Protein AF-A0A956IX38-F1 (afdb_monomer)

Secondary structure (DSSP, 8-state):
---EEEEEEEEESS--SS---EEEEEE-TTS-EEEEEE-BTTEEEEEE-GGGGTT-EEEEEEPPTT-----HHHHHHTT-B--------EEEEEEEEE-HHHHHHTTEEEEEEEEEEEEEEEETTEEEEEE--SPEEEEEEEPPHHHHHHHS-HHHHHHHHHHHHHHHHSPPPPPPPP----PPP------------TTTTTTTTTS-PPPP------------S-S---HHHHHHHHHGGG-S-S-TTTGGG------HHHHHHHT-S-HHHHHHHHHTTHHHHHHHHTT-TTTGGG--EEEEEEEE--TTSEEEEEEEEESSSPPP-EEEEEEEEETTEEEEEE---HHHH-BTT--TTPEEEEE---TTS---PPPPPPPSSEEEEEEETTTEEGGGS-TTT-PBTTTBPP-EEE-EEEEE-THHHHHH---EEEEEEEEE-TT--BSS--EES-SS-EEEEEEEE-TTS-EEEEEEEEES-TTSSSS--EEPPPSS-SSSEE-S-TTHHHHHBS--EEES--TTSPPPPSSEEEEEEEEEEEETTEEEE----EEEE--TTSPSSPPTTS----EEPPGGG-----

Structure (mmCIF, N/CA/C/O backbone):
data_AF-A0A956IX38-F1
#
_entry.id   AF-A0A956IX38-F1
#
loop_
_atom_site.group_PDB
_atom_site.id
_atom_site.type_symbol
_atom_site.label_atom_id
_atom_site.label_alt_id
_atom_site.label_comp_id
_atom_site.label_asym_id
_atom_site.label_entity_id
_atom_site.label_seq_id
_atom_site.pdbx_PDB_ins_code
_atom_site.Cartn_x
_atom_site.Cartn_y
_atom_site.Cartn_z
_atom_site.occupancy
_atom_site.B_iso_or_equiv
_atom_site.auth_seq_id
_atom_site.auth_comp_id
_atom_site.auth_asym_id
_atom_site.auth_atom_id
_atom_site.pdbx_PDB_model_num
ATOM 1 N N . MET A 1 1 ? -54.169 -22.757 8.798 1.00 54.41 1 MET A N 1
ATOM 2 C CA . MET A 1 1 ? -53.819 -24.151 9.156 1.00 54.41 1 MET A CA 1
ATOM 3 C C . MET A 1 1 ? -53.560 -24.203 10.655 1.00 54.41 1 MET A C 1
ATOM 5 O O . MET A 1 1 ? -53.146 -23.170 11.174 1.00 54.41 1 MET A O 1
ATOM 9 N N . PRO A 1 2 ? -53.841 -25.312 11.360 1.00 73.81 2 PRO A N 1
ATOM 10 C CA . PRO A 1 2 ? -53.609 -25.387 12.800 1.00 73.81 2 PRO A CA 1
ATOM 11 C C . PRO A 1 2 ? -52.104 -25.331 13.097 1.00 73.81 2 PRO A C 1
ATOM 13 O O . PRO A 1 2 ? -51.341 -26.175 12.632 1.00 73.81 2 PRO A O 1
ATOM 16 N N . THR A 1 3 ? -51.672 -24.314 13.840 1.00 82.00 3 THR A N 1
ATOM 17 C CA . THR A 1 3 ? -50.312 -24.225 14.381 1.00 82.00 3 THR A CA 1
ATOM 18 C C . THR A 1 3 ? -50.189 -25.120 15.609 1.00 82.00 3 THR A C 1
ATOM 20 O O . THR A 1 3 ? -51.172 -25.411 16.291 1.00 82.00 3 THR A O 1
ATOM 23 N N . SER A 1 4 ? -48.983 -25.609 15.881 1.00 84.25 4 SER A N 1
ATOM 24 C CA . SER A 1 4 ? -48.681 -26.376 17.089 1.00 84.25 4 SER A CA 1
ATOM 25 C C . SER A 1 4 ? -47.464 -25.782 17.792 1.00 84.25 4 SER A C 1
ATOM 27 O O . SER A 1 4 ? -46.520 -25.373 17.107 1.00 84.25 4 SER A O 1
ATOM 29 N N . PRO A 1 5 ? -47.456 -25.756 19.137 1.00 89.88 5 PRO A N 1
ATOM 30 C CA . PRO A 1 5 ? -46.329 -25.225 19.879 1.00 89.88 5 PRO A CA 1
ATOM 31 C C . PRO A 1 5 ? -45.120 -26.149 19.717 1.00 89.88 5 PRO A C 1
ATOM 33 O O . PRO A 1 5 ? -45.217 -27.370 19.858 1.00 89.88 5 PRO A O 1
ATOM 36 N N . LEU A 1 6 ? -43.966 -25.556 19.440 1.00 91.88 6 LEU A N 1
ATOM 37 C CA . LEU A 1 6 ? -42.663 -26.204 19.444 1.00 91.88 6 LEU A CA 1
ATOM 38 C C . LEU A 1 6 ? -41.802 -25.505 20.496 1.00 91.88 6 LEU A C 1
ATOM 40 O O . LEU A 1 6 ? -41.455 -24.335 20.339 1.00 91.88 6 LEU A O 1
ATOM 44 N N . VAL A 1 7 ? -41.493 -26.214 21.582 1.00 92.75 7 VAL A N 1
ATOM 45 C CA . VAL A 1 7 ? -40.869 -25.634 22.778 1.00 92.75 7 VAL A CA 1
ATOM 46 C C . VAL A 1 7 ? -39.491 -26.246 23.019 1.00 92.75 7 VAL A C 1
ATOM 48 O O . VAL A 1 7 ? -39.309 -27.458 22.913 1.00 92.75 7 VAL A O 1
ATOM 51 N N . PHE A 1 8 ? -38.529 -25.412 23.405 1.00 93.81 8 PHE A N 1
ATOM 52 C CA . PHE A 1 8 ? -37.183 -25.807 23.801 1.00 93.81 8 PHE A CA 1
ATOM 53 C C . PHE A 1 8 ? -36.823 -25.231 25.170 1.00 93.81 8 PHE A C 1
ATOM 55 O O . PHE A 1 8 ? -37.140 -24.078 25.473 1.00 93.81 8 PHE A O 1
ATOM 62 N N . ASN A 1 9 ? -36.103 -26.028 25.957 1.00 93.81 9 ASN A N 1
ATOM 63 C CA . ASN A 1 9 ? -35.392 -25.574 27.147 1.00 93.81 9 ASN A CA 1
ATOM 64 C C . ASN A 1 9 ? -33.932 -25.342 26.751 1.00 93.81 9 ASN A C 1
ATOM 66 O O . ASN A 1 9 ? -33.186 -26.297 26.538 1.00 93.81 9 ASN A O 1
ATOM 70 N N . VAL A 1 10 ? -33.553 -24.078 26.614 1.00 92.81 10 VAL A N 1
ATOM 71 C CA . VAL A 1 10 ? -32.230 -23.625 26.192 1.00 92.81 10 VAL A CA 1
ATOM 72 C C . VAL A 1 10 ? -31.415 -23.249 27.424 1.00 92.81 10 VAL A C 1
ATOM 74 O O . VAL A 1 10 ? -31.804 -22.371 28.191 1.00 92.81 10 VAL A O 1
ATOM 77 N N . ALA A 1 11 ? -30.265 -23.893 27.601 1.00 90.81 11 ALA A N 1
ATOM 78 C CA . ALA A 1 11 ? -29.336 -23.604 28.686 1.00 90.81 11 ALA A CA 1
ATOM 79 C C . ALA A 1 11 ? -27.907 -23.449 28.155 1.00 90.81 11 ALA A C 1
ATOM 81 O O . ALA A 1 11 ? -27.464 -24.228 27.311 1.00 90.81 11 ALA A O 1
ATOM 82 N N . ALA A 1 12 ? -27.162 -22.475 28.675 1.00 88.75 12 ALA A N 1
ATOM 83 C CA . ALA A 1 12 ? -25.725 -22.381 28.445 1.00 88.75 12 ALA A CA 1
ATOM 84 C C . ALA A 1 12 ? -24.980 -23.380 29.342 1.00 88.75 12 ALA A C 1
ATOM 86 O O . ALA A 1 12 ? -25.346 -23.587 30.499 1.00 88.75 12 ALA A O 1
ATOM 87 N N . ALA A 1 13 ? -23.953 -24.040 28.811 1.00 87.00 13 ALA A N 1
ATOM 88 C CA . ALA A 1 13 ? -23.037 -24.837 29.615 1.00 87.00 13 ALA A CA 1
ATOM 89 C C . ALA A 1 13 ? -22.147 -23.912 30.463 1.00 87.00 13 ALA A C 1
ATOM 91 O O . ALA A 1 13 ? -21.602 -22.946 29.940 1.00 87.00 13 ALA A O 1
ATOM 92 N N . GLY A 1 14 ? -21.990 -24.215 31.753 1.00 80.44 14 GLY A N 1
ATOM 93 C CA . GLY A 1 14 ? -21.325 -23.320 32.708 1.00 80.44 14 GLY A CA 1
ATOM 94 C C . GLY A 1 14 ? -22.288 -22.300 33.330 1.00 80.44 14 GLY A C 1
ATOM 95 O O . GLY A 1 14 ? -23.497 -22.359 33.107 1.00 80.44 14 GLY A O 1
ATOM 96 N N . GLN A 1 15 ? -21.758 -21.387 34.146 1.00 77.06 15 GLN A N 1
ATOM 97 C CA . GLN A 1 15 ? -22.510 -20.262 34.711 1.00 77.06 15 GLN A CA 1
ATOM 98 C C . GLN A 1 15 ? -22.006 -18.962 34.078 1.00 77.06 15 GLN A C 1
ATOM 100 O O . GLN A 1 15 ? -20.943 -18.480 34.470 1.00 77.06 15 GLN A O 1
ATOM 105 N N . PRO A 1 16 ? -22.710 -18.406 33.077 1.00 76.88 16 PRO A N 1
ATOM 106 C CA . PRO A 1 16 ? -22.347 -17.103 32.546 1.00 76.88 16 PRO A CA 1
ATOM 107 C C . PRO A 1 16 ? -22.555 -16.035 33.630 1.00 76.88 16 PRO A C 1
ATOM 109 O O . PRO A 1 16 ? -23.593 -16.002 34.287 1.00 76.88 16 PRO A O 1
ATOM 112 N N . GLU A 1 17 ? -21.564 -15.161 33.821 1.00 71.88 17 GLU A N 1
ATOM 113 C CA . GLU A 1 17 ? -21.616 -14.086 34.829 1.00 71.88 17 GLU A CA 1
ATOM 114 C C . GLU A 1 17 ? -22.710 -13.047 34.530 1.00 71.88 17 GLU A C 1
ATOM 116 O O . GLU A 1 17 ? -23.181 -12.350 35.428 1.00 71.88 17 GLU A O 1
ATOM 121 N N . ARG A 1 18 ? -23.124 -12.945 33.261 1.00 70.50 18 ARG A N 1
ATOM 122 C CA . ARG A 1 18 ? -24.210 -12.082 32.786 1.00 70.50 18 ARG A CA 1
ATOM 123 C C . ARG A 1 18 ? -25.207 -12.889 31.945 1.00 70.50 18 ARG A C 1
ATOM 125 O O . ARG A 1 18 ? -24.792 -13.842 31.284 1.00 70.50 18 ARG A O 1
ATOM 132 N N . PRO A 1 19 ? -26.502 -12.522 31.929 1.00 77.06 19 PRO A N 1
ATOM 133 C CA . PRO A 1 19 ? -27.489 -13.172 31.071 1.00 77.06 19 PRO A CA 1
ATOM 134 C C . PRO A 1 19 ? -27.098 -13.070 29.590 1.00 77.06 19 PRO A C 1
ATOM 136 O O . PRO A 1 19 ? -26.707 -12.001 29.126 1.00 77.06 19 PRO A O 1
ATOM 139 N N . LEU A 1 20 ? -27.217 -14.176 28.851 1.00 83.94 20 LEU A N 1
ATOM 140 C CA . LEU A 1 20 ? -26.995 -14.206 27.405 1.00 83.94 20 LEU A CA 1
ATOM 141 C C . LEU A 1 20 ? -28.303 -13.886 26.683 1.00 83.94 20 LEU A C 1
ATOM 143 O O . LEU A 1 20 ? -29.279 -14.631 26.80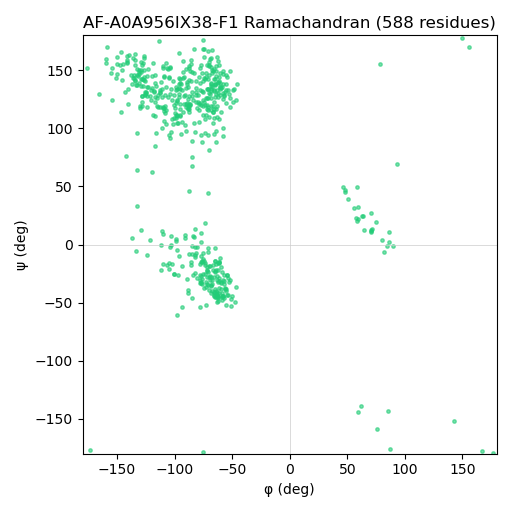9 1.00 83.94 20 LEU A O 1
ATOM 147 N N . GLU A 1 21 ? -28.316 -12.811 25.904 1.00 88.19 21 GLU A N 1
ATOM 148 C CA . GLU A 1 21 ? -29.433 -12.504 25.015 1.00 88.19 21 GLU A CA 1
ATOM 149 C C . GLU A 1 21 ? -29.334 -13.370 23.760 1.00 88.19 21 GLU A C 1
ATOM 151 O O . GLU A 1 21 ? -28.373 -13.284 22.995 1.00 88.19 21 GLU A O 1
ATOM 156 N N . MET A 1 22 ? -30.318 -14.248 23.570 1.00 92.25 22 MET A N 1
ATOM 157 C CA . MET A 1 22 ? -30.305 -15.249 22.507 1.00 92.25 22 MET A CA 1
ATOM 158 C C . MET A 1 22 ? -31.617 -15.244 21.735 1.00 92.25 22 MET A C 1
ATOM 160 O O . MET A 1 22 ? -32.695 -15.037 22.300 1.00 92.25 22 MET A O 1
ATOM 164 N N . VAL A 1 23 ? -31.530 -15.561 20.449 1.00 94.88 23 VAL A N 1
ATOM 165 C CA . VAL A 1 23 ? -32.676 -15.709 19.552 1.00 94.88 23 VAL A CA 1
ATOM 166 C C . VAL A 1 23 ? -32.589 -17.060 18.855 1.00 94.88 23 VAL A C 1
ATOM 168 O O . VAL A 1 23 ? -31.523 -17.504 18.425 1.00 94.88 23 VAL A O 1
ATOM 171 N N . GLY A 1 24 ? -33.725 -17.745 18.779 1.00 96.25 24 GLY A N 1
ATOM 172 C CA . GLY A 1 24 ? -33.886 -18.962 18.005 1.00 96.25 24 GLY A CA 1
ATOM 173 C C . GLY A 1 24 ? -34.456 -18.661 16.624 1.00 96.25 24 GLY A C 1
ATOM 174 O O . GLY A 1 24 ? -35.459 -17.957 16.510 1.00 96.25 24 GLY A O 1
ATOM 175 N N . HIS A 1 25 ? -33.874 -19.257 15.587 1.00 96.81 25 HIS A N 1
ATOM 176 C CA . HIS A 1 25 ? -34.329 -19.161 14.203 1.00 96.81 25 HIS A CA 1
ATOM 177 C C . HIS A 1 25 ? -34.559 -20.557 13.619 1.00 96.81 25 HIS A C 1
ATOM 179 O O . HIS A 1 25 ? -33.691 -2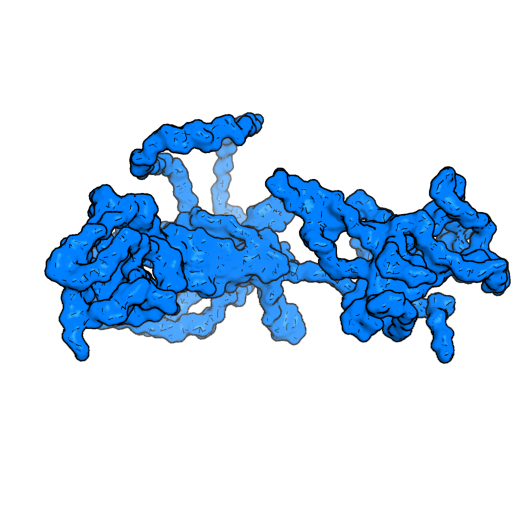1.428 13.696 1.00 96.81 25 HIS A O 1
ATOM 185 N N . LEU A 1 26 ? -35.726 -20.770 13.011 1.00 95.88 26 LEU A N 1
ATOM 186 C CA . LEU A 1 26 ? -36.050 -21.990 12.273 1.00 95.88 26 LEU A CA 1
ATOM 187 C C . LEU A 1 26 ? -35.896 -21.741 10.777 1.00 95.88 26 LEU A C 1
ATOM 189 O O . LEU A 1 26 ? -36.504 -20.811 10.246 1.00 95.88 26 LEU A O 1
ATOM 193 N N . PHE A 1 27 ? -35.149 -22.603 10.094 1.00 95.50 27 PHE A N 1
ATOM 194 C CA . PHE A 1 27 ? -34.993 -22.574 8.641 1.00 95.50 27 PHE A CA 1
ATOM 195 C C . PHE A 1 27 ? -35.493 -23.870 8.014 1.00 95.50 27 PHE A C 1
ATOM 197 O O . PHE A 1 27 ? -35.329 -24.941 8.594 1.00 95.50 27 PHE A O 1
ATOM 204 N N . ASP A 1 28 ? -36.088 -23.781 6.826 1.00 92.94 28 ASP A N 1
ATOM 205 C CA . ASP A 1 28 ? -36.434 -24.955 6.026 1.00 92.94 28 ASP A CA 1
ATOM 206 C C . ASP A 1 28 ? -35.193 -25.576 5.352 1.00 92.94 28 ASP A C 1
ATOM 208 O O . ASP A 1 28 ? -34.085 -25.039 5.406 1.00 92.94 28 ASP A O 1
ATOM 212 N N . ALA A 1 29 ? -35.376 -26.706 4.662 1.00 90.25 29 ALA A N 1
ATOM 213 C CA . ALA A 1 29 ? -34.294 -27.400 3.955 1.00 90.25 29 ALA A CA 1
ATOM 214 C C . ALA A 1 29 ? -33.627 -26.578 2.832 1.00 90.25 29 ALA A C 1
ATOM 216 O O . ALA A 1 29 ? -32.572 -26.963 2.334 1.00 90.25 29 ALA A O 1
ATOM 217 N N . ARG A 1 30 ? -34.247 -25.474 2.396 1.00 90.69 30 ARG A N 1
ATOM 218 C CA . ARG A 1 30 ? -33.719 -24.548 1.384 1.00 90.69 30 ARG A CA 1
ATOM 219 C C . ARG A 1 30 ? -33.061 -23.320 2.023 1.00 90.69 30 ARG A C 1
ATOM 221 O O . ARG A 1 30 ? -32.671 -22.410 1.297 1.00 90.69 30 ARG A O 1
ATOM 228 N N . GLY A 1 31 ? -32.951 -23.276 3.352 1.00 90.94 31 GLY A N 1
ATOM 229 C CA . GLY A 1 31 ? -32.376 -22.155 4.090 1.00 90.94 31 GLY A CA 1
ATOM 230 C C . GLY A 1 31 ? -33.293 -20.933 4.180 1.00 90.94 31 GLY A C 1
ATOM 231 O O . GLY A 1 31 ? -32.801 -19.837 4.441 1.00 90.94 31 GLY A O 1
ATOM 232 N N . ARG A 1 32 ? -34.608 -21.083 3.959 1.00 93.19 32 ARG A N 1
ATOM 233 C CA . ARG A 1 32 ? -35.580 -19.989 4.116 1.00 93.19 32 ARG A CA 1
ATOM 234 C C . ARG A 1 32 ? -36.111 -19.953 5.538 1.00 93.19 32 ARG A C 1
ATOM 236 O O . ARG A 1 32 ? -36.406 -20.996 6.119 1.00 93.19 32 ARG A O 1
ATOM 243 N N . LEU A 1 33 ? -36.269 -18.749 6.076 1.00 94.94 33 LEU A N 1
ATOM 244 C CA . LEU A 1 33 ? -36.775 -18.554 7.427 1.00 94.94 33 LEU A CA 1
ATOM 245 C C . LEU A 1 33 ? -38.227 -19.048 7.551 1.00 94.94 33 LEU A C 1
ATOM 247 O O . LEU A 1 33 ? -39.105 -18.692 6.762 1.00 94.94 33 LEU A O 1
ATOM 251 N N . ILE A 1 34 ? -38.480 -19.865 8.568 1.00 94.31 34 ILE A N 1
ATOM 252 C CA . ILE A 1 34 ? -39.812 -20.318 8.970 1.00 94.31 34 ILE A CA 1
ATOM 253 C C . ILE A 1 34 ? -40.361 -19.403 10.060 1.00 94.31 34 ILE A C 1
ATOM 255 O O . ILE A 1 34 ? -41.471 -18.897 9.911 1.00 94.31 34 ILE A O 1
ATOM 259 N N . ALA A 1 35 ? -39.591 -19.215 11.136 1.00 94.06 35 ALA A N 1
ATOM 260 C CA . ALA A 1 35 ? -39.968 -18.427 12.305 1.00 94.06 35 ALA A CA 1
ATOM 261 C C . ALA A 1 35 ? -38.727 -17.995 13.104 1.00 94.06 35 ALA A C 1
ATOM 263 O O . ALA A 1 35 ? -37.662 -18.602 12.986 1.00 94.06 35 ALA A O 1
ATOM 264 N N . SER A 1 36 ? -38.879 -16.955 13.926 1.00 95.38 36 SER A N 1
ATOM 265 C CA . SER A 1 36 ? -37.875 -16.485 14.889 1.00 95.38 36 SER A CA 1
ATOM 266 C C . SER A 1 36 ? -38.548 -16.187 16.226 1.00 95.38 36 SER A C 1
ATOM 268 O O . SER A 1 36 ? -39.676 -15.699 16.228 1.00 95.38 36 SER A O 1
ATOM 270 N N . ALA A 1 37 ? -37.882 -16.479 17.339 1.00 95.56 37 ALA A N 1
ATOM 271 C CA . ALA A 1 37 ? -38.388 -16.187 18.678 1.00 95.56 37 ALA A CA 1
ATOM 272 C C . ALA A 1 37 ? -37.228 -15.951 19.662 1.00 95.56 37 ALA A C 1
ATOM 274 O O . ALA A 1 37 ? -36.199 -16.624 19.551 1.00 95.56 37 ALA A O 1
ATOM 275 N N . PRO A 1 38 ? -37.357 -15.018 20.622 1.00 95.38 38 PRO A N 1
ATOM 276 C CA . PRO A 1 38 ? -36.343 -14.807 21.649 1.00 95.38 38 PRO A CA 1
ATOM 277 C C . PRO A 1 38 ? -36.307 -15.976 22.642 1.00 95.38 38 PRO A C 1
ATOM 279 O O . PRO A 1 38 ? -37.310 -16.655 22.871 1.00 95.38 38 PRO A O 1
ATOM 282 N N . VAL A 1 39 ? -35.150 -16.192 23.267 1.00 94.00 39 VAL A N 1
ATOM 283 C CA . VAL A 1 39 ? -35.022 -17.084 24.423 1.00 94.00 39 VAL A CA 1
ATOM 284 C C . VAL A 1 39 ? -35.298 -16.276 25.690 1.00 94.00 39 VAL A C 1
ATOM 286 O O . VAL A 1 39 ? -34.551 -15.362 26.024 1.00 94.00 39 VAL A O 1
ATOM 289 N N . THR A 1 40 ? -36.349 -16.618 26.431 1.00 91.69 40 THR A N 1
ATOM 290 C CA . THR A 1 40 ? -36.732 -15.922 27.670 1.00 91.69 40 THR A CA 1
ATOM 291 C C . THR A 1 40 ? -36.728 -16.902 28.833 1.00 91.69 40 THR A C 1
ATOM 293 O O . THR A 1 40 ? -37.393 -17.932 28.772 1.00 91.69 40 THR A O 1
ATOM 296 N N . ASN A 1 41 ? -35.978 -16.606 29.900 1.00 86.75 41 ASN A N 1
ATOM 297 C CA . ASN A 1 41 ? -35.828 -17.492 31.068 1.00 86.75 41 ASN A CA 1
ATOM 298 C C . ASN A 1 41 ? -35.439 -18.937 30.688 1.00 86.75 41 ASN A C 1
ATOM 300 O O . ASN A 1 41 ? -35.966 -19.902 31.237 1.00 86.75 41 ASN A O 1
ATOM 304 N N . GLY A 1 42 ? -34.558 -19.086 29.692 1.00 90.00 42 GLY A N 1
ATOM 305 C CA . GLY A 1 42 ? -34.137 -20.391 29.173 1.00 90.00 42 GLY A CA 1
ATOM 306 C C . GLY A 1 42 ? -35.213 -21.139 28.380 1.00 90.00 42 GLY A C 1
ATOM 307 O O . GLY A 1 42 ? -35.048 -22.320 28.092 1.00 90.00 42 GLY A O 1
ATOM 308 N N . ARG A 1 43 ? -36.319 -20.487 28.010 1.00 93.19 43 ARG A N 1
ATOM 309 C CA . ARG A 1 43 ? -37.393 -21.071 27.204 1.00 93.19 43 ARG A CA 1
ATOM 310 C C . ARG A 1 43 ? -37.447 -20.410 25.833 1.00 93.19 43 ARG A C 1
ATOM 312 O O . ARG A 1 43 ? -37.490 -19.189 25.727 1.00 93.19 43 ARG A O 1
ATOM 319 N N . LEU A 1 44 ? -37.493 -21.232 24.793 1.00 94.31 44 LEU A N 1
ATOM 320 C CA . LEU A 1 44 ? -37.690 -20.819 23.405 1.00 94.31 44 LEU A CA 1
ATOM 321 C C . LEU A 1 44 ? -38.946 -21.510 22.878 1.00 94.31 44 LEU A C 1
ATOM 323 O O . LEU A 1 44 ? -39.070 -22.726 23.006 1.00 94.31 44 LEU A O 1
ATOM 327 N N . ALA A 1 45 ? -39.885 -20.758 22.313 1.00 93.75 45 ALA A N 1
ATOM 328 C CA . ALA A 1 45 ? -41.149 -21.305 21.835 1.00 93.75 45 ALA A CA 1
ATOM 329 C C . ALA A 1 45 ? -41.525 -20.722 20.473 1.00 93.75 45 ALA A C 1
ATOM 331 O O . ALA A 1 45 ? -41.397 -19.521 20.251 1.00 93.75 45 ALA A O 1
ATOM 332 N N . PHE A 1 46 ? -42.017 -21.582 19.588 1.00 93.38 46 PHE A N 1
ATOM 333 C CA . PHE A 1 46 ? -42.539 -21.204 18.281 1.00 93.38 46 PHE A CA 1
ATOM 334 C C . PHE A 1 46 ? -43.944 -21.766 18.097 1.00 93.38 46 PHE A C 1
ATOM 336 O O . PHE A 1 46 ? -44.185 -22.923 18.439 1.00 93.38 46 PHE A O 1
ATOM 343 N N . ASP A 1 47 ? -44.821 -20.993 17.463 1.00 91.19 47 ASP A N 1
ATOM 344 C CA . ASP A 1 47 ? -46.089 -21.488 16.932 1.00 91.19 47 ASP A CA 1
ATOM 345 C C . ASP A 1 47 ? -45.943 -21.689 15.428 1.00 91.19 47 ASP A C 1
ATOM 347 O O . ASP A 1 47 ? -45.902 -20.740 14.644 1.00 91.19 47 ASP A O 1
ATOM 351 N N . VAL A 1 48 ? -45.800 -22.947 15.019 1.00 89.44 48 VAL A N 1
ATOM 352 C CA . VAL A 1 48 ? -45.449 -23.309 13.642 1.00 89.44 48 VAL A CA 1
ATOM 353 C C . VAL A 1 48 ? -46.384 -24.376 13.105 1.00 89.44 48 VAL A C 1
ATOM 355 O O . VAL A 1 48 ? -46.917 -25.200 13.844 1.00 89.44 48 VAL A O 1
ATOM 358 N N . ASP A 1 49 ? -46.587 -24.352 11.792 1.00 89.12 49 ASP A N 1
ATOM 359 C CA . ASP A 1 49 ? -47.267 -25.425 11.073 1.00 89.12 49 ASP A CA 1
ATOM 360 C C . ASP A 1 49 ? -46.348 -26.664 11.028 1.00 89.12 49 ASP A C 1
ATOM 362 O O . ASP A 1 49 ? -45.258 -26.578 10.443 1.00 89.12 49 ASP A O 1
ATOM 366 N N . PRO A 1 50 ? -46.755 -27.813 11.608 1.00 85.06 50 PRO A N 1
ATOM 367 C CA . PRO A 1 50 ? -45.968 -29.045 11.592 1.00 85.06 50 PRO A CA 1
ATOM 368 C C . PRO A 1 50 ? -45.508 -29.475 10.194 1.00 85.06 50 PRO A C 1
ATOM 370 O O . PRO A 1 50 ? -44.419 -30.036 10.059 1.00 85.06 50 PRO A O 1
ATOM 373 N N . ALA A 1 51 ? -46.279 -29.173 9.141 1.00 85.25 51 ALA A N 1
ATOM 374 C CA . ALA A 1 51 ? -45.922 -29.519 7.766 1.00 85.25 51 ALA A CA 1
ATOM 375 C C . ALA A 1 51 ? -44.635 -28.817 7.291 1.00 85.25 51 ALA A C 1
ATOM 377 O O . ALA A 1 51 ? -43.908 -29.349 6.449 1.00 85.25 51 ALA A O 1
ATOM 378 N N . ARG A 1 52 ? -44.309 -27.645 7.857 1.00 86.31 52 ARG A N 1
ATOM 379 C CA . ARG A 1 52 ? -43.105 -26.867 7.518 1.00 86.31 52 ARG A CA 1
ATOM 380 C C . ARG A 1 52 ? -41.843 -27.346 8.237 1.00 86.31 52 ARG A C 1
ATOM 382 O O . ARG A 1 52 ? -40.757 -26.891 7.896 1.00 86.31 52 ARG A O 1
ATOM 389 N N . LEU A 1 53 ? -41.964 -28.252 9.210 1.00 86.62 53 LEU A N 1
ATOM 390 C CA . LEU A 1 53 ? -40.832 -28.734 10.010 1.00 86.62 53 LEU A CA 1
ATOM 391 C C . LEU A 1 53 ? -40.055 -29.886 9.359 1.00 86.62 53 LEU A C 1
ATOM 393 O O . LEU A 1 53 ? -38.985 -30.255 9.847 1.00 86.62 53 LEU A O 1
ATOM 397 N N . SER A 1 54 ? -40.552 -30.451 8.254 1.00 83.12 54 SER A N 1
ATOM 398 C CA . SER A 1 54 ? -39.855 -31.521 7.536 1.00 83.12 54 SER A CA 1
ATOM 399 C C . SER A 1 54 ? -38.480 -31.042 7.063 1.00 83.12 54 SER A C 1
ATOM 401 O O . SER A 1 54 ? -38.380 -30.147 6.224 1.00 83.12 54 SER A O 1
ATOM 403 N N . ARG A 1 55 ? -37.413 -31.638 7.619 1.00 85.69 55 ARG A N 1
ATOM 404 C CA . ARG A 1 55 ? -36.006 -31.251 7.386 1.00 85.69 55 ARG A CA 1
ATOM 405 C C . ARG A 1 55 ? -35.675 -29.800 7.772 1.00 85.69 55 ARG A C 1
ATOM 407 O O . ARG A 1 55 ? -34.698 -29.246 7.270 1.00 85.69 55 ARG A O 1
ATOM 414 N N . ALA A 1 56 ? -36.468 -29.187 8.648 1.00 92.12 56 ALA A N 1
ATOM 415 C CA . ALA A 1 56 ? -36.131 -27.886 9.200 1.00 92.12 56 ALA A CA 1
ATOM 416 C C . ALA A 1 56 ? -34.957 -27.996 10.186 1.00 92.12 56 ALA A C 1
ATOM 418 O O . ALA A 1 56 ? -34.720 -29.045 10.786 1.00 92.12 56 ALA A O 1
ATOM 419 N N . SER A 1 57 ? -34.220 -26.901 10.345 1.00 94.19 57 SER A N 1
ATOM 420 C CA . SER A 1 57 ? -33.092 -26.783 11.270 1.00 94.19 57 SER A CA 1
ATOM 421 C C . SER A 1 57 ? -33.318 -25.624 12.231 1.00 94.19 57 SER A C 1
ATOM 423 O O . SER A 1 57 ? -33.726 -24.540 11.813 1.00 94.19 57 SER A O 1
ATOM 425 N N . LEU A 1 58 ? -33.037 -25.863 13.512 1.00 95.62 58 LEU A N 1
ATOM 426 C CA . LEU A 1 58 ? -32.992 -24.830 14.541 1.00 95.62 58 LEU A CA 1
ATOM 427 C C . LEU A 1 58 ? -31.577 -24.262 14.627 1.00 95.62 58 LEU A C 1
ATOM 429 O O . LEU A 1 58 ? -30.615 -25.021 14.692 1.00 95.62 58 LEU A O 1
ATOM 433 N N . TYR A 1 59 ? -31.477 -22.942 14.697 1.00 96.94 59 TYR A N 1
ATOM 434 C CA . TYR A 1 59 ? -30.273 -22.221 15.087 1.00 96.94 59 TYR A CA 1
ATOM 435 C C . TYR A 1 59 ? -30.578 -21.386 16.324 1.00 96.94 59 TYR A C 1
ATOM 437 O O . TYR A 1 59 ? -31.613 -20.726 16.377 1.00 96.94 59 TYR A O 1
ATOM 445 N N . VAL A 1 60 ? -29.688 -21.414 17.310 1.00 95.88 60 VAL A N 1
ATOM 446 C CA . VAL A 1 60 ? -29.718 -20.532 18.480 1.00 95.88 60 VAL A CA 1
ATOM 447 C C . VAL A 1 60 ? -28.485 -19.644 18.412 1.00 95.88 60 VAL A C 1
ATOM 449 O O . VAL A 1 60 ? -27.366 -20.149 18.416 1.00 95.88 60 VAL A O 1
ATOM 452 N N . ALA A 1 61 ? -28.684 -18.338 18.310 1.00 93.19 61 ALA A N 1
ATOM 453 C CA . ALA A 1 61 ? -27.625 -17.355 18.105 1.00 93.19 61 ALA A CA 1
ATOM 454 C C . ALA A 1 61 ? -27.698 -16.255 19.177 1.00 93.19 61 ALA A C 1
ATOM 456 O O . ALA A 1 61 ? -28.769 -16.077 19.771 1.00 93.19 61 ALA A O 1
ATOM 457 N N . PRO A 1 62 ? -26.610 -15.498 19.414 1.00 90.25 62 PRO A N 1
ATOM 458 C CA . PRO A 1 62 ? -26.730 -14.209 20.084 1.00 90.25 62 PRO A CA 1
ATOM 459 C C . PRO A 1 62 ? -27.593 -13.262 19.239 1.00 90.25 62 PRO A C 1
ATOM 461 O O . PRO A 1 62 ? -27.737 -13.452 18.027 1.00 90.25 62 PRO A O 1
ATOM 464 N N . VAL A 1 63 ? -28.171 -12.244 19.874 1.00 87.94 63 VAL A N 1
ATOM 465 C CA . VAL A 1 63 ? -28.829 -11.149 19.145 1.00 87.94 63 VAL A CA 1
ATOM 466 C C . VAL A 1 63 ? -27.810 -10.506 18.198 1.00 87.94 63 VAL A C 1
ATOM 468 O O . VAL A 1 63 ? -26.692 -10.200 18.607 1.00 87.94 63 VAL A O 1
ATOM 471 N N . ASP A 1 64 ? -28.179 -10.325 16.928 1.00 82.56 64 ASP A N 1
ATOM 472 C CA . ASP A 1 64 ? -27.309 -9.666 15.951 1.00 82.56 64 ASP A CA 1
ATOM 473 C C . ASP A 1 64 ? -27.230 -8.158 16.257 1.00 82.56 64 ASP A C 1
ATOM 475 O O . ASP A 1 64 ? -28.260 -7.481 16.153 1.00 82.56 64 ASP A O 1
ATOM 479 N N . PRO A 1 65 ? -26.050 -7.604 16.597 1.00 69.38 65 PRO A N 1
ATOM 480 C CA . PRO A 1 65 ? -25.911 -6.180 16.902 1.00 69.38 65 PRO A CA 1
ATOM 481 C C . PRO A 1 65 ? -26.155 -5.279 15.682 1.00 69.38 65 PRO A C 1
ATOM 483 O O . PRO A 1 65 ? -26.474 -4.104 15.841 1.00 69.38 65 PRO A O 1
ATOM 486 N N . GLU A 1 66 ? -26.017 -5.805 14.461 1.00 71.19 66 GLU A N 1
ATOM 487 C CA . GLU A 1 66 ? -26.280 -5.061 13.225 1.00 71.19 66 GLU A CA 1
ATOM 488 C C . GLU A 1 66 ? -27.752 -5.133 12.792 1.00 71.19 66 GLU A C 1
ATOM 490 O O . GLU A 1 66 ? -28.151 -4.455 11.847 1.00 71.19 66 GLU A O 1
ATOM 495 N N . GLY A 1 67 ? -28.567 -5.969 13.446 1.00 80.56 67 GLY A N 1
ATOM 496 C CA . GLY A 1 67 ? -29.979 -6.142 13.101 1.00 80.56 67 GLY A CA 1
ATOM 497 C C . GLY A 1 67 ? -30.215 -6.727 11.703 1.00 80.56 67 GLY A C 1
ATOM 498 O O . GLY A 1 67 ? -31.271 -6.495 11.110 1.00 80.56 67 GLY A O 1
ATOM 499 N N . ALA A 1 68 ? -29.246 -7.464 11.148 1.00 83.94 68 ALA A N 1
ATOM 500 C CA . ALA A 1 68 ? -29.370 -8.046 9.816 1.00 83.94 68 ALA A CA 1
ATOM 501 C C . ALA A 1 68 ? -30.501 -9.089 9.750 1.00 83.94 68 ALA A C 1
ATOM 503 O O . ALA A 1 68 ? -30.803 -9.796 10.714 1.00 83.94 68 ALA A O 1
ATOM 504 N N . ALA A 1 69 ? -31.121 -9.224 8.573 1.00 90.88 69 ALA A N 1
ATOM 505 C CA . ALA A 1 69 ? -32.175 -10.211 8.369 1.00 90.88 69 ALA A CA 1
ATOM 506 C C . ALA A 1 69 ? -31.641 -11.644 8.599 1.00 90.88 69 ALA A C 1
ATOM 508 O O . ALA A 1 69 ? -30.585 -12.004 8.065 1.00 90.88 69 ALA A O 1
ATOM 509 N N . PRO A 1 70 ? -32.367 -12.499 9.343 1.00 92.25 70 PRO A N 1
ATOM 510 C CA . PRO A 1 70 ? -31.877 -13.821 9.707 1.00 92.25 70 PRO A CA 1
ATOM 511 C C . PRO A 1 70 ? -31.826 -14.736 8.479 1.00 92.25 70 PRO A C 1
ATOM 513 O O . PRO A 1 70 ? -32.843 -15.186 7.949 1.00 92.25 70 PRO A O 1
ATOM 516 N N . THR A 1 71 ? -30.606 -15.039 8.045 1.00 94.56 71 THR A N 1
ATOM 517 C CA . THR A 1 71 ? -30.292 -15.990 6.972 1.00 94.56 71 THR A CA 1
ATOM 518 C C . THR A 1 71 ? -29.289 -17.022 7.472 1.00 94.56 71 THR A C 1
ATOM 520 O O . THR A 1 71 ? -28.580 -16.789 8.450 1.00 94.56 71 THR A O 1
ATOM 523 N N . VAL A 1 72 ? -29.155 -18.154 6.774 1.00 90.94 72 VAL A N 1
ATOM 524 C CA . VAL A 1 72 ? -28.145 -19.172 7.124 1.00 90.94 72 VAL A CA 1
ATOM 525 C C . VAL A 1 72 ? -26.717 -18.602 7.074 1.00 90.94 72 VAL A C 1
ATOM 527 O O . VAL A 1 72 ? -25.868 -19.003 7.866 1.00 90.94 72 VAL A O 1
ATOM 530 N N . ALA A 1 73 ? -26.442 -17.638 6.188 1.00 87.69 73 ALA A N 1
ATOM 531 C CA . ALA A 1 73 ? -25.152 -16.946 6.138 1.00 87.69 73 ALA A CA 1
ATOM 532 C C . ALA A 1 73 ? -24.903 -16.105 7.403 1.00 87.69 73 ALA A C 1
ATOM 534 O O . ALA A 1 73 ? -23.824 -16.186 7.987 1.00 87.69 73 ALA A O 1
ATOM 535 N N . VAL A 1 74 ? -25.921 -15.377 7.875 1.00 87.38 74 VAL A N 1
ATOM 536 C CA . VAL A 1 74 ? -25.860 -14.634 9.145 1.00 87.38 74 VAL A CA 1
ATOM 537 C C . VAL A 1 74 ? -25.688 -15.591 10.329 1.00 87.38 74 VAL A C 1
ATOM 539 O O . VAL A 1 74 ? -24.844 -15.344 11.181 1.00 87.38 74 VAL A O 1
ATOM 542 N N . MET A 1 75 ? -26.378 -16.738 10.352 1.00 93.62 75 MET A N 1
ATOM 543 C CA . MET A 1 75 ? -26.193 -17.750 11.406 1.00 93.62 75 MET A CA 1
ATOM 544 C C . MET A 1 75 ? -24.753 -18.275 11.466 1.00 93.62 75 MET A C 1
ATOM 546 O O . MET A 1 75 ? -24.213 -18.473 12.552 1.00 93.62 75 MET A O 1
ATOM 550 N N . LYS A 1 76 ? -24.101 -18.462 10.311 1.00 87.69 76 LYS A N 1
ATOM 551 C CA . LYS A 1 76 ? -22.677 -18.824 10.258 1.00 87.69 76 LYS A CA 1
ATOM 552 C C . LYS A 1 76 ? -21.785 -17.702 10.791 1.00 87.69 76 LYS A C 1
ATOM 554 O O . LYS A 1 76 ? -20.887 -17.986 11.577 1.00 87.69 76 LYS A O 1
ATOM 559 N N . ARG A 1 77 ? -22.048 -16.448 10.401 1.00 84.88 77 ARG A N 1
ATOM 560 C CA . ARG A 1 77 ? -21.320 -15.260 10.883 1.00 84.88 77 ARG A CA 1
ATOM 561 C C . ARG A 1 77 ? -21.404 -15.113 12.404 1.00 84.88 77 ARG A C 1
ATOM 563 O O . ARG A 1 77 ? -20.387 -14.875 13.040 1.00 84.88 77 ARG A O 1
ATOM 570 N N . LEU A 1 78 ? -22.593 -15.303 12.975 1.00 85.75 78 LEU A N 1
ATOM 571 C CA . LEU A 1 78 ? -22.848 -15.212 14.419 1.00 85.75 78 LEU A CA 1
ATOM 572 C C . LEU A 1 78 ? -22.367 -16.443 15.205 1.00 85.75 78 LEU A C 1
ATOM 574 O O . LEU A 1 78 ? -22.607 -16.530 16.407 1.00 85.75 78 LEU A O 1
ATOM 578 N N . ALA A 1 79 ? -21.740 -17.421 14.538 1.00 88.31 79 ALA A N 1
ATOM 579 C CA . ALA A 1 79 ? -21.390 -18.712 15.124 1.00 88.31 79 ALA A CA 1
ATOM 580 C C . ALA A 1 79 ? -22.581 -19.345 15.878 1.00 88.31 79 ALA A C 1
ATOM 582 O O . ALA A 1 79 ? -22.445 -19.808 17.010 1.00 88.31 79 ALA A O 1
ATOM 583 N N . ALA A 1 80 ? -23.769 -19.320 15.266 1.00 92.44 80 ALA A N 1
ATOM 584 C CA . ALA A 1 80 ? -24.994 -19.826 15.868 1.00 92.44 80 ALA A CA 1
ATOM 585 C C . ALA A 1 80 ? -24.892 -21.330 16.162 1.00 92.44 80 ALA A C 1
ATOM 587 O O . ALA A 1 80 ? -24.397 -22.117 15.352 1.00 92.44 80 ALA A O 1
ATOM 588 N N . TYR A 1 81 ? -25.421 -21.746 17.309 1.00 95.62 81 TYR A N 1
ATOM 589 C CA . TYR A 1 81 ? -25.488 -23.144 17.693 1.00 95.62 81 TYR A CA 1
ATOM 590 C C . TYR A 1 81 ? -26.618 -23.856 16.945 1.00 95.62 81 TYR A C 1
ATOM 592 O O . TYR A 1 81 ? -27.789 -23.509 17.099 1.00 95.62 81 TYR A O 1
ATOM 600 N N . GLN A 1 82 ? -26.273 -24.880 16.163 1.00 95.38 82 GLN A N 1
ATOM 601 C CA . GLN A 1 82 ? -27.235 -25.753 15.490 1.00 95.38 82 GLN A CA 1
ATOM 602 C C . GLN A 1 82 ? -27.342 -27.092 16.241 1.00 95.38 82 GLN A C 1
ATOM 604 O O . GLN A 1 82 ? -26.513 -27.982 16.027 1.00 95.38 82 GLN A O 1
ATOM 609 N N . PRO A 1 83 ? -28.330 -27.278 17.135 1.00 91.81 83 PRO A N 1
ATOM 610 C CA . PRO A 1 83 ? -28.508 -28.548 17.825 1.00 91.81 83 PRO A CA 1
ATOM 611 C C . PRO A 1 83 ? -28.959 -29.651 16.862 1.00 91.81 83 PRO A C 1
ATOM 613 O O . PRO A 1 83 ? -29.847 -29.462 16.031 1.00 91.81 83 PRO A O 1
ATOM 616 N N . THR A 1 84 ? -28.401 -30.851 17.029 1.00 88.38 84 THR A N 1
ATOM 617 C CA . THR A 1 84 ? -28.854 -32.051 16.308 1.00 88.38 84 THR A CA 1
ATOM 618 C C . THR A 1 84 ? -30.027 -32.682 17.060 1.00 88.38 84 THR A C 1
ATOM 620 O O . THR A 1 84 ? -29.871 -33.667 17.776 1.00 88.38 84 THR A O 1
ATOM 623 N N . VAL A 1 85 ? -31.209 -32.068 16.953 1.00 87.31 85 VAL A N 1
ATOM 624 C CA . VAL A 1 85 ? -32.442 -32.523 17.620 1.00 87.31 85 VAL A CA 1
ATOM 625 C C . VAL A 1 85 ? -33.567 -32.748 16.615 1.00 87.31 85 VAL A C 1
ATOM 627 O O . VAL A 1 85 ? -33.708 -32.017 15.637 1.00 87.31 85 VAL A O 1
ATOM 630 N N . ALA A 1 86 ? -34.404 -33.755 16.866 1.00 86.38 86 ALA A N 1
ATOM 631 C CA . ALA A 1 86 ? -35.618 -33.962 16.087 1.00 86.38 86 ALA A CA 1
ATOM 632 C C . ALA A 1 86 ? -36.675 -32.922 16.492 1.00 86.38 86 ALA A C 1
ATOM 634 O O . ALA A 1 86 ? -37.111 -32.900 17.643 1.00 86.38 86 ALA A O 1
ATOM 635 N N . LEU A 1 87 ? -37.106 -32.085 15.546 1.00 88.94 87 LEU A N 1
ATOM 636 C CA . LEU A 1 87 ? -38.130 -31.063 15.768 1.00 88.94 87 LEU A CA 1
ATOM 637 C C . LEU A 1 87 ? -39.509 -31.729 15.876 1.00 88.94 87 LEU A C 1
ATOM 639 O O . LEU A 1 87 ? -40.140 -32.049 14.870 1.00 88.94 87 LEU A O 1
ATOM 643 N N . ARG A 1 88 ? -39.953 -31.987 17.109 1.00 84.38 88 ARG A N 1
ATOM 644 C CA . ARG A 1 88 ? -41.236 -32.635 17.409 1.00 84.38 88 ARG A CA 1
ATOM 645 C C . ARG A 1 88 ? -42.198 -31.606 18.010 1.00 84.38 88 ARG A C 1
ATOM 647 O O . ARG A 1 88 ? -41.991 -31.225 19.160 1.00 84.38 88 ARG A O 1
ATOM 654 N N . PRO A 1 89 ? -43.215 -31.136 17.266 1.00 83.00 89 PRO A N 1
ATOM 655 C CA . PRO A 1 89 ? -44.217 -30.233 17.821 1.00 83.00 89 PRO A CA 1
ATOM 656 C C . PRO A 1 89 ? -45.026 -30.938 18.917 1.00 83.00 89 PRO A C 1
ATOM 658 O O . PRO A 1 89 ? -45.381 -32.111 18.791 1.00 83.00 89 PRO A O 1
ATOM 661 N N . GLY A 1 90 ? -45.285 -30.225 20.009 1.00 79.19 90 GLY A N 1
ATOM 662 C CA . GLY A 1 90 ? -45.927 -30.752 21.205 1.00 79.19 90 GLY A CA 1
ATOM 663 C C . GLY A 1 90 ? -45.580 -29.946 22.464 1.00 79.19 90 GLY A C 1
ATOM 664 O O . GLY A 1 90 ? -44.689 -29.099 22.446 1.00 79.19 90 GLY A O 1
ATOM 665 N N . PRO A 1 91 ? -46.268 -30.210 23.589 1.00 71.69 91 PRO A N 1
ATOM 666 C CA . PRO A 1 91 ? -46.078 -29.456 24.831 1.00 71.69 91 PRO A CA 1
ATOM 667 C C . PRO A 1 91 ? -44.763 -29.784 25.557 1.00 71.69 91 PRO A C 1
ATOM 669 O O . PRO A 1 91 ? -44.339 -29.028 26.431 1.00 71.69 91 PRO A O 1
ATOM 672 N N . ALA A 1 92 ? -44.123 -30.910 25.226 1.00 81.12 92 ALA A N 1
ATOM 673 C CA . ALA A 1 92 ? -42.867 -31.325 25.835 1.00 81.12 92 ALA A CA 1
ATOM 674 C C . ALA A 1 92 ? -41.698 -30.494 25.287 1.00 81.12 92 ALA A C 1
ATOM 676 O O . ALA A 1 92 ? -41.464 -30.457 24.081 1.00 81.12 92 ALA A O 1
ATOM 677 N N . ALA A 1 93 ? -40.949 -29.854 26.185 1.00 87.44 93 ALA A N 1
ATOM 678 C CA . ALA A 1 93 ? -39.798 -29.049 25.806 1.00 87.44 93 ALA A CA 1
ATOM 679 C C . ALA A 1 93 ? -38.589 -29.925 25.440 1.00 87.44 93 ALA A C 1
ATOM 681 O O . ALA A 1 93 ? -38.204 -30.823 26.191 1.00 87.44 93 ALA A O 1
ATOM 682 N N . ILE A 1 94 ? -37.956 -29.631 24.306 1.00 92.06 94 ILE A N 1
ATOM 683 C CA . ILE A 1 94 ? -36.721 -30.282 23.858 1.00 92.06 94 ILE A CA 1
ATOM 684 C C . ILE A 1 94 ? -35.524 -29.578 24.512 1.00 92.06 94 ILE A C 1
ATOM 686 O O . ILE A 1 94 ? -35.399 -28.357 24.435 1.00 92.06 94 ILE A O 1
ATOM 690 N N . ALA A 1 95 ? -34.630 -30.327 25.156 1.00 92.06 95 ALA A N 1
ATOM 691 C CA . ALA A 1 95 ? -33.442 -29.751 25.784 1.00 92.06 95 ALA A CA 1
ATOM 692 C C . ALA A 1 95 ? -32.382 -29.361 24.738 1.00 92.06 95 ALA A C 1
ATOM 694 O O . ALA A 1 95 ? -32.011 -30.166 23.885 1.00 92.06 95 ALA A O 1
ATOM 695 N N . VAL A 1 96 ? -31.866 -28.137 24.841 1.00 93.38 96 VAL A N 1
ATOM 696 C CA . VAL A 1 96 ? -30.778 -27.594 24.020 1.00 93.38 96 VAL A CA 1
ATOM 697 C C . VAL A 1 96 ? -29.719 -27.032 24.960 1.00 93.38 96 VAL A C 1
ATOM 699 O O . VAL A 1 96 ? -29.994 -26.117 25.734 1.00 93.38 96 VAL A O 1
ATOM 702 N N . LYS A 1 97 ? -28.501 -27.577 24.900 1.00 93.31 97 LYS A N 1
ATOM 703 C CA . LYS A 1 97 ? -27.374 -27.123 25.720 1.00 93.31 97 LYS A CA 1
ATOM 704 C C . LYS A 1 97 ? -26.311 -26.478 24.838 1.00 93.31 97 LYS A C 1
ATOM 706 O O . LYS A 1 97 ? -25.750 -27.149 23.979 1.00 93.31 97 LYS A O 1
ATOM 711 N N . ILE A 1 98 ? -26.039 -25.196 25.059 1.00 93.00 98 ILE A N 1
ATOM 712 C CA . ILE A 1 98 ? -25.062 -24.421 24.287 1.00 93.00 98 ILE A CA 1
ATOM 713 C C . ILE A 1 98 ? -23.663 -24.656 24.876 1.00 93.00 98 ILE A C 1
ATOM 715 O O . ILE A 1 98 ? -23.489 -24.432 26.076 1.00 93.00 98 ILE A O 1
ATOM 719 N N . PRO A 1 99 ? -22.674 -25.106 24.083 1.00 92.00 99 PRO A N 1
ATOM 720 C CA . PRO A 1 99 ? -21.305 -25.329 24.551 1.00 92.00 99 PRO A CA 1
ATOM 721 C C . PRO A 1 99 ? -20.643 -24.075 25.140 1.00 92.00 99 PRO A C 1
ATOM 723 O O . PRO A 1 99 ? -20.906 -22.958 24.694 1.00 92.00 99 PRO A O 1
ATOM 726 N N . GLU A 1 100 ? -19.785 -24.261 26.147 1.00 89.62 100 GLU A N 1
ATOM 727 C CA . GLU A 1 100 ? -19.186 -23.155 26.909 1.00 89.62 100 GLU A CA 1
ATOM 728 C C . GLU A 1 100 ? -18.206 -22.315 26.086 1.00 89.62 100 GLU A C 1
ATOM 730 O O . GLU A 1 100 ? -18.212 -21.087 26.125 1.00 89.62 100 GLU A O 1
ATOM 735 N N . ASP A 1 101 ? -17.388 -22.992 25.294 1.00 86.19 101 ASP A N 1
ATOM 736 C CA . ASP A 1 101 ? -16.460 -22.409 24.335 1.00 86.19 101 ASP A CA 1
ATOM 737 C C . ASP A 1 101 ? -17.167 -21.601 23.241 1.00 86.19 101 ASP A C 1
ATOM 739 O O . ASP A 1 101 ? -16.596 -20.636 22.731 1.00 86.19 101 ASP A O 1
ATOM 743 N N . LEU A 1 102 ? -18.407 -21.967 22.902 1.00 88.38 102 LEU A N 1
ATOM 744 C CA . LEU A 1 102 ? -19.195 -21.280 21.888 1.00 88.38 102 LEU A CA 1
ATOM 745 C C . LEU A 1 102 ? -19.786 -19.972 22.419 1.00 88.38 102 LEU A C 1
ATOM 747 O O . LEU A 1 102 ? -19.542 -18.919 21.834 1.00 88.38 102 LEU A O 1
ATOM 751 N N . TRP A 1 103 ? -20.514 -20.005 23.541 1.00 87.88 103 TRP A N 1
ATOM 752 C CA . TRP A 1 103 ? -21.159 -18.786 24.043 1.00 87.88 103 TRP A CA 1
ATOM 753 C C . TRP A 1 103 ? -20.155 -17.758 24.574 1.00 87.88 103 TRP A C 1
ATOM 755 O O . TRP A 1 103 ? -20.419 -16.563 24.489 1.00 87.88 103 TRP A O 1
ATOM 765 N N . LYS A 1 104 ? -18.971 -18.180 25.048 1.00 86.50 104 LYS A N 1
ATOM 766 C CA . LYS A 1 104 ? -17.890 -17.244 25.406 1.00 86.50 104 LYS A CA 1
ATOM 767 C C . LYS A 1 104 ? -17.409 -16.420 24.211 1.00 86.50 104 LYS A C 1
ATOM 769 O O . LYS A 1 104 ? -17.015 -15.274 24.396 1.00 86.50 104 LYS A O 1
ATOM 774 N N . ARG A 1 105 ? -17.460 -16.967 22.990 1.00 82.62 105 ARG A N 1
ATOM 775 C CA . ARG A 1 105 ? -17.119 -16.225 21.762 1.00 82.62 105 ARG A CA 1
ATOM 776 C C . ARG A 1 105 ? -18.190 -15.206 21.400 1.00 82.62 105 ARG A C 1
ATOM 778 O O . ARG A 1 105 ? -17.845 -14.146 20.903 1.00 82.62 105 ARG A O 1
ATOM 785 N N . TRP A 1 106 ? -19.457 -15.492 21.699 1.00 85.19 106 TRP A N 1
ATOM 786 C CA . TRP A 1 106 ? -20.565 -14.555 21.479 1.00 85.19 106 TRP A CA 1
ATOM 787 C C . TRP A 1 106 ? -20.472 -13.284 22.332 1.00 85.19 106 TRP A C 1
ATOM 789 O O . TRP A 1 106 ? -21.163 -12.313 22.051 1.00 85.19 106 TRP A O 1
ATOM 799 N N . LEU A 1 107 ? -19.619 -13.270 23.361 1.00 82.88 107 LEU A N 1
ATOM 800 C CA . LEU A 1 107 ? -19.354 -12.072 24.157 1.00 82.88 107 LEU A CA 1
ATOM 801 C C . LEU A 1 107 ? -18.497 -11.036 23.419 1.00 82.88 107 LEU A C 1
ATOM 803 O O . LEU A 1 107 ? -18.438 -9.891 23.864 1.00 82.88 107 LEU A O 1
ATOM 807 N N . PHE A 1 108 ? -17.830 -11.424 22.328 1.00 79.75 108 PHE A N 1
ATOM 808 C CA . PHE A 1 108 ? -16.890 -10.575 21.611 1.00 79.75 108 PHE A CA 1
ATOM 809 C C . PHE A 1 108 ? -17.304 -10.369 20.156 1.00 79.75 108 PHE A C 1
ATOM 811 O O . PHE A 1 108 ? -17.613 -11.311 19.428 1.00 79.75 108 PHE A O 1
ATOM 818 N N . CYS A 1 109 ? -17.257 -9.116 19.734 1.00 79.50 109 CYS A N 1
ATOM 819 C CA . CYS A 1 109 ? -17.520 -8.645 18.391 1.00 79.50 109 CYS A CA 1
ATOM 820 C C . CYS A 1 109 ? -16.203 -8.225 17.736 1.00 79.50 109 CYS A C 1
ATOM 822 O O . CYS A 1 109 ? -15.216 -7.926 18.412 1.00 79.50 109 CYS A O 1
ATOM 824 N N . VAL A 1 110 ? -16.180 -8.232 16.405 1.00 82.31 110 VAL A N 1
ATOM 825 C CA . VAL A 1 110 ? -15.010 -7.836 15.618 1.00 82.31 110 VAL A CA 1
ATOM 826 C C . VAL A 1 110 ? -15.371 -6.616 14.789 1.00 82.31 110 VAL A C 1
ATOM 828 O O . VAL A 1 110 ? -16.299 -6.676 13.985 1.00 82.31 110 VAL A O 1
ATOM 831 N N . THR A 1 111 ? -14.618 -5.531 14.958 1.00 83.75 111 THR A N 1
ATOM 832 C CA . THR A 1 111 ? -14.659 -4.381 14.049 1.00 83.75 111 THR A CA 1
ATOM 833 C C . THR A 1 111 ? -13.503 -4.498 13.069 1.00 83.75 111 THR A C 1
ATOM 835 O O . THR A 1 111 ? -12.369 -4.780 13.466 1.00 83.75 111 THR A O 1
ATOM 838 N N . ARG A 1 112 ? -13.785 -4.290 11.784 1.00 91.44 112 ARG A N 1
ATOM 839 C CA . ARG A 1 112 ? -12.776 -4.264 10.728 1.00 91.44 112 ARG A CA 1
ATOM 840 C C . ARG A 1 112 ? -12.425 -2.813 10.432 1.00 91.44 112 ARG A C 1
ATOM 842 O O . ARG A 1 112 ? -13.252 -2.082 9.898 1.00 91.44 112 ARG A O 1
ATOM 849 N N . VAL A 1 113 ? -11.209 -2.408 10.767 1.00 92.50 113 VAL A N 1
ATOM 850 C CA . VAL A 1 113 ? -10.660 -1.090 10.447 1.00 92.50 113 VAL A CA 1
ATOM 851 C C . VAL A 1 113 ? -9.963 -1.167 9.098 1.00 92.50 113 VAL A C 1
ATOM 853 O O . VAL A 1 113 ? -9.035 -1.955 8.932 1.00 92.50 113 VAL A O 1
ATOM 856 N N . VAL A 1 114 ? -10.403 -0.358 8.139 1.00 93.81 114 VAL A N 1
ATOM 857 C CA . VAL A 1 114 ? -9.789 -0.249 6.808 1.00 93.81 114 VAL A CA 1
ATOM 858 C C . VAL A 1 114 ? -9.468 1.197 6.492 1.00 93.81 114 VAL A C 1
ATOM 860 O O . VAL A 1 114 ? -10.166 2.112 6.930 1.00 93.81 114 VAL A O 1
ATOM 863 N N . GLY A 1 115 ? -8.435 1.414 5.691 1.00 94.38 115 GLY A N 1
ATOM 864 C CA . GLY A 1 115 ? -8.111 2.754 5.244 1.00 94.38 115 GLY A CA 1
ATOM 865 C C . GLY A 1 115 ? -6.999 2.812 4.217 1.00 94.38 115 GLY A C 1
ATOM 866 O O . GLY A 1 115 ? -6.466 1.791 3.778 1.00 94.38 115 GLY A O 1
ATOM 867 N N . ARG A 1 116 ? -6.655 4.044 3.852 1.00 96.44 116 ARG A N 1
ATOM 868 C CA . ARG A 1 116 ? -5.551 4.378 2.960 1.00 96.44 116 ARG A CA 1
ATOM 869 C C . ARG A 1 116 ? -4.745 5.555 3.492 1.00 96.44 116 ARG A C 1
ATOM 871 O O . ARG A 1 116 ? -5.301 6.500 4.054 1.00 96.44 116 ARG A O 1
ATOM 878 N N . VAL A 1 117 ? -3.436 5.495 3.293 1.00 95.56 117 VAL A N 1
ATOM 879 C CA . VAL A 1 117 ? -2.495 6.581 3.559 1.00 95.56 117 VAL A CA 1
ATOM 880 C C . VAL A 1 117 ? -2.135 7.225 2.229 1.00 95.56 117 VAL A C 1
ATOM 882 O O . VAL A 1 117 ? -1.703 6.546 1.297 1.00 95.56 117 VAL A O 1
ATOM 885 N N . VAL A 1 118 ? -2.337 8.536 2.137 1.00 93.81 118 VAL A N 1
ATOM 886 C CA . VAL A 1 118 ? -2.107 9.308 0.913 1.00 93.81 118 VAL A CA 1
ATOM 887 C C . VAL A 1 118 ? -1.309 10.572 1.199 1.00 93.81 118 VAL A C 1
ATOM 889 O O . VAL A 1 118 ? -1.416 11.161 2.277 1.00 93.81 118 VAL A O 1
ATOM 892 N N . ARG A 1 119 ? -0.546 11.029 0.212 1.00 85.75 119 ARG A N 1
ATOM 893 C CA . ARG A 1 119 ? 0.116 12.327 0.189 1.00 85.75 119 ARG A CA 1
ATOM 894 C C . ARG A 1 119 ? -0.581 13.224 -0.842 1.00 85.75 119 ARG A C 1
ATOM 896 O O . ARG A 1 119 ? -0.591 12.879 -2.022 1.00 85.75 119 ARG A O 1
ATOM 903 N N . PRO A 1 120 ? -1.180 14.356 -0.427 1.00 87.69 120 PRO A N 1
ATOM 904 C CA . PRO A 1 120 ? -1.726 15.329 -1.362 1.00 87.69 120 PRO A CA 1
ATOM 905 C C . PRO A 1 120 ? -0.581 16.075 -2.059 1.00 87.69 120 PRO A C 1
ATOM 907 O O . PRO A 1 120 ? 0.290 16.637 -1.391 1.00 87.69 120 PRO A O 1
ATOM 910 N N . VAL A 1 121 ? -0.585 16.077 -3.389 1.00 75.81 121 VAL A N 1
ATOM 911 C CA . VAL A 1 121 ? 0.413 16.743 -4.237 1.00 75.81 121 VAL A CA 1
ATOM 912 C C . VAL A 1 121 ? -0.307 17.598 -5.268 1.00 75.81 121 VAL A C 1
ATOM 914 O O . VAL A 1 121 ? -1.294 17.162 -5.852 1.00 75.81 121 VAL A O 1
ATOM 917 N N . GLU A 1 122 ? 0.177 18.816 -5.487 1.00 79.00 122 GLU A N 1
ATOM 918 C CA . GLU A 1 122 ? -0.358 19.709 -6.511 1.00 79.00 122 GLU A CA 1
ATOM 919 C C . GLU A 1 122 ? 0.314 19.427 -7.862 1.00 79.00 122 GLU A C 1
ATOM 921 O O . GLU A 1 122 ? 1.537 19.523 -7.984 1.00 79.00 122 GLU A O 1
ATOM 926 N N . ILE A 1 123 ? -0.477 19.069 -8.875 1.00 61.12 123 ILE A N 1
ATOM 927 C CA . ILE A 1 123 ? -0.021 18.823 -10.248 1.00 61.12 123 ILE A CA 1
ATOM 928 C C . ILE A 1 123 ? -0.932 19.626 -11.175 1.00 61.12 123 ILE A C 1
ATOM 930 O O . ILE A 1 123 ? -2.139 19.421 -11.202 1.00 61.12 123 ILE A O 1
ATOM 934 N N . GLY A 1 124 ? -0.371 20.586 -11.913 1.00 58.16 124 GLY A N 1
ATOM 935 C CA . GLY A 1 124 ? -1.155 21.407 -12.845 1.00 58.16 124 GLY A CA 1
ATOM 936 C C . GLY A 1 124 ? -2.244 22.273 -12.191 1.00 58.16 124 GLY A C 1
ATOM 937 O O . GLY A 1 124 ? -3.207 22.625 -12.865 1.00 58.16 124 GLY A O 1
ATOM 938 N N . GLY A 1 125 ? -2.102 22.617 -10.904 1.00 67.56 125 GLY A N 1
ATOM 939 C CA . GLY A 1 125 ? -3.092 23.390 -10.140 1.00 67.56 125 GLY A CA 1
ATOM 940 C C . GLY A 1 125 ? -4.210 22.554 -9.504 1.00 67.56 125 GLY A C 1
ATOM 941 O O . GLY A 1 125 ? -5.090 23.117 -8.856 1.00 67.56 125 GLY A O 1
ATOM 942 N N . GLU A 1 126 ? -4.182 21.225 -9.654 1.00 65.69 126 GLU A N 1
ATOM 943 C CA . GLU A 1 126 ? -5.110 20.298 -8.999 1.00 65.69 126 GLU A CA 1
ATOM 944 C C . GLU A 1 126 ? -4.403 19.477 -7.911 1.00 65.69 126 GLU A C 1
ATOM 946 O O . GLU A 1 126 ? -3.236 19.105 -8.047 1.00 65.69 126 GLU A O 1
ATOM 951 N N . ILE A 1 127 ? -5.109 19.183 -6.811 1.00 79.00 127 ILE A N 1
ATOM 952 C CA . ILE A 1 127 ? -4.590 18.340 -5.724 1.00 79.00 127 ILE A CA 1
ATOM 953 C C . ILE A 1 127 ? -4.900 16.874 -6.033 1.00 79.00 127 ILE A C 1
ATOM 955 O O . ILE A 1 127 ? -6.058 16.459 -6.028 1.00 79.00 127 ILE A O 1
ATOM 959 N N . HIS A 1 128 ? -3.852 16.075 -6.206 1.00 79.25 128 HIS A N 1
ATOM 960 C CA . HIS A 1 128 ? -3.922 14.627 -6.364 1.00 79.25 128 HIS A CA 1
ATOM 961 C C . HIS A 1 128 ? -3.524 13.919 -5.063 1.00 79.25 128 HIS A C 1
ATOM 963 O O . HIS A 1 128 ? -2.518 14.253 -4.441 1.00 79.25 128 HIS A O 1
ATOM 969 N N . GLU A 1 129 ? -4.299 12.915 -4.646 1.00 89.75 129 GLU A N 1
ATOM 970 C CA . GLU A 1 129 ? -3.979 12.058 -3.497 1.00 89.75 129 GLU A CA 1
ATOM 971 C C . GLU A 1 129 ? -3.166 10.842 -3.952 1.00 89.75 129 GLU A C 1
ATOM 973 O O . GLU A 1 129 ? -3.731 9.855 -4.424 1.00 89.75 129 GLU A O 1
ATOM 978 N N . LEU A 1 130 ? -1.842 10.909 -3.809 1.00 84.44 130 LEU A N 1
ATOM 979 C CA . LEU A 1 130 ? -0.939 9.826 -4.201 1.00 84.44 130 LEU A CA 1
ATOM 980 C C . LEU A 1 130 ? -0.736 8.845 -3.034 1.00 84.44 130 LEU A C 1
ATOM 982 O O . LEU A 1 130 ? -0.612 9.289 -1.894 1.00 84.44 130 LEU A O 1
ATOM 986 N N . PRO A 1 131 ? -0.723 7.522 -3.260 1.00 90.75 131 PRO A N 1
ATOM 987 C CA . PRO A 1 131 ? -0.647 6.534 -2.180 1.00 90.75 131 PRO A CA 1
ATOM 988 C C . PRO A 1 131 ? 0.715 6.553 -1.472 1.00 90.75 131 PRO A C 1
ATOM 990 O O . PRO A 1 131 ? 1.719 6.862 -2.100 1.00 90.75 131 PRO A O 1
ATOM 993 N N . VAL A 1 132 ? 0.787 6.171 -0.195 1.00 87.12 132 VAL A N 1
ATOM 994 C CA . VAL A 1 132 ? 2.052 6.035 0.561 1.00 87.12 132 VAL A CA 1
ATOM 995 C C . VAL A 1 132 ? 2.264 4.574 0.985 1.00 87.12 132 VAL A C 1
ATOM 997 O O . VAL A 1 132 ? 1.541 4.076 1.850 1.00 87.12 132 VAL A O 1
ATOM 1000 N N . CYS A 1 133 ? 3.254 3.895 0.403 1.00 84.00 133 CYS A N 1
ATOM 1001 C CA . CYS A 1 133 ? 3.594 2.482 0.639 1.00 84.00 133 CYS A CA 1
ATOM 1002 C C . CYS A 1 133 ? 4.524 2.318 1.839 1.00 84.00 133 CYS A C 1
ATOM 1004 O O . CYS A 1 133 ? 5.286 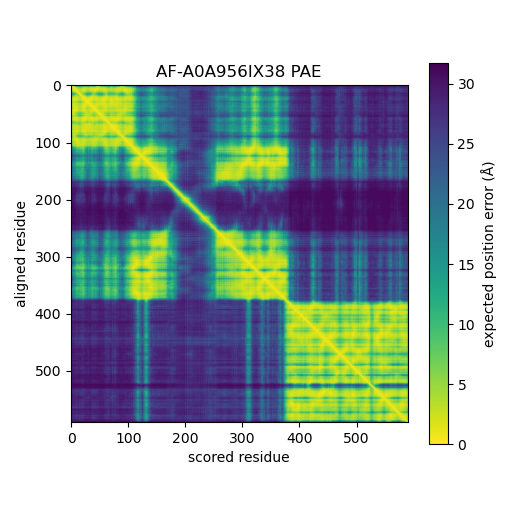3.229 2.146 1.00 84.00 133 CYS A O 1
ATOM 1006 N N . HIS A 1 134 ? 4.521 1.150 2.482 1.00 84.44 134 HIS A N 1
ATOM 1007 C CA . HIS A 1 134 ? 5.453 0.811 3.569 1.00 84.44 134 HIS A CA 1
ATOM 1008 C C . HIS A 1 134 ? 5.415 1.761 4.780 1.00 84.44 134 HIS A C 1
ATOM 1010 O O . HIS A 1 134 ? 6.356 1.833 5.578 1.00 84.44 134 HIS A O 1
ATOM 1016 N N . ALA A 1 135 ? 4.319 2.502 4.941 1.00 86.75 135 ALA A N 1
ATOM 1017 C CA . ALA A 1 135 ? 4.076 3.319 6.115 1.00 86.75 135 ALA A CA 1
ATOM 1018 C C . ALA A 1 135 ? 3.520 2.444 7.239 1.00 86.75 135 ALA A C 1
ATOM 1020 O O . ALA A 1 135 ? 2.673 1.582 7.002 1.00 86.75 135 ALA A O 1
ATOM 1021 N N . ARG A 1 136 ? 3.944 2.691 8.480 1.00 94.00 136 ARG A N 1
ATOM 1022 C CA . ARG A 1 136 ? 3.353 2.045 9.655 1.00 94.00 136 ARG A CA 1
ATOM 1023 C C . ARG A 1 136 ? 2.164 2.850 10.132 1.00 94.00 136 ARG A C 1
ATOM 1025 O O . ARG A 1 136 ? 2.307 4.005 10.517 1.00 94.00 136 ARG A O 1
ATOM 1032 N N . VAL A 1 137 ? 0.998 2.226 10.135 1.00 96.06 137 VAL A N 1
ATOM 1033 C CA . VAL A 1 137 ? -0.230 2.780 10.690 1.00 96.06 137 VAL A CA 1
ATOM 1034 C C . VAL A 1 137 ? -0.444 2.178 12.068 1.00 96.06 137 VAL A C 1
ATOM 1036 O O . VAL A 1 137 ? -0.620 0.969 12.221 1.00 96.06 137 VAL A O 1
ATOM 1039 N N . HIS A 1 138 ? -0.431 3.042 13.071 1.00 96.25 138 HIS A N 1
ATOM 1040 C CA . HIS A 1 138 ? -0.727 2.709 14.452 1.00 96.25 138 HIS A CA 1
ATOM 1041 C C . HIS A 1 138 ? -2.214 2.937 14.683 1.00 96.25 138 HIS A C 1
ATOM 1043 O O . HIS A 1 138 ? -2.711 4.043 14.479 1.00 96.25 138 HIS A O 1
ATOM 1049 N N . ILE A 1 139 ? -2.916 1.883 15.079 1.00 93.50 139 ILE A N 1
ATOM 1050 C CA . ILE A 1 139 ? -4.356 1.871 15.309 1.00 93.50 139 ILE A CA 1
ATOM 1051 C C . ILE A 1 139 ? -4.573 1.745 16.812 1.00 93.50 139 ILE A C 1
ATOM 1053 O O . ILE A 1 139 ? -4.164 0.760 17.436 1.00 93.50 139 ILE A O 1
ATOM 1057 N N . CYS A 1 140 ? -5.207 2.757 17.386 1.00 92.75 140 CYS A N 1
ATOM 1058 C CA . CYS A 1 140 ? -5.454 2.889 18.809 1.00 92.75 140 CYS A CA 1
ATOM 1059 C C . CYS A 1 140 ? -6.954 2.892 19.105 1.00 92.75 140 CYS A C 1
ATOM 1061 O O . CYS A 1 140 ? -7.742 3.439 18.335 1.00 92.75 140 CYS A O 1
ATOM 1063 N N . GLU A 1 141 ? -7.308 2.327 20.252 1.00 89.88 141 GLU A N 1
ATOM 1064 C CA . GLU A 1 141 ? -8.633 2.421 20.858 1.00 89.88 141 GLU A CA 1
ATOM 1065 C C . GLU A 1 141 ? -8.620 3.554 21.881 1.00 89.88 141 GLU A C 1
ATOM 1067 O O . GLU A 1 141 ? -7.736 3.589 22.740 1.00 89.88 141 GLU A O 1
ATOM 1072 N N . VAL A 1 142 ? -9.552 4.494 21.777 1.00 88.88 142 VAL A N 1
ATOM 1073 C CA . VAL A 1 142 ? -9.660 5.643 22.682 1.00 88.88 142 VAL A CA 1
ATOM 1074 C C . VAL A 1 142 ? -10.667 5.339 23.787 1.00 88.88 142 VAL A C 1
ATOM 1076 O O . VAL A 1 142 ? -11.680 4.703 23.548 1.00 88.88 142 VAL A O 1
ATOM 1079 N N . ASP A 1 143 ? -10.394 5.787 25.015 1.00 86.06 143 ASP A N 1
ATOM 1080 C CA . ASP A 1 143 ? -11.357 5.616 26.106 1.00 86.06 143 ASP A CA 1
ATOM 1081 C C . ASP A 1 143 ? -12.677 6.350 25.789 1.00 86.06 143 ASP A C 1
ATOM 1083 O O . ASP A 1 143 ? -12.633 7.518 25.376 1.00 86.06 143 ASP A O 1
ATOM 1087 N N . PRO A 1 144 ? -13.839 5.769 26.123 1.00 81.69 144 PRO A N 1
ATOM 1088 C CA . PRO A 1 144 ? -15.114 6.409 25.856 1.00 81.69 144 PRO A CA 1
ATOM 1089 C C . PRO A 1 144 ? -15.317 7.666 26.702 1.00 81.69 144 PRO A C 1
ATOM 1091 O O . PRO A 1 144 ? -14.858 7.792 27.847 1.00 81.69 144 PRO A O 1
ATOM 1094 N N . TRP A 1 145 ? -16.074 8.621 26.162 1.00 79.25 145 TRP A N 1
ATOM 1095 C CA . TRP A 1 145 ? -16.303 9.914 26.811 1.00 79.25 145 TRP A CA 1
ATOM 1096 C C . TRP A 1 145 ? -16.864 9.860 28.234 1.00 79.25 145 TRP A C 1
ATOM 1098 O O . TRP A 1 145 ? -16.392 10.654 29.050 1.00 79.25 145 TRP A O 1
ATOM 1108 N N . PRO A 1 146 ? -17.815 8.975 28.593 1.00 81.25 146 PRO A N 1
ATOM 1109 C CA . PRO A 1 146 ? -18.264 8.852 29.976 1.00 81.25 146 PRO A CA 1
ATOM 1110 C C . PRO A 1 146 ? -17.091 8.615 30.938 1.00 81.25 146 PRO A C 1
ATOM 1112 O O . PRO A 1 146 ? -16.976 9.311 31.951 1.00 81.25 146 PRO A O 1
ATOM 1115 N N . ASP A 1 147 ? -16.151 7.743 30.569 1.00 82.69 147 ASP A N 1
ATOM 1116 C CA . ASP A 1 147 ? -14.962 7.437 31.365 1.00 82.69 147 ASP A CA 1
ATOM 1117 C C . ASP A 1 147 ? -13.952 8.586 31.353 1.00 82.69 147 ASP A C 1
ATOM 1119 O O . ASP A 1 147 ? -13.319 8.879 32.374 1.00 82.69 147 ASP A O 1
ATOM 1123 N N . ILE A 1 148 ? -13.791 9.289 30.227 1.00 83.12 148 ILE A N 1
ATOM 1124 C CA . ILE A 1 148 ? -12.998 10.527 30.174 1.00 83.12 148 ILE A CA 1
ATOM 1125 C C . ILE A 1 148 ? -13.576 11.558 31.139 1.00 83.12 148 ILE A C 1
ATOM 1127 O O . ILE A 1 148 ? -12.834 12.111 31.956 1.00 83.12 148 ILE A O 1
ATOM 1131 N N . PHE A 1 149 ? -14.893 11.778 31.110 1.00 85.38 149 PHE A N 1
ATOM 1132 C CA . PHE A 1 149 ? -15.537 12.746 31.975 1.00 85.38 149 PHE A CA 1
ATOM 1133 C C . PHE A 1 149 ? -15.277 12.417 33.430 1.00 85.38 149 PHE A C 1
ATOM 1135 O O . PHE A 1 149 ? -14.875 13.336 34.120 1.00 85.38 149 PHE A O 1
ATOM 1142 N N . THR A 1 150 ? -15.377 11.171 33.909 1.00 84.81 150 THR A N 1
ATOM 1143 C CA . THR A 1 150 ? -15.084 10.848 35.328 1.00 84.81 150 THR A CA 1
ATOM 1144 C C . THR A 1 150 ? -13.711 11.324 35.824 1.00 84.81 150 THR A C 1
ATOM 1146 O O . THR A 1 150 ? -13.568 11.659 36.999 1.00 84.81 150 THR A O 1
ATOM 1149 N N . ARG A 1 151 ? -12.714 11.420 34.938 1.00 85.31 151 ARG A N 1
ATOM 1150 C CA . ARG A 1 151 ? -11.336 11.814 35.270 1.00 85.31 151 ARG A CA 1
ATOM 1151 C C . ARG A 1 151 ? -11.107 13.322 35.278 1.00 85.31 151 ARG A C 1
ATOM 1153 O O . ARG A 1 151 ? -10.109 13.778 35.836 1.00 85.31 151 ARG A O 1
ATOM 1160 N N . ILE A 1 152 ? -11.995 14.106 34.666 1.00 87.62 152 ILE A N 1
ATOM 1161 C CA . ILE A 1 152 ? -11.868 15.566 34.626 1.00 87.62 152 ILE A CA 1
ATOM 1162 C C . ILE A 1 152 ? -12.238 16.140 36.008 1.00 87.62 152 ILE A C 1
ATOM 1164 O O . ILE A 1 152 ? -13.363 15.929 36.467 1.00 87.62 152 ILE A O 1
ATOM 1168 N N . PRO A 1 153 ? -11.350 16.897 36.683 1.00 91.19 153 PRO A N 1
ATOM 1169 C CA . PRO A 1 153 ? -11.653 17.511 37.977 1.00 91.19 153 PRO A CA 1
ATOM 1170 C C . PRO A 1 153 ? -12.864 18.450 37.930 1.00 91.19 153 PRO A C 1
ATOM 1172 O O . PRO A 1 153 ? -13.080 19.128 36.927 1.00 91.19 153 PRO A O 1
ATOM 1175 N N . ASP A 1 154 ? -13.607 18.561 39.033 1.00 92.25 154 ASP A N 1
ATOM 1176 C CA . ASP A 1 154 ? -14.817 19.397 39.125 1.00 92.25 154 ASP A CA 1
ATOM 1177 C C . ASP A 1 154 ? -14.630 20.844 38.626 1.00 92.25 154 ASP A C 1
ATOM 1179 O O . ASP A 1 154 ? -15.449 21.290 37.820 1.00 92.25 154 ASP A O 1
ATOM 1183 N N . PRO A 1 155 ? -13.544 21.575 38.969 1.00 91.75 155 PRO A N 1
ATOM 1184 C CA . PRO A 1 155 ? -13.334 22.926 38.440 1.00 91.75 155 PRO A CA 1
ATOM 1185 C C . PRO A 1 155 ? -13.232 22.965 36.910 1.00 91.75 155 PRO A C 1
ATOM 1187 O O . PRO A 1 155 ? -13.661 23.923 36.272 1.00 91.75 155 PRO A O 1
ATOM 1190 N N . LYS A 1 156 ? -12.683 21.906 36.304 1.00 89.69 156 LYS A N 1
ATOM 1191 C CA . LYS A 1 156 ? -12.575 21.775 34.850 1.00 89.69 156 LYS A CA 1
ATOM 1192 C C . LYS A 1 156 ? -13.907 21.372 34.206 1.00 89.69 156 LYS A C 1
ATOM 1194 O O . LYS A 1 156 ? -14.180 21.809 33.096 1.00 89.69 156 LYS A O 1
ATOM 1199 N N . ILE A 1 157 ? -14.764 20.618 34.899 1.00 89.94 157 ILE A N 1
ATOM 1200 C CA . ILE A 1 157 ? -16.145 20.366 34.448 1.00 89.94 157 ILE A CA 1
ATOM 1201 C C . ILE A 1 157 ? -16.963 21.661 34.428 1.00 89.94 157 ILE A C 1
ATOM 1203 O O . ILE A 1 157 ? -17.687 21.914 33.467 1.00 89.94 157 ILE A O 1
ATOM 1207 N N . LEU A 1 158 ? -16.816 22.513 35.446 1.00 89.75 158 LEU A N 1
ATOM 1208 C CA . LEU A 1 158 ? -17.473 23.823 35.477 1.00 89.75 158 LEU A CA 1
ATOM 1209 C C . LEU A 1 158 ? -16.961 24.737 34.354 1.00 89.75 158 LEU A C 1
ATOM 1211 O O . LEU A 1 158 ? -17.760 25.378 33.677 1.00 89.75 158 LEU A O 1
ATOM 1215 N N . ARG A 1 159 ? -15.650 24.715 34.081 1.00 88.69 159 ARG A N 1
ATOM 1216 C CA . ARG A 1 159 ? -15.071 25.393 32.913 1.00 88.69 159 ARG A CA 1
ATOM 1217 C C . ARG A 1 159 ? -15.671 24.891 31.596 1.00 88.69 159 ARG A C 1
ATOM 1219 O O . ARG A 1 159 ? -16.015 25.706 30.748 1.00 88.69 159 ARG A O 1
ATOM 1226 N N . LEU A 1 160 ? -15.810 23.574 31.426 1.00 85.12 160 LEU A N 1
ATOM 1227 C CA . LEU A 1 160 ? -16.407 22.982 30.224 1.00 85.12 160 LEU A CA 1
ATOM 1228 C C . LEU A 1 160 ? -17.854 23.430 30.031 1.00 85.12 160 LEU A C 1
ATOM 1230 O O . LEU A 1 160 ? -18.233 23.760 28.914 1.00 85.12 160 LEU A O 1
ATOM 1234 N N . ARG A 1 161 ? -18.647 23.487 31.111 1.00 86.50 161 ARG A N 1
ATOM 1235 C CA . ARG A 1 161 ? -20.001 24.062 31.083 1.00 86.50 161 ARG A CA 1
ATOM 1236 C C . ARG A 1 161 ? -19.969 25.490 30.549 1.00 86.50 161 ARG A C 1
ATOM 1238 O O . ARG A 1 161 ? -20.727 25.805 29.637 1.00 86.50 161 ARG A O 1
ATOM 1245 N N . ASP A 1 162 ? -19.118 26.339 31.119 1.00 85.56 162 ASP A N 1
ATOM 1246 C CA . ASP A 1 162 ? -19.062 27.754 30.748 1.00 85.56 162 ASP A CA 1
ATOM 1247 C C . ASP A 1 162 ? -18.646 27.914 29.278 1.00 85.56 162 ASP A C 1
ATOM 1249 O O . ASP A 1 162 ? -19.250 28.683 28.538 1.00 85.56 162 ASP A O 1
ATOM 1253 N N . GLU A 1 163 ? -17.654 27.151 28.815 1.00 80.69 163 GLU A N 1
ATOM 1254 C CA . GLU A 1 163 ? -17.211 27.172 27.417 1.00 80.69 163 GLU A CA 1
ATOM 1255 C C . GLU A 1 163 ? -18.264 26.580 26.454 1.00 80.69 163 GLU A C 1
ATOM 1257 O O . GLU A 1 163 ? -18.455 27.120 25.366 1.00 80.69 163 GLU A O 1
ATOM 1262 N N . LEU A 1 164 ? -19.012 25.544 26.853 1.00 79.56 164 LEU A N 1
ATOM 1263 C CA . LEU A 1 164 ? -20.136 24.990 26.084 1.00 79.56 164 LEU A CA 1
ATOM 1264 C C . LEU A 1 164 ? -21.273 25.997 25.904 1.00 79.56 164 LEU A C 1
ATOM 1266 O O . LEU A 1 164 ? -21.797 26.137 24.800 1.00 79.56 164 LEU A O 1
ATOM 1270 N N . LEU A 1 165 ? -21.640 26.715 26.968 1.00 76.00 165 LEU A N 1
ATOM 1271 C CA . LEU A 1 165 ? -22.650 27.773 26.898 1.00 76.00 165 LEU A CA 1
ATOM 1272 C C . LEU A 1 165 ? -22.203 28.899 25.951 1.00 76.00 165 LEU A C 1
ATOM 1274 O O . LEU A 1 165 ? -23.009 29.376 25.158 1.00 76.00 165 LEU A O 1
ATOM 1278 N N . HIS A 1 166 ? -20.911 29.243 25.937 1.00 72.25 166 HIS A N 1
ATOM 1279 C CA . HIS A 1 166 ? -20.367 30.213 24.982 1.00 72.25 166 HIS A CA 1
ATOM 1280 C C . HIS A 1 166 ? -20.362 29.713 23.526 1.00 72.25 166 HIS A C 1
ATOM 1282 O O . HIS A 1 166 ? -20.587 30.520 22.626 1.00 72.25 166 HIS A O 1
ATOM 1288 N N . LEU A 1 167 ? -20.135 28.418 23.260 1.00 64.81 167 LEU A N 1
ATOM 1289 C CA . LEU A 1 167 ? -20.201 27.854 21.897 1.00 64.81 167 LEU A CA 1
ATOM 1290 C C . LEU A 1 167 ? -21.626 27.795 21.336 1.00 64.81 167 LEU A C 1
ATOM 1292 O O . LEU A 1 167 ? -21.824 27.889 20.127 1.00 64.81 167 LEU A O 1
ATOM 1296 N N . VAL A 1 168 ? -22.635 27.686 22.203 1.00 60.44 168 VAL A N 1
ATOM 1297 C CA . VAL A 1 168 ? -24.042 27.851 21.800 1.00 60.44 168 VAL A CA 1
ATOM 1298 C C . VAL A 1 168 ? -24.318 29.289 21.327 1.00 60.44 168 VAL A C 1
ATOM 1300 O O . VAL A 1 168 ? -25.241 29.513 20.537 1.00 60.44 168 VAL A O 1
ATOM 1303 N N . GLU A 1 169 ? -23.506 30.254 21.768 1.00 53.75 169 GLU A N 1
ATOM 1304 C CA . GLU A 1 169 ? -23.671 31.686 21.508 1.00 53.75 169 GLU A CA 1
ATOM 1305 C C . GLU A 1 169 ? -22.696 32.261 20.453 1.00 53.75 169 GLU A C 1
ATOM 1307 O O . GLU A 1 169 ? -22.998 33.310 19.879 1.00 53.75 169 GLU A O 1
ATOM 1312 N N . ARG A 1 170 ? -21.545 31.623 20.164 1.00 51.62 170 ARG A N 1
ATOM 1313 C CA . ARG A 1 170 ? -20.498 32.117 19.232 1.00 51.62 170 ARG A CA 1
ATOM 1314 C C . ARG A 1 170 ? -19.713 30.997 18.523 1.00 51.62 170 ARG A C 1
ATOM 1316 O O . ARG A 1 170 ? -19.556 29.907 19.057 1.00 51.62 170 ARG A O 1
ATOM 1323 N N . VAL A 1 171 ? -19.142 31.308 17.350 1.00 51.44 171 VAL A N 1
ATOM 1324 C CA . VAL A 1 171 ? -18.291 30.395 16.549 1.00 51.44 171 VAL A CA 1
ATOM 1325 C C . VAL A 1 171 ? -16.905 30.182 17.207 1.00 51.44 171 VAL A C 1
ATOM 1327 O O . VAL A 1 171 ? -16.282 31.171 17.612 1.00 51.44 171 VAL A O 1
ATOM 1330 N N . PRO A 1 172 ? -16.396 28.934 17.314 1.00 52.69 172 PRO A N 1
ATOM 1331 C CA . PRO A 1 172 ? -15.094 28.621 17.923 1.00 52.69 172 PRO A CA 1
ATOM 1332 C C . PRO A 1 172 ? -13.864 29.090 17.114 1.00 52.69 172 PRO A C 1
ATOM 1334 O O . PRO A 1 172 ? -13.934 29.317 15.908 1.00 52.69 172 PRO A O 1
ATOM 1337 N N . ARG A 1 173 ? -12.704 29.216 17.791 1.00 50.59 173 ARG A N 1
ATOM 1338 C CA . ARG A 1 173 ? -11.385 29.516 17.181 1.00 50.59 173 ARG A CA 1
ATOM 1339 C C . ARG A 1 173 ? -10.617 28.228 16.840 1.00 50.59 173 ARG A C 1
ATOM 1341 O O . ARG A 1 173 ? -10.665 27.332 17.672 1.00 50.59 173 ARG A O 1
ATOM 1348 N N . PRO A 1 174 ? -9.848 28.164 15.729 1.00 47.22 174 PRO A N 1
ATOM 1349 C CA . PRO A 1 174 ? -9.080 26.983 15.285 1.00 47.22 174 PRO A CA 1
ATOM 1350 C C . PRO A 1 174 ? -8.271 26.291 16.396 1.00 47.22 174 PRO A C 1
ATOM 1352 O O . PRO A 1 174 ? -7.624 27.006 17.172 1.00 47.22 174 PRO A O 1
ATOM 1355 N N . PRO A 1 175 ? -8.241 24.943 16.464 1.00 49.00 175 PRO A N 1
ATOM 1356 C CA . PRO A 1 175 ? -7.363 24.225 17.386 1.00 49.00 175 PRO A CA 1
ATOM 1357 C C . PRO A 1 175 ? -5.876 24.434 17.035 1.00 49.00 175 PRO A C 1
ATOM 1359 O O . PRO A 1 175 ? -5.512 24.660 15.881 1.00 49.00 175 PRO A O 1
ATOM 1362 N N . ILE A 1 176 ? -5.015 24.369 18.055 1.00 48.88 176 ILE A N 1
ATOM 1363 C CA . ILE A 1 176 ? -3.544 24.480 17.967 1.00 48.88 176 ILE A CA 1
ATOM 1364 C C . ILE A 1 176 ? -2.955 23.057 17.829 1.00 48.88 176 ILE A C 1
ATOM 1366 O O . ILE A 1 176 ? -3.552 22.141 18.386 1.00 48.88 176 ILE A O 1
ATOM 1370 N N . PRO A 1 177 ? -1.822 22.827 17.133 1.00 47.91 177 PRO A N 1
ATOM 1371 C CA . PRO A 1 177 ? -1.187 21.502 17.042 1.00 47.91 177 PRO A CA 1
ATOM 1372 C C . PRO A 1 177 ? -0.939 20.819 18.405 1.00 47.91 177 PRO A C 1
ATOM 1374 O O . PRO A 1 177 ? -0.710 21.497 19.408 1.00 47.91 177 PRO A O 1
ATOM 1377 N N . ASP A 1 178 ? -0.988 19.478 18.430 1.00 46.00 178 ASP A N 1
ATOM 1378 C CA . ASP A 1 178 ? -0.892 18.640 19.642 1.00 46.00 178 ASP A CA 1
ATOM 1379 C C . ASP A 1 178 ? 0.418 18.867 20.427 1.00 46.00 178 ASP A C 1
ATOM 1381 O O . ASP A 1 178 ? 1.494 18.691 19.853 1.00 46.00 178 ASP A O 1
ATOM 1385 N N . PRO A 1 179 ? 0.377 19.198 21.735 1.00 43.84 179 PRO A N 1
ATOM 1386 C CA . PRO A 1 179 ? 1.558 19.154 22.601 1.00 43.84 179 PRO A CA 1
ATOM 1387 C C . PRO A 1 179 ? 2.036 17.723 22.925 1.00 43.84 179 PRO A C 1
ATOM 1389 O O . PRO A 1 179 ? 3.069 17.565 23.574 1.00 43.84 179 PRO A O 1
ATOM 1392 N N . GLY A 1 180 ? 1.327 16.686 22.466 1.00 42.50 180 GLY A N 1
ATOM 1393 C CA . GLY A 1 180 ? 1.669 15.282 22.678 1.00 42.50 180 GLY A CA 1
ATOM 1394 C C . GLY A 1 180 ? 1.284 14.785 24.081 1.00 42.50 180 GLY A C 1
ATOM 1395 O O . GLY A 1 180 ? 1.164 15.569 25.028 1.00 42.50 180 GLY A O 1
ATOM 1396 N N . PRO A 1 181 ? 1.056 13.472 24.262 1.00 39.41 181 PRO A N 1
ATOM 1397 C CA . PRO A 1 181 ? 0.687 12.921 25.560 1.00 39.41 181 PRO A CA 1
ATOM 1398 C C . PRO A 1 181 ? 1.886 12.822 26.514 1.00 39.41 181 PRO A C 1
ATOM 1400 O O . PRO A 1 181 ? 3.003 12.481 26.122 1.00 39.41 181 PRO A O 1
ATOM 1403 N N . LEU A 1 182 ? 1.618 12.998 27.811 1.00 37.75 182 LEU A N 1
ATOM 1404 C CA . LEU A 1 182 ? 2.475 12.472 28.872 1.00 37.75 182 LEU A CA 1
ATOM 1405 C C . LEU A 1 182 ? 2.414 10.936 28.817 1.00 37.75 182 LEU A C 1
ATOM 1407 O O . LEU A 1 182 ? 1.391 10.336 29.151 1.00 37.75 182 LEU A O 1
ATOM 1411 N N . ILE A 1 183 ? 3.505 10.307 28.379 1.00 37.06 183 ILE A N 1
ATOM 1412 C CA . ILE A 1 183 ? 3.704 8.852 28.413 1.00 37.06 183 ILE A CA 1
ATOM 1413 C C . ILE A 1 183 ? 3.440 8.358 29.844 1.00 37.06 183 ILE A C 1
ATOM 1415 O O . ILE A 1 183 ? 4.001 8.900 30.798 1.00 37.06 183 ILE A O 1
ATOM 1419 N N . ARG A 1 184 ? 2.603 7.323 30.025 1.00 37.22 184 ARG A N 1
ATOM 1420 C CA . ARG A 1 184 ? 2.490 6.658 31.335 1.00 37.22 184 ARG A CA 1
ATOM 1421 C C . ARG A 1 184 ? 3.882 6.151 31.742 1.00 37.22 184 ARG A C 1
ATOM 1423 O O . ARG A 1 184 ? 4.460 5.364 30.991 1.00 37.22 184 ARG A O 1
ATOM 1430 N N . PRO A 1 185 ? 4.393 6.454 32.947 1.00 32.62 185 PRO A N 1
ATOM 1431 C CA . PRO A 1 185 ? 5.367 5.568 33.565 1.00 32.62 185 PRO A CA 1
ATOM 1432 C C . PRO A 1 185 ? 4.726 4.181 33.647 1.00 32.62 185 PRO A C 1
ATOM 1434 O O . PRO A 1 185 ? 3.572 4.059 34.070 1.00 32.62 185 PRO A O 1
ATOM 1437 N N . ARG A 1 186 ? 5.445 3.139 33.218 1.00 29.25 186 ARG A N 1
ATOM 1438 C CA . ARG A 1 186 ? 5.021 1.745 33.395 1.00 29.25 186 ARG A CA 1
ATOM 1439 C C . ARG A 1 186 ? 4.828 1.477 34.890 1.00 29.25 186 ARG A C 1
ATOM 1441 O O . ARG A 1 186 ? 5.770 1.116 35.585 1.00 29.25 186 ARG A O 1
ATOM 1448 N N . VAL A 1 187 ? 3.607 1.631 35.390 1.00 31.20 187 VAL A N 1
ATOM 1449 C CA . VAL A 1 187 ? 3.200 0.987 36.636 1.00 31.20 187 VAL A CA 1
ATOM 1450 C C . VAL A 1 187 ? 2.888 -0.458 36.253 1.00 31.20 187 VAL A C 1
ATOM 1452 O O . VAL A 1 187 ? 2.042 -0.659 35.379 1.00 31.20 187 VAL A O 1
ATOM 1455 N N . PRO A 1 188 ? 3.564 -1.469 36.827 1.00 26.06 188 PRO A N 1
ATOM 1456 C CA . PRO A 1 188 ? 3.246 -2.860 36.552 1.00 26.06 188 PRO A CA 1
ATOM 1457 C C . PRO A 1 188 ? 1.831 -3.137 37.063 1.00 26.06 188 PRO A C 1
ATOM 1459 O O . PRO A 1 188 ? 1.602 -3.362 38.251 1.00 26.06 188 PRO A O 1
ATOM 1462 N N . VAL A 1 189 ? 0.855 -3.086 36.160 1.00 28.08 189 VAL A N 1
ATOM 1463 C CA . VAL A 1 189 ? -0.498 -3.549 36.438 1.00 28.08 189 VAL A CA 1
ATOM 1464 C C . VAL A 1 189 ? -0.405 -5.062 36.588 1.00 28.08 189 VAL A C 1
ATOM 1466 O O . VAL A 1 189 ? -0.060 -5.778 35.648 1.00 28.08 189 VAL A O 1
ATOM 1469 N N . ARG A 1 190 ? -0.698 -5.559 37.794 1.00 24.92 190 ARG A N 1
ATOM 1470 C CA . ARG A 1 190 ? -1.037 -6.967 38.008 1.00 24.92 190 ARG A CA 1
ATOM 1471 C C . ARG A 1 190 ? -2.247 -7.270 37.130 1.00 24.92 190 ARG A C 1
ATOM 1473 O O . ARG A 1 190 ? -3.374 -6.938 37.482 1.00 24.92 190 ARG A O 1
ATOM 1480 N N . VAL A 1 191 ? -1.999 -7.892 35.985 1.00 27.59 191 VAL A N 1
ATOM 1481 C CA . VAL A 1 191 ? -3.041 -8.518 35.178 1.00 27.59 191 VAL A CA 1
ATOM 1482 C C . VAL A 1 191 ? -3.654 -9.616 36.041 1.00 27.59 191 VAL A C 1
ATOM 1484 O O . VAL A 1 191 ? -3.016 -10.638 36.300 1.00 27.59 191 VAL A O 1
ATOM 1487 N N . VAL A 1 192 ? -4.880 -9.405 36.516 1.00 25.81 192 VAL A N 1
ATOM 1488 C CA . VAL A 1 192 ? -5.705 -10.501 37.024 1.00 25.81 192 VAL A CA 1
ATOM 1489 C C . VAL A 1 192 ? -6.113 -11.308 35.797 1.00 25.81 192 VAL A C 1
ATOM 1491 O O . VAL A 1 192 ? -7.046 -10.960 35.081 1.00 25.81 192 VAL A O 1
ATOM 1494 N N . ARG A 1 193 ? -5.332 -12.348 35.499 1.00 25.98 193 ARG A N 1
ATOM 1495 C CA . ARG A 1 193 ? -5.690 -13.353 34.499 1.00 25.98 193 ARG A CA 1
ATOM 1496 C C . ARG A 1 193 ? -6.859 -14.175 35.059 1.00 25.98 193 ARG A C 1
ATOM 1498 O O . ARG A 1 193 ? -6.726 -14.664 36.184 1.00 25.98 193 ARG A O 1
ATOM 1505 N N . PRO A 1 194 ? -7.960 -14.395 34.322 1.00 28.08 194 PRO A N 1
ATOM 1506 C CA . PRO A 1 194 ? -8.842 -15.507 34.643 1.00 28.08 194 PRO A CA 1
ATOM 1507 C C . PRO A 1 194 ? -8.029 -16.803 34.522 1.00 28.08 194 PRO A C 1
ATOM 1509 O O . PRO A 1 194 ? -7.217 -16.957 33.606 1.00 28.08 194 PRO A O 1
ATOM 1512 N N . ALA A 1 195 ? -8.183 -17.701 35.494 1.00 29.20 195 ALA A N 1
ATOM 1513 C CA . ALA A 1 195 ? -7.436 -18.948 35.570 1.00 29.20 195 ALA A CA 1
ATOM 1514 C C . ALA A 1 195 ? -7.803 -19.863 34.389 1.00 29.20 195 ALA A C 1
ATOM 1516 O O . ALA A 1 195 ? -8.790 -20.591 34.431 1.00 29.20 195 ALA A O 1
ATOM 1517 N N . ILE A 1 196 ? -7.004 -19.806 33.326 1.00 36.59 196 ILE A N 1
ATOM 1518 C CA . ILE A 1 196 ? -6.957 -20.831 32.286 1.00 36.59 196 ILE A CA 1
ATOM 1519 C C . ILE A 1 196 ? -5.942 -21.877 32.753 1.00 36.59 196 ILE A C 1
ATOM 1521 O O . ILE A 1 196 ? -4.826 -21.535 33.148 1.00 36.59 196 ILE A O 1
ATOM 1525 N N . ASP A 1 197 ? -6.366 -23.139 32.752 1.00 37.34 197 ASP A N 1
ATOM 1526 C CA . ASP A 1 197 ? -5.601 -24.298 33.206 1.00 37.34 197 ASP A CA 1
ATOM 1527 C C . ASP A 1 197 ? -4.215 -24.354 32.532 1.00 37.34 197 ASP A C 1
ATOM 1529 O O . ASP A 1 197 ? -4.082 -24.455 31.309 1.00 37.34 197 ASP A O 1
ATOM 1533 N N . ALA A 1 198 ? -3.167 -24.279 33.357 1.00 35.06 198 ALA A N 1
ATOM 1534 C CA . ALA A 1 198 ? -1.761 -24.202 32.962 1.00 35.06 198 ALA A CA 1
ATOM 1535 C C . ALA A 1 198 ? -1.245 -25.461 32.236 1.00 35.06 198 ALA A C 1
ATOM 1537 O O . ALA A 1 198 ? -0.086 -25.501 31.816 1.00 35.06 198 ALA A O 1
ATOM 1538 N N . ARG A 1 199 ? -2.080 -26.496 32.090 1.00 39.66 199 ARG A N 1
ATOM 1539 C CA . ARG A 1 199 ? -1.731 -27.736 31.397 1.00 39.66 199 ARG A CA 1
ATOM 1540 C C . ARG A 1 199 ? -1.770 -27.608 29.870 1.00 39.66 199 ARG A C 1
ATOM 1542 O O . ARG A 1 199 ? -0.919 -28.197 29.218 1.00 39.66 199 ARG A O 1
ATOM 1549 N N . LEU A 1 200 ? -2.667 -26.786 29.315 1.00 36.53 200 LEU A N 1
ATOM 1550 C CA . LEU A 1 200 ? -2.842 -26.642 27.858 1.00 36.53 200 LEU A CA 1
ATOM 1551 C C . LEU A 1 200 ? -1.743 -25.785 27.194 1.00 36.53 200 LEU A C 1
ATOM 1553 O O . LEU A 1 200 ? -1.420 -25.973 26.028 1.00 36.53 200 LEU A O 1
ATOM 1557 N N . LEU A 1 201 ? -1.135 -24.860 27.946 1.00 34.22 201 LEU A N 1
ATOM 1558 C CA . LEU A 1 201 ? -0.041 -23.998 27.466 1.00 34.22 201 LEU A CA 1
ATOM 1559 C C . LEU A 1 201 ? 1.318 -24.715 27.418 1.00 34.22 201 LEU A C 1
ATOM 1561 O O . LEU A 1 201 ? 2.164 -24.369 26.601 1.00 34.22 201 LEU A O 1
ATOM 1565 N N . ARG A 1 202 ? 1.524 -25.746 28.248 1.00 38.62 202 ARG A N 1
ATOM 1566 C CA . ARG A 1 202 ? 2.805 -26.473 28.316 1.00 38.62 202 ARG A CA 1
ATOM 1567 C C . ARG A 1 202 ? 3.027 -27.467 27.175 1.00 38.62 202 ARG A C 1
ATOM 1569 O O . ARG A 1 202 ? 4.166 -27.859 26.961 1.00 38.62 202 ARG A O 1
ATOM 1576 N N . GLU A 1 203 ? 1.982 -27.853 26.446 1.00 35.00 203 GLU A N 1
ATOM 1577 C CA . GLU A 1 203 ? 2.110 -28.728 25.269 1.00 35.00 203 GLU A CA 1
ATOM 1578 C C . GLU A 1 203 ? 2.413 -27.954 23.974 1.00 35.00 203 GLU A C 1
ATOM 1580 O O . GLU A 1 203 ? 2.871 -28.556 23.011 1.00 35.00 203 GLU A O 1
ATOM 1585 N N . ILE A 1 204 ? 2.236 -26.625 23.954 1.00 35.81 204 ILE A N 1
ATOM 1586 C CA . ILE A 1 204 ? 2.477 -25.787 22.762 1.00 35.81 204 ILE A CA 1
ATOM 1587 C C . ILE A 1 204 ? 3.876 -25.134 22.782 1.00 35.81 204 ILE A C 1
ATOM 1589 O O . ILE A 1 204 ? 4.451 -24.877 21.730 1.00 35.81 204 ILE A O 1
ATOM 1593 N N . GLU A 1 205 ? 4.480 -24.917 23.955 1.00 34.00 205 GLU A N 1
ATOM 1594 C CA . GLU A 1 205 ? 5.777 -24.221 24.099 1.00 34.00 205 GLU A CA 1
ATOM 1595 C C . GLU A 1 205 ? 7.019 -25.144 24.059 1.00 34.00 205 GLU A C 1
ATOM 1597 O O . GLU A 1 205 ? 8.136 -24.692 24.312 1.00 34.00 205 GLU A O 1
ATOM 1602 N N . ALA A 1 206 ? 6.867 -26.434 23.739 1.00 33.06 206 ALA A N 1
ATOM 1603 C CA . ALA A 1 206 ? 7.974 -27.400 23.765 1.00 33.06 206 ALA A CA 1
ATOM 1604 C C . ALA A 1 206 ? 8.840 -27.456 22.484 1.00 33.06 206 ALA A C 1
ATOM 1606 O O . ALA A 1 206 ? 9.829 -28.187 22.467 1.00 33.06 206 ALA A O 1
ATOM 1607 N N . GLU A 1 207 ? 8.547 -26.676 21.436 1.00 32.12 207 GLU A N 1
ATOM 1608 C CA . GLU A 1 207 ? 9.313 -26.708 20.176 1.00 32.12 207 GLU A CA 1
ATOM 1609 C C . GLU A 1 207 ? 9.705 -25.316 19.644 1.00 32.12 207 GLU A C 1
ATOM 1611 O O . GLU A 1 207 ? 9.296 -24.923 18.556 1.00 32.12 207 GLU A O 1
ATOM 1616 N N . THR A 1 208 ? 10.541 -24.550 20.363 1.00 29.05 208 THR A N 1
ATOM 1617 C CA . THR A 1 208 ? 11.518 -23.625 19.726 1.00 29.05 208 THR A CA 1
ATOM 1618 C C . THR A 1 208 ? 12.590 -23.125 20.717 1.00 29.05 208 THR A C 1
ATOM 1620 O O . THR A 1 208 ? 12.244 -22.635 21.791 1.00 29.05 208 THR A O 1
ATOM 1623 N N . PRO A 1 209 ? 13.903 -23.199 20.404 1.00 27.78 209 PRO A N 1
ATOM 1624 C CA . PRO A 1 209 ? 14.958 -22.703 21.289 1.00 27.78 209 PRO A CA 1
ATOM 1625 C C . PRO A 1 209 ? 15.167 -21.181 21.168 1.00 27.78 209 PRO A C 1
ATOM 1627 O O . PRO A 1 209 ? 15.275 -20.627 20.077 1.00 27.78 209 PRO A O 1
ATOM 1630 N N . MET A 1 210 ? 15.279 -20.520 22.325 1.00 26.59 210 MET A N 1
ATOM 1631 C CA . MET A 1 210 ? 15.617 -19.101 22.485 1.00 26.59 210 MET A CA 1
ATOM 1632 C C . MET A 1 210 ? 17.066 -18.790 22.076 1.00 26.59 210 MET A C 1
ATOM 1634 O O . MET A 1 210 ? 17.999 -19.443 22.546 1.00 26.59 210 MET A O 1
ATOM 1638 N N . ILE A 1 211 ? 17.269 -17.695 21.337 1.00 24.66 211 ILE A N 1
ATOM 1639 C CA . ILE A 1 211 ? 18.561 -16.999 21.238 1.00 24.66 211 ILE A CA 1
ATOM 1640 C C . ILE A 1 211 ? 18.561 -15.844 22.251 1.00 24.66 211 ILE A C 1
ATOM 1642 O O . ILE A 1 211 ? 17.710 -14.960 22.203 1.00 24.66 211 ILE A O 1
ATOM 1646 N N . ARG A 1 212 ? 19.523 -15.862 23.184 1.00 28.77 212 ARG A N 1
ATOM 1647 C CA . ARG A 1 212 ? 19.818 -14.771 24.128 1.00 28.77 212 ARG A CA 1
ATOM 1648 C C . ARG A 1 212 ? 20.675 -13.707 23.441 1.00 28.77 212 ARG A C 1
ATOM 1650 O O . ARG A 1 212 ? 21.756 -14.034 22.960 1.00 28.77 212 ARG A O 1
ATOM 1657 N N . VAL A 1 213 ? 20.270 -12.441 23.518 1.00 24.86 213 VAL A N 1
ATOM 1658 C CA . VAL A 1 213 ? 21.176 -11.294 23.338 1.00 24.86 213 VAL A CA 1
ATOM 1659 C C . VAL A 1 213 ? 21.059 -10.394 24.566 1.00 24.86 213 VAL A C 1
ATOM 1661 O O . VAL A 1 213 ? 19.967 -10.160 25.079 1.00 24.86 213 VAL A O 1
ATOM 1664 N N . GLY A 1 214 ? 22.225 -10.028 25.097 1.00 23.97 214 GLY A N 1
ATOM 1665 C CA . GLY A 1 214 ? 22.433 -9.497 26.437 1.00 23.97 214 GLY A CA 1
ATOM 1666 C C . GLY A 1 214 ? 21.998 -8.050 26.661 1.00 23.97 214 GLY A C 1
ATOM 1667 O O . GLY A 1 214 ? 21.823 -7.259 25.740 1.00 23.97 214 GLY A O 1
ATOM 1668 N N . ALA A 1 215 ? 21.850 -7.755 27.950 1.00 24.47 215 ALA A N 1
ATOM 1669 C CA . ALA A 1 215 ? 21.542 -6.461 28.530 1.00 24.47 215 ALA A CA 1
ATOM 1670 C C . ALA A 1 215 ? 22.613 -5.401 28.231 1.00 24.47 215 ALA A C 1
A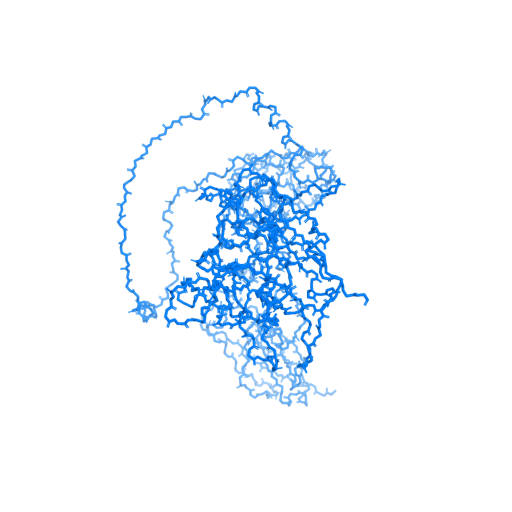TOM 1672 O O . ALA A 1 215 ? 23.808 -5.694 28.289 1.00 24.47 215 ALA A O 1
ATOM 1673 N N . VAL A 1 216 ? 22.176 -4.154 28.036 1.00 23.66 216 VAL A N 1
ATOM 1674 C CA . VAL A 1 216 ? 23.024 -2.970 28.203 1.00 23.66 216 VAL A CA 1
ATOM 1675 C C . VAL A 1 216 ? 22.267 -1.923 29.020 1.00 23.66 216 VAL A C 1
ATOM 1677 O O . VAL A 1 216 ? 21.062 -1.740 28.871 1.00 23.66 216 VAL A O 1
ATOM 1680 N N . SER A 1 217 ? 23.026 -1.337 29.937 1.00 24.53 217 SER A N 1
ATOM 1681 C CA . SER A 1 217 ? 22.683 -0.497 31.081 1.00 24.53 217 SER A CA 1
ATOM 1682 C C . SER A 1 217 ? 22.033 0.845 30.739 1.00 24.53 217 SER A C 1
ATOM 1684 O O . SER A 1 217 ? 22.439 1.518 29.797 1.00 24.53 217 SER A O 1
ATOM 1686 N N . GLU A 1 218 ? 21.108 1.267 31.603 1.00 26.70 218 GLU A N 1
ATOM 1687 C CA . GLU A 1 218 ? 20.611 2.639 31.736 1.00 26.70 218 GLU A CA 1
ATOM 1688 C C . GLU A 1 218 ? 21.724 3.594 32.202 1.00 26.70 218 GLU A C 1
ATOM 1690 O O . GLU A 1 218 ? 22.525 3.240 33.070 1.00 26.70 218 GLU A O 1
ATOM 1695 N N . ALA A 1 219 ? 21.726 4.819 31.674 1.00 24.55 219 ALA A N 1
ATOM 1696 C CA . ALA A 1 219 ? 22.212 6.015 32.357 1.00 24.55 219 ALA A CA 1
ATOM 1697 C C . ALA A 1 219 ? 21.499 7.242 31.765 1.00 24.55 219 ALA A C 1
ATOM 1699 O O . ALA A 1 219 ? 21.488 7.446 30.552 1.00 24.55 219 ALA A O 1
ATOM 1700 N N . SER A 1 220 ? 20.857 8.018 32.637 1.00 27.42 220 SER A N 1
ATOM 1701 C CA . SER A 1 220 ? 20.101 9.228 32.322 1.00 27.42 220 SER A CA 1
ATOM 1702 C C . SER A 1 220 ? 20.984 10.464 32.445 1.00 27.42 220 SER A C 1
ATOM 1704 O O . SER A 1 220 ? 21.683 10.557 33.448 1.00 27.42 220 SER A O 1
ATOM 1706 N N . GLU A 1 221 ? 20.819 11.463 31.579 1.00 25.45 221 GLU A N 1
ATOM 1707 C CA . GLU A 1 221 ? 21.011 12.871 31.954 1.00 25.45 221 GLU A CA 1
ATOM 1708 C C . GLU A 1 221 ? 19.982 13.753 31.232 1.00 25.45 221 GLU A C 1
ATOM 1710 O O . GLU A 1 221 ? 19.745 13.624 30.032 1.00 25.45 221 GLU A O 1
ATOM 1715 N N . ALA A 1 222 ? 19.330 14.620 32.005 1.00 26.70 222 ALA A N 1
ATOM 1716 C CA . ALA A 1 222 ? 18.347 15.598 31.565 1.00 26.70 222 ALA A CA 1
ATOM 1717 C C . ALA A 1 222 ? 19.014 16.966 31.356 1.00 26.70 222 ALA A C 1
ATOM 1719 O O . ALA A 1 222 ? 19.843 17.370 32.169 1.00 26.70 222 ALA A O 1
ATOM 1720 N N . VAL A 1 223 ? 18.588 17.719 30.336 1.00 26.22 223 VAL A N 1
ATOM 1721 C CA . VAL A 1 223 ? 18.913 19.150 30.173 1.00 26.22 223 VAL A CA 1
ATOM 1722 C C . VAL A 1 223 ? 17.627 19.919 29.789 1.00 26.22 223 VAL A C 1
ATOM 1724 O O . VAL A 1 223 ? 16.802 19.359 29.065 1.00 26.22 223 VAL A O 1
ATOM 1727 N N . PRO A 1 224 ? 17.381 21.153 30.291 1.00 26.55 224 PRO A N 1
ATOM 1728 C CA . PRO A 1 224 ? 16.060 21.793 30.274 1.00 26.55 224 PRO A CA 1
ATOM 1729 C C . PRO A 1 224 ? 15.711 22.509 28.956 1.00 26.55 224 PRO A C 1
ATOM 1731 O O . PRO A 1 224 ? 16.548 23.142 28.324 1.00 26.55 224 PRO A O 1
ATOM 1734 N N . PHE A 1 225 ? 14.417 22.494 28.629 1.00 27.48 225 PHE A N 1
ATOM 1735 C CA . PHE A 1 225 ? 13.763 22.949 27.389 1.00 27.48 225 PHE A CA 1
ATOM 1736 C C . PHE A 1 225 ? 13.660 24.484 27.179 1.00 27.48 225 PHE A C 1
ATOM 1738 O O . PHE A 1 225 ? 12.840 24.950 26.398 1.00 27.48 225 PHE A O 1
ATOM 1745 N N . ALA A 1 226 ? 14.438 25.320 27.867 1.00 29.70 226 ALA A N 1
ATOM 1746 C CA . ALA A 1 226 ? 14.196 26.771 27.876 1.00 29.70 226 ALA A CA 1
ATOM 1747 C C . ALA A 1 226 ? 15.361 27.597 27.317 1.00 29.70 226 ALA A C 1
ATOM 1749 O O . ALA A 1 226 ? 15.941 28.404 28.033 1.00 29.70 226 ALA A O 1
ATOM 1750 N N . SER A 1 227 ? 15.707 27.406 26.044 1.00 33.44 227 SER A N 1
ATOM 1751 C CA . SER A 1 227 ? 16.281 28.457 25.188 1.00 33.44 227 SER A CA 1
ATOM 1752 C C . SER A 1 227 ? 16.473 27.918 23.775 1.00 33.44 227 SER A C 1
ATOM 1754 O O . SER A 1 227 ? 16.755 26.736 23.627 1.00 33.44 227 SER A O 1
ATOM 1756 N N . LEU A 1 228 ? 16.415 28.807 22.780 1.00 30.14 228 LEU A N 1
ATOM 1757 C CA . LEU A 1 228 ? 16.560 28.578 21.330 1.00 30.14 228 LEU A CA 1
ATOM 1758 C C . LEU A 1 228 ? 15.240 28.355 20.575 1.00 30.14 228 LEU A C 1
ATOM 1760 O O . LEU A 1 228 ? 15.003 27.286 20.034 1.00 30.14 228 LEU A O 1
ATOM 1764 N N . MET A 1 229 ? 14.425 29.408 20.465 1.00 32.75 229 MET A N 1
ATOM 1765 C CA . MET A 1 229 ? 13.697 29.660 19.215 1.00 32.75 229 MET A CA 1
ATOM 1766 C C . MET A 1 229 ? 13.955 31.109 18.785 1.00 32.75 229 MET A C 1
ATOM 1768 O O . MET A 1 229 ? 13.813 32.045 19.574 1.00 32.75 229 MET A O 1
ATOM 1772 N N . SER A 1 230 ? 14.387 31.284 17.544 1.00 38.19 230 SER A N 1
ATOM 1773 C CA . SER A 1 230 ? 14.633 32.565 16.887 1.00 38.19 230 SER A CA 1
ATOM 1774 C C . SER A 1 230 ? 13.352 33.118 16.249 1.00 38.19 230 SER A C 1
ATOM 1776 O O . SER A 1 230 ? 12.417 32.383 15.933 1.00 38.19 230 SER A O 1
ATOM 1778 N N . ALA A 1 231 ? 13.308 34.430 15.998 1.00 33.44 231 ALA A N 1
ATOM 1779 C CA . ALA A 1 231 ? 12.162 35.094 15.365 1.00 33.44 231 ALA A CA 1
ATOM 1780 C C . ALA A 1 231 ? 11.821 34.553 13.955 1.00 33.44 231 ALA A C 1
ATOM 1782 O O . ALA A 1 231 ? 10.692 34.717 13.495 1.00 33.44 231 ALA A O 1
ATOM 1783 N N . ALA A 1 232 ? 12.763 33.871 13.290 1.00 31.28 232 ALA A N 1
ATOM 1784 C CA . ALA A 1 232 ? 12.535 33.203 12.010 1.00 31.28 232 ALA A CA 1
ATOM 1785 C C . ALA A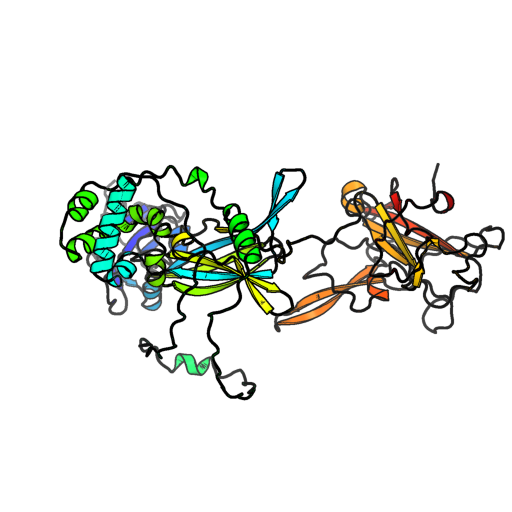 1 232 ? 11.654 31.948 12.156 1.00 31.28 232 ALA A C 1
ATOM 1787 O O . ALA A 1 232 ? 10.797 31.704 11.312 1.00 31.28 232 ALA A O 1
ATOM 1788 N N . GLU A 1 233 ? 11.777 31.209 13.261 1.00 33.62 233 GLU A N 1
ATOM 1789 C CA . GLU A 1 233 ? 10.963 30.016 13.542 1.00 33.62 233 GLU A CA 1
ATOM 1790 C C . GLU A 1 233 ? 9.518 30.382 13.925 1.00 33.62 233 GLU A C 1
ATOM 1792 O O . GLU A 1 233 ? 8.582 29.631 13.645 1.00 33.62 233 GLU A O 1
ATOM 1797 N N . LEU A 1 234 ? 9.307 31.592 14.458 1.00 30.05 234 LEU A N 1
ATOM 1798 C CA . LEU A 1 234 ? 7.974 32.138 14.728 1.00 30.05 234 LEU A CA 1
ATOM 1799 C C . LEU A 1 234 ? 7.203 32.472 13.433 1.00 30.05 234 LEU A C 1
ATOM 1801 O O . LEU A 1 234 ? 5.978 32.354 13.395 1.00 30.05 234 LEU A O 1
ATOM 1805 N N . HIS A 1 235 ? 7.907 32.839 12.355 1.00 30.95 235 HIS A N 1
ATOM 1806 C CA . HIS A 1 235 ? 7.303 33.096 11.043 1.00 30.95 235 HIS A CA 1
ATOM 1807 C C . HIS A 1 235 ? 6.942 31.799 10.298 1.00 30.95 235 HIS A C 1
ATOM 1809 O O . HIS A 1 235 ? 5.901 31.740 9.642 1.00 30.95 235 HIS A O 1
ATOM 1815 N N . THR A 1 236 ? 7.717 30.725 10.468 1.00 31.36 236 THR A N 1
ATOM 1816 C CA . THR A 1 236 ? 7.390 29.386 9.937 1.00 31.36 236 THR A CA 1
ATOM 1817 C C . THR A 1 236 ? 6.161 28.778 10.636 1.00 31.36 236 THR A C 1
ATOM 1819 O O . THR A 1 236 ? 5.352 28.088 10.013 1.00 31.36 236 THR A O 1
ATOM 1822 N N . LEU A 1 237 ? 5.942 29.114 11.912 1.00 30.92 237 LEU A N 1
ATOM 1823 C CA . LEU A 1 237 ? 4.715 28.798 12.660 1.00 30.92 237 LEU A CA 1
ATOM 1824 C C . LEU A 1 237 ? 3.484 29.608 12.205 1.00 30.92 237 LEU A C 1
ATOM 1826 O O . LEU A 1 237 ? 2.351 29.160 12.368 1.00 30.92 237 LEU A O 1
ATOM 1830 N N . ALA A 1 238 ? 3.677 30.780 11.594 1.00 27.50 238 ALA A N 1
ATOM 1831 C CA . ALA A 1 238 ? 2.580 31.535 10.989 1.00 27.50 238 ALA A CA 1
ATOM 1832 C C . ALA A 1 238 ? 2.153 30.944 9.632 1.00 27.50 238 ALA A C 1
ATOM 1834 O O . ALA A 1 238 ? 0.964 30.950 9.321 1.00 27.50 238 ALA A O 1
ATOM 1835 N N . ALA A 1 239 ? 3.090 30.367 8.869 1.00 28.81 239 ALA A N 1
ATOM 1836 C CA . ALA A 1 239 ? 2.810 29.688 7.598 1.00 28.81 239 ALA A CA 1
ATOM 1837 C C . ALA A 1 239 ? 2.173 28.292 7.775 1.00 28.81 239 ALA A C 1
ATOM 1839 O O . ALA A 1 239 ? 1.401 27.844 6.933 1.00 28.81 239 ALA A O 1
ATOM 1840 N N . THR A 1 240 ? 2.400 27.618 8.909 1.00 30.12 240 THR A N 1
ATOM 1841 C CA . THR A 1 240 ? 1.694 26.362 9.257 1.00 30.12 240 THR A CA 1
ATOM 1842 C C . THR A 1 240 ? 0.220 26.569 9.621 1.00 30.12 240 THR A C 1
ATOM 1844 O O . THR A 1 240 ? -0.527 25.598 9.744 1.00 30.12 240 THR A O 1
ATOM 1847 N N . ARG A 1 241 ? -0.239 27.823 9.726 1.00 29.06 241 ARG A N 1
ATOM 1848 C CA . ARG A 1 241 ? -1.630 28.171 10.038 1.00 29.06 241 ARG A CA 1
ATOM 1849 C C . ARG A 1 241 ? -2.607 27.887 8.889 1.00 29.06 241 ARG A C 1
ATOM 1851 O O . ARG A 1 241 ? -3.792 27.724 9.154 1.00 29.06 241 ARG A O 1
ATOM 1858 N N . GLU A 1 242 ? -2.111 27.750 7.658 1.00 29.64 242 GLU A N 1
ATOM 1859 C CA . GLU A 1 242 ? -2.887 27.304 6.485 1.00 29.64 242 GLU A CA 1
ATOM 1860 C C . GLU A 1 242 ? -2.706 25.801 6.174 1.00 29.64 242 GLU A C 1
ATOM 1862 O O . GLU A 1 242 ? -3.381 25.246 5.310 1.00 29.64 242 GLU A O 1
ATOM 1867 N N . ALA A 1 243 ? -1.826 25.096 6.899 1.00 28.08 243 ALA A N 1
ATOM 1868 C CA . ALA A 1 243 ? -1.358 23.754 6.537 1.00 28.08 243 ALA A CA 1
ATOM 1869 C C . ALA A 1 243 ? -1.990 22.596 7.337 1.00 28.08 243 ALA A C 1
ATOM 1871 O O . ALA A 1 243 ? -1.596 21.441 7.148 1.00 28.08 243 ALA A O 1
ATOM 1872 N N . ALA A 1 244 ? -3.002 22.850 8.168 1.00 30.61 244 ALA A N 1
ATOM 1873 C CA . ALA A 1 244 ? -3.848 21.803 8.738 1.00 30.61 244 ALA A CA 1
ATOM 1874 C C . ALA A 1 244 ? -5.045 21.582 7.806 1.00 30.61 244 ALA A C 1
ATOM 1876 O O . ALA A 1 244 ? -5.964 22.386 7.772 1.00 30.61 244 ALA A O 1
ATOM 1877 N N . GLY A 1 245 ? -5.016 20.506 7.018 1.00 32.16 245 GLY A N 1
ATOM 1878 C CA . GLY A 1 245 ? -6.063 20.114 6.065 1.00 32.16 245 GLY A CA 1
ATOM 1879 C C . GLY A 1 245 ? -7.344 19.608 6.699 1.00 32.16 245 GLY A C 1
ATOM 1880 O O . GLY A 1 245 ? -7.879 18.594 6.265 1.00 32.16 245 GLY A O 1
ATOM 1881 N N . VAL A 1 246 ? -7.810 20.299 7.725 1.00 35.75 246 VAL A N 1
ATOM 1882 C CA . VAL A 1 246 ? -9.231 20.394 7.985 1.00 35.75 246 VAL A CA 1
ATOM 1883 C C . VAL A 1 246 ? -9.662 21.635 7.221 1.00 35.75 246 VAL A C 1
ATOM 1885 O O . VAL A 1 246 ? -9.011 22.670 7.350 1.00 35.75 246 VAL A O 1
ATOM 1888 N N . ASP A 1 247 ? -10.701 21.554 6.394 1.00 32.44 247 ASP A N 1
ATOM 1889 C CA . ASP A 1 247 ? -11.304 22.765 5.846 1.00 32.44 247 ASP A CA 1
ATOM 1890 C C . ASP A 1 247 ? -11.891 23.566 7.023 1.00 32.44 247 ASP A C 1
ATOM 1892 O O . ASP A 1 247 ? -13.020 23.366 7.473 1.00 32.44 247 ASP A O 1
ATOM 1896 N N . LEU A 1 248 ? -11.049 24.415 7.611 1.00 35.88 248 LEU A N 1
ATOM 1897 C CA . LEU A 1 248 ? -11.352 25.253 8.764 1.00 35.88 248 LEU A CA 1
ATOM 1898 C C . LEU A 1 248 ? -12.476 26.246 8.441 1.00 35.88 248 LEU A C 1
ATOM 1900 O O . LEU A 1 248 ? -13.160 26.696 9.361 1.00 35.88 248 LEU A O 1
ATOM 1904 N N . ALA A 1 249 ? -12.707 26.539 7.154 1.00 30.53 249 ALA A N 1
ATOM 1905 C CA . ALA A 1 249 ? -13.837 27.334 6.688 1.00 30.53 249 ALA A CA 1
ATOM 1906 C C . ALA A 1 249 ? -15.149 26.526 6.689 1.00 30.53 249 ALA A C 1
ATOM 1908 O O . ALA A 1 249 ? -16.194 27.073 7.034 1.00 30.53 249 ALA A O 1
ATOM 1909 N N . ALA A 1 250 ? -15.115 25.217 6.417 1.00 33.72 250 ALA A N 1
ATOM 1910 C CA . ALA A 1 250 ? -16.285 24.343 6.576 1.00 33.72 250 ALA A CA 1
ATOM 1911 C C . ALA A 1 250 ? -16.636 24.075 8.057 1.00 33.72 250 ALA A C 1
ATOM 1913 O O . ALA A 1 250 ? -17.802 23.877 8.404 1.00 33.72 250 ALA A O 1
ATOM 1914 N N . MET A 1 251 ? -15.649 24.123 8.960 1.00 37.47 251 MET A N 1
ATOM 1915 C CA . MET A 1 251 ? -15.856 23.968 10.408 1.00 37.47 251 MET A CA 1
ATOM 1916 C C . MET A 1 251 ? -16.427 25.211 11.112 1.00 37.47 251 MET A C 1
ATOM 1918 O O . MET A 1 251 ? -16.908 25.104 12.243 1.00 37.47 251 MET A O 1
ATOM 1922 N N . SER A 1 252 ? -16.410 26.389 10.480 1.00 37.31 252 SER A N 1
ATOM 1923 C CA . SER A 1 252 ? -16.835 27.649 11.110 1.00 37.31 252 SER A CA 1
ATOM 1924 C C . SER A 1 252 ? -18.358 27.833 11.206 1.00 37.31 252 SER A C 1
ATOM 1926 O O . SER A 1 252 ? -18.819 28.923 11.542 1.00 37.31 252 SER A O 1
ATOM 1928 N N . ALA A 1 253 ? -19.152 26.798 10.913 1.00 37.56 253 ALA A N 1
ATOM 1929 C CA . ALA A 1 253 ? -20.615 26.870 10.893 1.00 37.56 253 ALA A CA 1
ATOM 1930 C C . ALA A 1 253 ? -21.328 25.766 11.699 1.00 37.56 253 ALA A C 1
ATOM 1932 O O . ALA A 1 253 ? -22.546 25.625 11.585 1.00 37.56 253 ALA A O 1
ATOM 1933 N N . ILE A 1 254 ? -20.625 24.996 12.542 1.00 43.62 254 ILE A N 1
ATOM 1934 C CA . ILE A 1 254 ? -21.294 24.022 13.419 1.00 43.62 254 ILE A CA 1
ATOM 1935 C C . ILE A 1 254 ? -21.925 24.773 14.596 1.00 43.62 254 ILE A C 1
ATOM 1937 O O . ILE A 1 254 ? -21.286 25.040 15.613 1.00 43.62 254 ILE A O 1
ATOM 1941 N N . ARG A 1 255 ? -23.208 25.118 14.464 1.00 52.22 255 ARG A N 1
ATOM 1942 C CA . ARG A 1 255 ? -24.040 25.465 15.616 1.00 52.22 255 ARG A CA 1
ATOM 1943 C C . ARG A 1 255 ? -24.343 24.164 16.351 1.00 52.22 255 ARG A C 1
ATOM 1945 O O . ARG A 1 255 ? -25.091 23.337 15.843 1.00 52.22 255 ARG A O 1
ATOM 1952 N N . LEU A 1 256 ? -23.740 23.969 17.521 1.00 63.09 256 LEU A N 1
ATOM 1953 C CA . LEU A 1 256 ? -23.996 22.786 18.338 1.00 63.09 256 LEU A CA 1
ATOM 1954 C C . LEU A 1 256 ? -25.472 22.782 18.771 1.00 63.09 256 LEU A C 1
ATOM 1956 O O . LEU A 1 256 ? -25.893 23.621 19.574 1.00 63.09 256 LEU A O 1
ATOM 1960 N N . GLU A 1 257 ? -26.276 21.864 18.236 1.00 66.00 257 GLU A N 1
ATOM 1961 C CA . GLU A 1 257 ? -27.664 21.683 18.667 1.00 66.00 257 GLU A CA 1
ATOM 1962 C C . GLU A 1 257 ? -27.692 20.941 20.006 1.00 66.00 257 GLU A C 1
ATOM 1964 O O . GLU A 1 257 ? -27.734 19.719 20.082 1.00 66.00 257 GLU A O 1
ATOM 1969 N N . VAL A 1 258 ? -27.623 21.707 21.095 1.00 70.94 258 VAL A N 1
ATOM 1970 C CA . VAL A 1 258 ? -27.640 21.173 22.461 1.00 70.94 258 VAL A CA 1
ATOM 1971 C C . VAL A 1 258 ? -29.073 20.789 22.864 1.00 70.94 258 VAL A C 1
ATOM 1973 O O . VAL A 1 258 ? -29.930 21.682 22.915 1.00 70.94 258 VAL A O 1
ATOM 1976 N N . PRO A 1 259 ? -29.346 19.517 23.230 1.00 81.56 259 PRO A N 1
ATOM 1977 C CA . PRO A 1 259 ? -30.656 19.083 23.710 1.00 81.56 259 PRO A CA 1
ATOM 1978 C C . PRO A 1 259 ? -31.142 19.907 24.905 1.00 81.56 259 PRO A C 1
ATOM 1980 O O . PRO A 1 259 ? -30.356 20.287 25.776 1.00 81.56 259 PRO A O 1
ATOM 1983 N N . ALA A 1 260 ? -32.455 20.137 25.002 1.00 78.31 260 ALA A N 1
ATOM 1984 C CA . ALA A 1 260 ? -33.042 20.928 26.090 1.00 78.31 260 ALA A CA 1
ATOM 1985 C C . ALA A 1 260 ? -32.691 20.369 27.483 1.00 78.31 260 ALA A C 1
ATOM 1987 O O . ALA A 1 260 ? -32.408 21.132 28.406 1.00 78.31 260 ALA A O 1
ATOM 1988 N N . ALA A 1 261 ? -32.635 19.040 27.619 1.00 81.06 261 ALA A N 1
ATOM 1989 C CA . ALA A 1 261 ? -32.220 18.372 28.850 1.00 81.06 261 ALA A CA 1
ATOM 1990 C C . ALA A 1 261 ? -30.767 18.704 29.236 1.00 81.06 261 ALA A C 1
ATOM 1992 O O . ALA A 1 261 ? -30.506 19.042 30.391 1.00 81.06 261 ALA A O 1
ATOM 1993 N N . LEU A 1 262 ? -29.840 18.679 28.269 1.00 83.81 262 LEU A N 1
ATOM 1994 C CA . LEU A 1 262 ? -28.446 19.060 28.492 1.00 83.81 262 LEU A CA 1
ATOM 1995 C C . LEU A 1 262 ? -28.345 20.547 28.850 1.00 83.81 262 LEU A C 1
ATOM 1997 O O . LEU A 1 262 ? -27.703 20.893 29.836 1.00 83.81 262 LEU A O 1
ATOM 2001 N N . ARG A 1 263 ? -29.048 21.427 28.126 1.00 82.44 263 ARG A N 1
ATOM 2002 C CA . ARG A 1 263 ? -29.063 22.872 28.406 1.00 82.44 263 ARG A CA 1
ATOM 2003 C C . ARG A 1 263 ? -29.535 23.185 29.831 1.00 82.44 263 ARG A C 1
ATOM 2005 O O . ARG A 1 263 ? -28.895 23.972 30.519 1.00 82.44 263 ARG A O 1
ATOM 2012 N N . ASN A 1 264 ? -30.605 22.535 30.286 1.00 83.81 264 ASN A N 1
ATOM 2013 C CA . ASN A 1 264 ? -31.126 22.711 31.643 1.00 83.81 264 ASN A CA 1
ATOM 2014 C C . ASN A 1 264 ? -30.139 22.208 32.706 1.00 83.81 264 ASN A C 1
ATOM 2016 O O . ASN A 1 264 ? -29.940 22.862 33.728 1.00 83.81 264 ASN A O 1
ATOM 2020 N N . ALA A 1 265 ? -29.487 21.068 32.464 1.00 86.50 265 ALA A N 1
ATOM 2021 C CA . ALA A 1 265 ? -28.488 20.529 33.381 1.00 86.50 265 ALA A CA 1
ATOM 2022 C C . ALA A 1 265 ? -27.225 21.403 33.458 1.00 86.50 265 ALA A C 1
ATOM 2024 O O . ALA A 1 265 ? -26.641 21.538 34.535 1.00 86.50 265 ALA A O 1
ATOM 2025 N N . LEU A 1 266 ? -26.839 22.045 32.350 1.00 86.00 266 LEU A N 1
ATOM 2026 C CA . LEU A 1 266 ? -25.737 23.007 32.312 1.00 86.00 266 LEU A CA 1
ATOM 2027 C C . LEU A 1 266 ? -26.014 24.249 33.170 1.00 86.00 266 LEU A C 1
ATOM 2029 O O . LEU A 1 266 ? -25.066 24.876 33.612 1.00 86.00 266 LEU A O 1
ATOM 2033 N N . SER A 1 267 ? -27.263 24.598 33.490 1.00 85.44 267 SER A N 1
ATOM 2034 C CA . SER A 1 267 ? -27.555 25.696 34.432 1.00 85.44 267 SER A CA 1
ATOM 2035 C C . SER A 1 267 ? -27.309 25.333 35.905 1.00 85.44 267 SER A C 1
ATOM 2037 O O . SER A 1 267 ? -27.397 26.197 36.777 1.00 85.44 267 SER A O 1
ATOM 2039 N N . SER A 1 268 ? -27.005 24.067 36.211 1.00 88.00 268 SER A N 1
ATOM 2040 C CA . SER A 1 268 ? -26.738 23.618 37.577 1.00 88.00 268 SER A CA 1
ATOM 2041 C C . SER A 1 268 ? -25.397 24.154 38.107 1.00 88.00 268 SER A C 1
ATOM 2043 O O . SER A 1 268 ? -24.403 24.184 37.376 1.00 88.00 268 SER A O 1
ATOM 2045 N N . PRO A 1 269 ? -25.303 24.519 39.399 1.00 86.19 269 PRO A N 1
ATOM 2046 C CA . PRO A 1 269 ? -24.020 24.786 40.047 1.00 86.19 269 PRO A CA 1
ATOM 2047 C C . PRO A 1 269 ? -23.264 23.497 40.417 1.00 86.19 269 PRO A C 1
ATOM 2049 O O . PRO A 1 269 ? -22.103 23.563 40.813 1.00 86.19 269 PRO A O 1
ATOM 2052 N N . SER A 1 270 ? -23.903 22.325 40.319 1.00 91.94 270 SER A N 1
ATOM 2053 C CA . SER A 1 270 ? -23.316 21.050 40.732 1.00 91.94 270 SER A CA 1
ATOM 2054 C C . SER A 1 270 ? -22.519 20.390 39.607 1.00 91.94 270 SER A C 1
ATOM 2056 O O . SER A 1 270 ? -23.085 19.963 38.597 1.00 91.94 270 SER A O 1
ATOM 2058 N N . ALA A 1 271 ? -21.212 20.219 39.826 1.00 90.12 271 ALA A N 1
ATOM 2059 C CA . ALA A 1 271 ? -20.326 19.498 38.913 1.00 90.12 271 ALA A CA 1
ATOM 2060 C C . ALA A 1 271 ? -20.784 18.052 38.653 1.00 90.12 271 ALA A C 1
ATOM 2062 O O . ALA A 1 271 ? -20.638 17.571 37.533 1.00 90.12 271 ALA A O 1
ATOM 2063 N N . SER A 1 272 ? -21.389 17.367 39.632 1.00 89.69 272 SER A N 1
ATOM 2064 C CA . SER A 1 272 ? -21.888 15.996 39.442 1.00 89.69 272 SER A CA 1
ATOM 2065 C C . SER A 1 272 ? -23.111 15.937 38.522 1.00 89.69 272 SER A C 1
ATOM 2067 O O . SER A 1 272 ? -23.191 15.056 37.668 1.00 89.69 272 SER A O 1
ATOM 2069 N N . VAL A 1 273 ? -24.025 16.908 38.633 1.00 89.81 273 VAL A N 1
ATOM 2070 C CA . VAL A 1 273 ? -25.191 17.028 37.739 1.00 89.81 273 VAL A CA 1
ATOM 2071 C C . VAL A 1 273 ? -24.736 17.310 36.310 1.00 89.81 273 VAL A C 1
ATOM 2073 O O . VAL A 1 273 ? -25.199 16.653 35.380 1.00 89.81 273 VAL A O 1
ATOM 2076 N N . ILE A 1 274 ? -23.783 18.231 36.141 1.00 89.75 274 ILE A N 1
ATOM 2077 C CA . ILE A 1 274 ? -23.207 18.558 34.831 1.00 89.75 274 ILE A CA 1
ATOM 2078 C C . ILE A 1 274 ? -22.502 17.335 34.240 1.00 89.75 274 ILE A C 1
ATOM 2080 O O . ILE A 1 274 ? -22.759 16.981 33.097 1.00 89.75 274 ILE A O 1
ATOM 2084 N N . ARG A 1 275 ? -21.653 16.651 35.014 1.00 90.88 275 ARG A N 1
ATOM 2085 C CA . ARG A 1 275 ? -20.901 15.469 34.568 1.00 90.88 275 ARG A CA 1
ATOM 2086 C C . ARG A 1 275 ? -21.820 14.360 34.058 1.00 90.88 275 ARG A C 1
ATOM 2088 O O . ARG A 1 275 ? -21.585 13.834 32.975 1.00 90.88 275 ARG A O 1
ATOM 2095 N N . ASN A 1 276 ? -22.884 14.053 34.799 1.00 88.00 276 ASN A N 1
ATOM 2096 C CA . ASN A 1 276 ? -23.866 13.048 34.392 1.00 88.00 276 ASN A CA 1
ATOM 2097 C C . ASN A 1 276 ? -24.613 13.469 33.119 1.00 88.00 276 ASN A C 1
ATOM 2099 O O . ASN A 1 276 ? -24.855 12.640 32.246 1.00 88.00 276 ASN A O 1
ATOM 2103 N N . ALA A 1 277 ? -24.940 14.758 32.983 1.00 88.19 277 ALA A N 1
ATOM 2104 C CA . ALA A 1 277 ? -25.582 15.272 31.780 1.00 88.19 277 ALA A CA 1
ATOM 2105 C C . ALA A 1 277 ? -24.658 15.229 30.554 1.00 88.19 277 ALA A C 1
ATOM 2107 O O . ALA A 1 277 ? -25.112 14.851 29.479 1.00 88.19 277 ALA A O 1
ATOM 2108 N N . LEU A 1 278 ? -23.371 15.557 30.708 1.00 86.69 278 LEU A N 1
ATOM 2109 C CA . LEU A 1 278 ? -22.374 15.438 29.639 1.00 86.69 278 LEU A CA 1
ATOM 2110 C C . LEU A 1 278 ? -22.205 13.975 29.202 1.00 86.69 278 LEU A C 1
ATOM 2112 O O . LEU A 1 278 ? -22.246 13.687 28.010 1.00 86.69 278 LEU A O 1
ATOM 2116 N N . ALA A 1 279 ? -22.093 13.047 30.158 1.00 84.56 279 ALA A N 1
ATOM 2117 C CA . ALA A 1 279 ? -21.970 11.613 29.885 1.00 84.56 279 ALA A CA 1
ATOM 2118 C C . ALA A 1 279 ? -23.204 11.019 29.181 1.00 84.56 279 ALA A C 1
ATOM 2120 O O . ALA A 1 279 ? -23.068 10.092 28.393 1.00 84.56 279 ALA A O 1
ATOM 2121 N N . ALA A 1 280 ? -24.397 11.564 29.427 1.00 84.94 280 ALA A N 1
ATOM 2122 C CA . ALA A 1 280 ? -25.629 11.136 28.765 1.00 84.94 280 ALA A CA 1
ATOM 2123 C C . ALA A 1 280 ? -25.839 11.750 27.365 1.00 84.94 280 ALA A C 1
ATOM 2125 O O . ALA A 1 280 ? -26.796 11.391 26.688 1.00 84.94 280 ALA A O 1
ATOM 2126 N N . ASN A 1 281 ? -24.998 12.703 26.945 1.00 83.62 281 ASN A N 1
ATOM 2127 C CA . ASN A 1 281 ? -25.145 13.447 25.686 1.00 83.62 281 ASN A CA 1
ATOM 2128 C C . ASN A 1 281 ? -23.814 13.514 24.905 1.00 83.62 281 ASN A C 1
ATOM 2130 O O . ASN A 1 281 ? -23.514 14.514 24.252 1.00 83.62 281 ASN A O 1
ATOM 2134 N N . THR A 1 282 ? -22.995 12.465 24.995 1.00 77.62 282 THR A N 1
ATOM 2135 C CA . THR A 1 282 ? -21.640 12.388 24.419 1.00 77.62 282 THR A CA 1
ATOM 2136 C C . THR A 1 282 ? -21.616 12.586 22.908 1.00 77.62 282 THR A C 1
ATOM 2138 O O . THR A 1 282 ? -20.779 13.339 22.415 1.00 77.62 282 THR A O 1
ATOM 2141 N N . GLU A 1 283 ? -22.574 11.998 22.188 1.00 72.88 283 GLU A N 1
ATOM 2142 C CA . GLU A 1 283 ? -22.688 12.090 20.725 1.00 72.88 283 GLU A CA 1
ATOM 2143 C C . GLU A 1 283 ? -22.759 13.541 20.226 1.00 72.88 283 GLU A C 1
ATOM 2145 O O . GLU A 1 283 ? -22.131 13.896 19.230 1.00 72.88 283 GLU A O 1
ATOM 2150 N N . VAL A 1 284 ? -23.468 14.410 20.957 1.00 71.19 284 VAL A N 1
ATOM 2151 C CA . VAL A 1 284 ? -23.600 15.836 20.617 1.00 71.19 284 VAL A CA 1
ATOM 2152 C C . VAL A 1 284 ? -22.294 16.582 20.874 1.00 71.19 284 VAL A C 1
ATOM 2154 O O . VAL A 1 284 ? -21.964 17.521 20.160 1.00 71.19 284 VAL A O 1
ATOM 2157 N N . LEU A 1 285 ? -21.541 16.187 21.898 1.00 71.19 285 LEU A N 1
ATOM 2158 C CA . LEU A 1 285 ? -20.344 16.897 22.348 1.00 71.19 285 LEU A CA 1
ATOM 2159 C C . LEU A 1 285 ? -19.092 16.507 21.556 1.00 71.19 285 LEU A C 1
ATOM 2161 O O . LEU A 1 285 ? -18.173 17.316 21.448 1.00 71.19 285 LEU A O 1
ATOM 2165 N N . MET A 1 286 ? -19.057 15.303 20.985 1.00 69.38 286 MET A N 1
ATOM 2166 C CA . MET A 1 286 ? -17.913 14.748 20.255 1.00 69.38 286 MET A CA 1
ATOM 2167 C C . MET A 1 286 ? -17.285 15.703 19.220 1.00 69.38 286 MET A C 1
ATOM 2169 O O . MET A 1 286 ? -16.075 15.924 19.303 1.00 69.38 286 MET A O 1
ATOM 2173 N N . PRO A 1 287 ? -18.044 16.361 18.316 1.00 61.66 287 PRO A N 1
ATOM 2174 C CA . PRO A 1 287 ? -17.468 17.323 17.368 1.00 61.66 287 PRO A CA 1
ATOM 2175 C C . PRO A 1 287 ? -16.898 18.586 18.038 1.00 61.66 287 PRO A C 1
ATOM 2177 O O . PRO A 1 287 ? -15.978 19.216 17.516 1.00 61.66 287 PRO A O 1
ATOM 2180 N N . ALA A 1 288 ? -17.446 18.975 19.195 1.00 66.19 288 ALA A N 1
ATOM 2181 C CA . ALA A 1 288 ? -17.049 20.173 19.932 1.00 66.19 288 ALA A CA 1
ATOM 2182 C C . ALA A 1 288 ? -15.792 19.950 20.798 1.00 66.19 288 ALA A C 1
ATOM 2184 O O . ALA A 1 288 ? -15.047 20.890 21.071 1.00 66.19 288 ALA A O 1
ATOM 2185 N N . LEU A 1 289 ? -15.512 18.708 21.201 1.00 69.31 289 LEU A N 1
ATOM 2186 C CA . LEU A 1 289 ? -14.441 18.398 22.154 1.00 69.31 289 LEU A CA 1
ATOM 2187 C C . LEU A 1 289 ? -13.024 18.564 21.578 1.00 69.31 289 LEU A C 1
ATOM 2189 O O . LEU A 1 289 ? -12.085 18.845 22.327 1.00 69.31 289 LEU A O 1
ATOM 2193 N N . CYS A 1 290 ? -12.880 18.522 20.250 1.00 72.12 290 CYS A N 1
ATOM 2194 C CA . CYS A 1 290 ? -11.649 18.906 19.555 1.00 72.12 290 CYS A CA 1
ATOM 2195 C C . CYS A 1 290 ? -11.208 20.350 19.876 1.00 72.12 290 CYS A C 1
ATOM 2197 O O . CYS A 1 290 ? -10.016 20.642 19.946 1.00 72.12 290 CYS A O 1
ATOM 2199 N N . TRP A 1 291 ? -12.151 21.259 20.140 1.00 69.31 291 TRP A N 1
ATOM 2200 C CA . TRP A 1 291 ? -11.882 22.692 20.300 1.00 69.31 291 TRP A CA 1
ATOM 2201 C C . TRP A 1 291 ? -11.338 23.087 21.676 1.00 69.31 291 TRP A C 1
ATOM 2203 O O . TRP A 1 291 ? -11.010 24.256 21.894 1.00 69.31 291 TRP A O 1
ATOM 2213 N N . TRP A 1 292 ? -11.197 22.133 22.601 1.00 77.12 292 TRP A N 1
ATOM 2214 C CA . TRP A 1 292 ? -10.684 22.385 23.946 1.00 77.12 292 TRP A CA 1
ATOM 2215 C C . TRP A 1 292 ? -9.374 21.638 24.212 1.00 77.12 292 TRP A C 1
ATOM 2217 O O . TRP A 1 292 ? -9.382 20.588 24.855 1.00 77.12 292 TRP A O 1
ATOM 2227 N N . PRO A 1 293 ? -8.215 22.210 23.826 1.00 74.75 293 PRO A N 1
ATOM 2228 C CA . PRO A 1 293 ? -6.903 21.602 24.061 1.00 74.75 293 PRO A CA 1
ATOM 2229 C C . PRO A 1 293 ? -6.619 21.235 25.520 1.00 74.75 293 PRO A C 1
ATOM 2231 O O . PRO A 1 293 ? -5.864 20.312 25.809 1.00 74.75 293 PRO A O 1
ATOM 2234 N N . TRP A 1 294 ? -7.256 21.922 26.474 1.00 80.94 294 TRP A N 1
ATOM 2235 C CA . TRP A 1 294 ? -7.104 21.614 27.896 1.00 80.94 294 TRP A CA 1
ATOM 2236 C C . TRP A 1 294 ? -7.740 20.268 28.302 1.00 80.94 294 TRP A C 1
ATOM 2238 O O . TRP A 1 294 ? -7.389 19.745 29.366 1.00 80.94 294 TRP A O 1
ATOM 2248 N N . VAL A 1 295 ? -8.652 19.719 27.483 1.00 78.06 295 VAL A N 1
ATOM 2249 C CA . VAL A 1 295 ? -9.285 18.398 27.654 1.00 78.06 295 VAL A CA 1
ATOM 2250 C C . VAL A 1 295 ? -8.366 17.274 27.164 1.00 78.06 295 VAL A C 1
ATOM 2252 O O . VAL A 1 295 ? -8.413 16.174 27.710 1.00 78.06 295 VAL A O 1
ATOM 2255 N N . TRP A 1 296 ? -7.488 17.539 26.193 1.00 80.44 296 TRP A N 1
ATOM 2256 C CA . TRP A 1 296 ? -6.669 16.515 25.529 1.00 80.44 296 TRP A CA 1
ATOM 2257 C C . TRP A 1 296 ? -5.819 15.660 26.484 1.00 80.44 296 TRP A C 1
ATOM 2259 O O . TRP A 1 296 ? -5.799 14.447 26.295 1.00 80.44 296 TRP A O 1
ATOM 2269 N N . PRO A 1 297 ? -5.224 16.194 27.573 1.00 82.81 297 PRO A N 1
ATOM 2270 C CA . PRO A 1 297 ? -4.494 15.375 28.546 1.00 82.81 297 PRO A CA 1
ATOM 2271 C C . PRO A 1 297 ? -5.332 14.299 29.261 1.00 82.81 297 PRO A C 1
ATOM 2273 O O . PRO A 1 297 ? -4.772 13.422 29.920 1.00 82.81 297 PRO A O 1
ATOM 2276 N N . PHE A 1 298 ? -6.665 14.377 29.195 1.00 83.62 298 PHE A N 1
ATOM 2277 C CA . PHE A 1 298 ? -7.573 13.388 29.783 1.00 83.62 298 PHE A CA 1
ATOM 2278 C C . PHE A 1 298 ? -7.998 12.297 28.791 1.00 83.62 298 PHE A C 1
ATOM 2280 O O . PHE A 1 298 ? -8.427 11.224 29.230 1.00 83.62 298 PHE A O 1
ATOM 2287 N N . VAL A 1 299 ? -7.836 12.549 27.487 1.00 82.56 299 VAL A N 1
ATOM 2288 C CA . VAL A 1 299 ? -8.081 11.579 26.417 1.00 82.56 299 VAL A CA 1
ATOM 2289 C C . VAL A 1 299 ? -6.919 10.594 26.411 1.00 82.56 299 VAL A C 1
ATOM 2291 O O . VAL A 1 299 ? -5.780 10.954 26.120 1.00 82.56 299 VAL A O 1
ATOM 2294 N N . ARG A 1 300 ? -7.197 9.350 26.796 1.00 83.81 300 ARG A N 1
ATOM 2295 C CA . ARG A 1 300 ? -6.221 8.261 26.731 1.00 83.81 300 ARG A CA 1
ATOM 2296 C C . ARG A 1 300 ? -6.647 7.294 25.647 1.00 83.81 300 ARG A C 1
ATOM 2298 O O . ARG A 1 300 ? -7.833 7.179 25.357 1.00 83.81 300 ARG A O 1
ATOM 2305 N N . TYR A 1 301 ? -5.660 6.632 25.077 1.00 87.12 301 TYR A N 1
ATOM 2306 C CA . TYR A 1 301 ? -5.854 5.601 24.084 1.00 87.12 301 TYR A CA 1
ATOM 2307 C C . TYR A 1 301 ? -4.783 4.532 24.252 1.00 87.12 301 TYR A C 1
ATOM 2309 O O . TYR A 1 301 ? -3.667 4.830 24.694 1.00 87.12 301 TYR A O 1
ATOM 2317 N N . ASP A 1 302 ? -5.132 3.307 23.892 1.00 85.31 302 ASP A N 1
ATOM 2318 C CA . ASP A 1 302 ? -4.244 2.157 23.904 1.00 85.31 302 ASP A CA 1
ATOM 2319 C C . ASP A 1 302 ? -3.988 1.709 22.461 1.00 85.31 302 ASP A C 1
ATOM 2321 O O . ASP A 1 302 ? -4.905 1.609 21.648 1.00 85.31 302 ASP A O 1
ATOM 2325 N N . GLU A 1 303 ? -2.724 1.463 22.113 1.00 90.75 303 GLU A N 1
ATOM 2326 C CA . GLU A 1 303 ? -2.373 0.929 20.798 1.00 90.75 303 GLU A CA 1
ATOM 2327 C C . GLU A 1 303 ? -2.811 -0.533 20.702 1.00 90.75 303 GLU A C 1
ATOM 2329 O O . GLU A 1 303 ? -2.314 -1.399 21.422 1.00 90.75 303 GLU A O 1
ATOM 2334 N N . VAL A 1 304 ? -3.753 -0.797 19.800 1.00 89.19 304 VAL A N 1
ATOM 2335 C CA . VAL A 1 304 ? -4.315 -2.130 19.582 1.00 89.19 304 VAL A CA 1
ATOM 2336 C C . VAL A 1 304 ? -3.484 -2.887 18.561 1.00 89.19 304 VAL A C 1
ATOM 2338 O O . VAL A 1 304 ? -3.244 -4.088 18.708 1.00 89.19 304 VAL A O 1
ATOM 2341 N N . LYS A 1 305 ? -3.071 -2.201 17.489 1.00 90.06 305 LYS A N 1
ATOM 2342 C CA . LYS A 1 305 ? -2.358 -2.833 16.382 1.00 90.06 305 LYS A CA 1
ATOM 2343 C C . LYS A 1 305 ? -1.493 -1.845 15.617 1.00 90.06 305 LYS A C 1
ATOM 2345 O O . LYS A 1 305 ? -1.876 -0.697 15.426 1.00 90.06 305 LYS A O 1
ATOM 2350 N N . VAL A 1 306 ? -0.377 -2.342 15.096 1.00 93.50 306 VAL A N 1
ATOM 2351 C CA . VAL A 1 306 ? 0.429 -1.659 14.082 1.00 93.50 306 VAL A CA 1
ATOM 2352 C C . VAL A 1 306 ? 0.370 -2.488 12.807 1.00 93.50 306 VAL A C 1
ATOM 2354 O O . VAL A 1 306 ? 0.578 -3.704 12.846 1.00 93.50 306 VAL A O 1
ATOM 2357 N N . VAL A 1 307 ? 0.037 -1.847 11.693 1.00 88.31 307 VAL A N 1
ATOM 2358 C CA . VAL A 1 307 ? -0.039 -2.464 10.363 1.00 88.31 307 VAL A CA 1
ATOM 2359 C C . VAL A 1 307 ? 0.798 -1.664 9.376 1.00 88.31 307 VAL A C 1
ATOM 2361 O O . VAL A 1 307 ? 1.062 -0.488 9.604 1.00 88.31 307 VAL A O 1
ATOM 2364 N N . GLU A 1 308 ? 1.237 -2.298 8.297 1.00 92.00 308 GLU A N 1
ATOM 2365 C CA . GLU A 1 308 ? 1.989 -1.635 7.230 1.00 92.00 308 GLU A CA 1
ATOM 2366 C C . GLU A 1 308 ? 1.083 -1.421 6.014 1.00 92.00 308 GLU A C 1
ATOM 2368 O O . GLU A 1 308 ? 0.217 -2.259 5.743 1.00 92.00 308 GLU A O 1
ATOM 2373 N N . THR A 1 309 ? 1.248 -0.300 5.308 1.00 90.31 309 THR A N 1
ATOM 2374 C CA . THR A 1 309 ? 0.523 -0.051 4.060 1.00 90.31 309 THR A CA 1
ATOM 2375 C C . THR A 1 309 ? 1.074 -0.871 2.899 1.00 90.31 309 THR A C 1
ATOM 2377 O O . THR A 1 309 ? 2.284 -1.057 2.774 1.00 90.31 309 THR A O 1
ATOM 2380 N N . ASP A 1 310 ? 0.177 -1.334 2.027 1.00 86.75 310 ASP A N 1
ATOM 2381 C CA . ASP A 1 310 ? 0.541 -2.022 0.787 1.00 86.75 310 ASP A CA 1
ATOM 2382 C C . ASP A 1 310 ? 1.069 -1.059 -0.300 1.00 86.75 310 ASP A C 1
ATOM 2384 O O . ASP A 1 310 ? 1.151 0.156 -0.105 1.00 86.75 310 ASP A O 1
ATOM 2388 N N . GLU A 1 311 ? 1.389 -1.604 -1.477 1.00 81.25 311 GLU A N 1
ATOM 2389 C CA . GLU A 1 311 ? 1.860 -0.863 -2.665 1.00 81.25 311 GLU A CA 1
ATOM 2390 C C . GLU A 1 311 ? 0.856 0.185 -3.191 1.00 81.25 311 GLU A C 1
ATOM 2392 O O . GLU A 1 311 ? 1.186 1.011 -4.037 1.00 81.25 311 GLU A O 1
ATOM 2397 N N . HIS A 1 312 ? -0.386 0.162 -2.701 1.00 84.19 312 HIS A N 1
ATOM 2398 C CA . HIS A 1 312 ? -1.443 1.119 -3.028 1.00 84.19 312 HIS A CA 1
ATOM 2399 C C . HIS A 1 312 ? -1.790 2.021 -1.834 1.00 84.19 312 HIS A C 1
ATOM 2401 O O . HIS A 1 312 ? -2.811 2.716 -1.852 1.00 84.19 312 HIS A O 1
ATOM 2407 N N . GLY A 1 313 ? -0.969 2.006 -0.783 1.00 89.12 313 GLY A N 1
ATOM 2408 C CA . GLY A 1 313 ? -1.165 2.780 0.434 1.00 89.12 313 GLY A CA 1
ATOM 2409 C C . GLY A 1 313 ? -2.305 2.289 1.326 1.00 89.12 313 GLY A C 1
ATOM 2410 O O . GLY A 1 313 ? -2.715 3.025 2.221 1.00 89.12 313 GLY A O 1
ATOM 2411 N N . ARG A 1 314 ? -2.859 1.091 1.107 1.00 94.62 314 ARG A N 1
ATOM 2412 C CA . ARG A 1 314 ? -4.009 0.565 1.861 1.00 94.62 314 ARG A CA 1
ATOM 2413 C C . ARG A 1 314 ? -3.573 -0.223 3.085 1.00 94.62 314 ARG A C 1
ATOM 2415 O O . ARG A 1 314 ? -2.521 -0.852 3.088 1.00 94.62 314 ARG A O 1
ATOM 2422 N N . PHE A 1 315 ? -4.419 -0.228 4.110 1.00 94.31 315 PHE A N 1
ATOM 2423 C CA . PHE A 1 315 ? -4.218 -1.014 5.323 1.00 94.31 315 PHE A CA 1
ATOM 2424 C C . PHE A 1 315 ? -5.530 -1.607 5.849 1.00 94.31 315 PHE A C 1
ATOM 2426 O O . PHE A 1 315 ? -6.619 -1.080 5.606 1.00 94.31 315 PHE A O 1
ATOM 2433 N N . GLU A 1 316 ? -5.415 -2.699 6.607 1.00 93.00 316 GLU A N 1
ATOM 2434 C CA . GLU A 1 316 ? -6.541 -3.364 7.265 1.00 93.00 316 GLU A CA 1
ATOM 2435 C C . GLU A 1 316 ? -6.145 -3.962 8.623 1.00 93.00 316 GLU A C 1
ATOM 2437 O O . GLU A 1 316 ? -5.074 -4.551 8.785 1.00 93.00 316 GLU A O 1
ATOM 2442 N N . ALA A 1 317 ? -7.048 -3.865 9.599 1.00 90.62 317 ALA A N 1
ATOM 2443 C CA . ALA A 1 317 ? -6.925 -4.483 10.910 1.00 90.62 317 ALA A CA 1
ATOM 2444 C C . ALA A 1 317 ? -8.280 -4.946 11.459 1.00 90.62 317 ALA A C 1
ATOM 2446 O O . ALA A 1 317 ? -9.321 -4.385 11.141 1.00 90.62 317 ALA A O 1
ATOM 2447 N N . ASN A 1 318 ? -8.249 -5.937 12.351 1.00 88.38 318 ASN A N 1
ATOM 2448 C CA . ASN A 1 318 ? -9.414 -6.377 13.114 1.00 88.38 318 ASN A CA 1
ATOM 2449 C C . ASN A 1 318 ? -9.202 -6.044 14.593 1.00 88.38 318 ASN A C 1
ATOM 245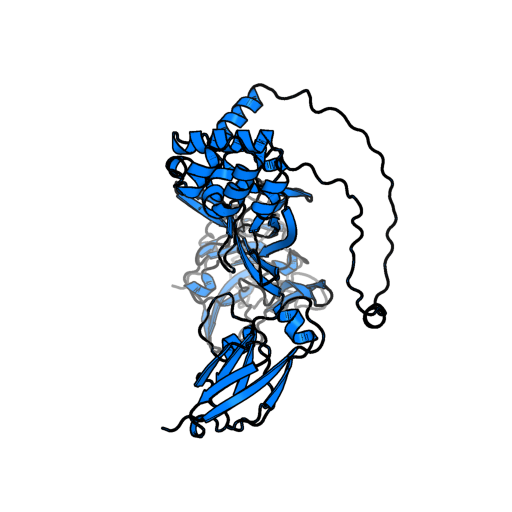1 O O . ASN A 1 318 ? -8.152 -6.391 15.141 1.00 88.38 318 ASN A O 1
ATOM 2455 N N . ILE A 1 319 ? -10.197 -5.414 15.218 1.00 84.94 319 ILE A N 1
ATOM 2456 C CA . ILE A 1 319 ? -10.247 -5.114 16.654 1.00 84.94 319 ILE A CA 1
ATOM 2457 C C . ILE A 1 319 ? -11.333 -5.984 17.281 1.00 84.94 319 ILE A C 1
ATOM 2459 O O . ILE A 1 319 ? -12.472 -5.994 16.813 1.00 84.94 319 ILE A O 1
ATOM 2463 N N . LEU A 1 320 ? -10.974 -6.722 18.331 1.00 82.50 320 LEU A N 1
ATOM 2464 C CA . LEU A 1 320 ? -11.912 -7.507 19.131 1.00 82.50 320 LEU A CA 1
ATOM 2465 C C . LEU A 1 320 ? -12.404 -6.650 20.302 1.00 82.50 320 LEU A C 1
ATOM 2467 O O . LEU A 1 320 ? -11.584 -6.131 21.054 1.00 82.50 320 LEU A O 1
ATOM 2471 N N . TYR A 1 321 ? -13.716 -6.540 20.483 1.00 80.75 321 TYR A N 1
ATOM 2472 C CA . TYR A 1 321 ? -14.324 -5.746 21.554 1.00 80.75 321 TYR A CA 1
ATOM 2473 C C . TYR A 1 321 ? -15.557 -6.458 22.135 1.00 80.75 321 TYR A C 1
ATOM 2475 O O . TYR A 1 321 ? -16.107 -7.341 21.478 1.00 80.75 321 TYR A O 1
ATOM 2483 N N . PRO A 1 322 ? -16.004 -6.154 23.365 1.00 79.12 322 PRO A N 1
ATOM 2484 C CA . PRO A 1 322 ? -17.225 -6.743 23.914 1.00 79.12 322 PRO A CA 1
ATOM 2485 C C . PRO A 1 322 ? -18.456 -6.389 23.064 1.00 79.12 322 PRO A C 1
ATOM 2487 O O . PRO A 1 322 ? -18.702 -5.218 22.806 1.00 79.12 322 PRO A O 1
ATOM 2490 N N . CYS A 1 323 ? -19.264 -7.377 22.661 1.00 71.12 323 CYS A N 1
ATOM 2491 C CA . CYS A 1 323 ? -20.456 -7.120 21.834 1.00 71.12 323 CYS A CA 1
ATOM 2492 C C . CYS A 1 323 ? -21.503 -6.239 22.527 1.00 71.12 323 CYS A C 1
ATOM 2494 O O . CYS A 1 323 ? -22.212 -5.481 21.869 1.00 71.12 323 CYS A O 1
ATOM 2496 N N . ASN A 1 324 ? -21.603 -6.359 23.852 1.00 64.56 324 ASN A N 1
ATOM 2497 C CA . ASN A 1 324 ? -22.520 -5.574 24.663 1.00 64.56 324 ASN A CA 1
ATOM 2498 C C . ASN A 1 324 ? -21.749 -4.416 25.294 1.00 64.56 324 ASN A C 1
ATOM 2500 O O . ASN A 1 324 ? -20.964 -4.637 26.221 1.00 64.56 324 ASN A O 1
ATOM 2504 N N . GLY A 1 325 ? -22.005 -3.198 24.826 1.00 67.94 325 GLY A N 1
ATOM 2505 C CA . GLY A 1 325 ? -21.378 -1.992 25.349 1.00 67.94 325 GLY A CA 1
ATOM 2506 C C . GLY A 1 325 ? -21.064 -0.980 24.258 1.00 67.94 325 GLY A C 1
ATOM 2507 O O . GLY A 1 325 ? -21.752 -0.912 23.241 1.00 67.94 325 GLY A O 1
ATOM 2508 N N . ASP A 1 326 ? -20.034 -0.191 24.530 1.00 73.38 326 ASP A N 1
ATOM 2509 C CA . ASP A 1 326 ? -19.510 0.838 23.644 1.00 73.38 326 ASP A CA 1
ATOM 2510 C C . ASP A 1 326 ? -18.809 0.231 22.417 1.00 73.38 326 ASP A C 1
ATOM 2512 O O . ASP A 1 326 ? -18.232 -0.861 22.494 1.00 73.38 326 ASP A O 1
ATOM 2516 N N . LYS A 1 327 ? -18.912 0.904 21.267 1.00 81.62 327 LYS A N 1
ATOM 2517 C CA . LYS A 1 327 ? -18.236 0.470 20.037 1.00 81.62 327 LYS A CA 1
ATOM 2518 C C . LYS A 1 327 ? -16.828 1.060 19.986 1.00 81.62 327 LYS A C 1
ATOM 2520 O O . LYS A 1 327 ? -16.646 2.155 20.491 1.00 81.62 327 LYS A O 1
ATOM 2525 N N . PRO A 1 328 ? -15.881 0.405 19.287 1.00 87.06 328 PRO A N 1
ATOM 2526 C CA . PRO A 1 328 ? -14.513 0.889 19.199 1.00 87.06 328 PRO A CA 1
ATOM 2527 C C . PRO A 1 328 ? -14.392 2.357 18.766 1.00 87.06 328 PRO A C 1
ATOM 2529 O O . PRO A 1 328 ? -14.903 2.729 17.705 1.00 87.06 328 PRO A O 1
ATOM 2532 N N . ASP A 1 329 ? -13.684 3.165 19.547 1.00 88.75 329 ASP A N 1
ATOM 2533 C CA . ASP A 1 329 ? -13.339 4.552 19.245 1.00 88.75 329 ASP A CA 1
ATOM 2534 C C . ASP A 1 329 ? -11.944 4.604 18.603 1.00 88.75 329 ASP A C 1
ATOM 2536 O O . ASP A 1 329 ? -10.910 4.625 19.274 1.00 88.75 329 ASP A O 1
ATOM 2540 N N . VAL A 1 330 ? -11.896 4.624 17.269 1.00 91.44 330 VAL A N 1
ATOM 2541 C CA . VAL A 1 330 ? -10.655 4.373 16.521 1.00 91.44 330 VAL A CA 1
ATOM 2542 C C . VAL A 1 330 ? -9.874 5.660 16.269 1.00 91.44 330 VAL A C 1
ATOM 2544 O O . VAL A 1 330 ? -10.321 6.544 15.540 1.00 91.44 330 VAL A O 1
ATOM 2547 N N . TYR A 1 331 ? -8.655 5.739 16.796 1.00 92.62 331 TYR A N 1
ATOM 2548 C CA . TYR A 1 331 ? -7.664 6.762 16.459 1.00 92.62 331 TYR A CA 1
ATOM 2549 C C . TYR A 1 331 ? -6.511 6.128 15.682 1.00 92.62 331 TYR A C 1
ATOM 2551 O O . TYR A 1 331 ? -5.996 5.084 16.077 1.00 92.62 331 TYR A O 1
ATOM 2559 N N . ALA A 1 332 ? -6.083 6.761 14.590 1.00 94.81 332 ALA A N 1
ATOM 2560 C CA . ALA A 1 332 ? -4.961 6.277 13.795 1.00 94.81 332 ALA A CA 1
ATOM 2561 C C . ALA A 1 332 ? -3.920 7.369 13.532 1.00 94.81 332 ALA A C 1
ATOM 2563 O O . ALA A 1 332 ? -4.254 8.529 13.278 1.00 94.81 332 ALA A O 1
ATOM 2564 N N . TRP A 1 333 ? -2.649 6.976 13.559 1.00 94.75 333 TRP A N 1
ATOM 2565 C CA . TRP A 1 333 ? -1.508 7.832 13.238 1.00 94.75 333 TRP A CA 1
ATOM 2566 C C . TRP A 1 333 ? -0.442 7.044 12.464 1.00 94.75 333 TRP A C 1
ATOM 2568 O O . TRP A 1 333 ? -0.483 5.814 12.419 1.00 94.75 333 TRP A O 1
ATOM 2578 N N . VAL A 1 334 ? 0.470 7.745 11.786 1.00 93.88 334 VAL A N 1
ATOM 2579 C CA . VAL A 1 334 ? 1.375 7.155 10.788 1.00 93.88 334 VAL A CA 1
ATOM 2580 C C . VAL A 1 334 ? 2.836 7.468 11.096 1.00 93.88 334 VAL A C 1
ATOM 2582 O O . VAL A 1 334 ? 3.213 8.632 11.280 1.00 93.88 334 VAL A O 1
ATOM 2585 N N . GLU A 1 335 ? 3.664 6.426 11.066 1.00 88.62 335 GLU A N 1
ATOM 2586 C CA . GLU A 1 335 ? 5.120 6.506 10.999 1.00 88.62 335 GLU A CA 1
ATOM 2587 C C . GLU A 1 335 ? 5.636 6.131 9.613 1.00 88.62 335 GLU A C 1
ATOM 2589 O O . GLU A 1 335 ? 5.067 5.299 8.904 1.00 88.62 335 GLU A O 1
ATOM 2594 N N . TYR A 1 336 ? 6.775 6.714 9.258 1.00 83.00 336 TYR A N 1
ATOM 2595 C CA . TYR A 1 336 ? 7.522 6.360 8.063 1.00 83.00 336 TYR A CA 1
ATOM 2596 C C . TYR A 1 336 ? 9.001 6.187 8.390 1.00 83.00 336 TYR A C 1
ATOM 2598 O O . TYR A 1 336 ? 9.544 6.891 9.246 1.00 83.00 336 TYR A O 1
ATOM 2606 N N . CYS A 1 337 ? 9.669 5.258 7.710 1.00 73.81 337 CYS A N 1
ATOM 2607 C CA . CYS A 1 337 ? 11.101 5.053 7.878 1.00 73.81 337 CYS A CA 1
ATOM 2608 C C . CYS A 1 337 ? 11.873 6.124 7.094 1.00 73.81 337 CYS A C 1
ATOM 2610 O O . CYS A 1 337 ? 11.953 6.076 5.868 1.00 73.81 337 CYS A O 1
ATOM 2612 N N . ILE A 1 338 ? 12.442 7.102 7.799 1.00 63.88 338 ILE A N 1
ATOM 2613 C CA . ILE A 1 338 ? 13.227 8.196 7.217 1.00 63.88 338 ILE A CA 1
ATOM 2614 C C . ILE A 1 338 ? 14.664 8.051 7.715 1.00 63.88 338 ILE A C 1
ATOM 2616 O O . ILE A 1 338 ? 14.917 8.066 8.918 1.00 63.88 338 ILE A O 1
ATOM 2620 N N . GLY A 1 339 ? 15.615 7.865 6.795 1.00 49.47 339 GLY A N 1
ATOM 2621 C CA . GLY A 1 339 ? 17.029 7.690 7.154 1.00 49.47 339 GLY A CA 1
ATOM 2622 C C . GLY A 1 339 ? 17.289 6.487 8.073 1.00 49.47 339 GLY A C 1
ATOM 2623 O O . GLY A 1 339 ? 18.155 6.554 8.939 1.00 49.47 339 GLY A O 1
ATOM 2624 N N . GLY A 1 340 ? 16.504 5.410 7.937 1.00 60.22 340 GLY A N 1
ATOM 2625 C CA . GLY A 1 340 ? 16.609 4.208 8.775 1.00 60.22 340 GLY A CA 1
ATOM 2626 C C . GLY A 1 340 ? 15.935 4.311 10.149 1.00 60.22 340 GLY A C 1
ATOM 2627 O O . GLY A 1 340 ? 16.024 3.368 10.931 1.00 60.22 340 GLY A O 1
ATOM 2628 N N . THR A 1 341 ? 15.254 5.423 10.449 1.00 63.03 341 THR A N 1
ATOM 2629 C CA . THR A 1 341 ? 14.551 5.641 11.722 1.00 63.03 341 THR A CA 1
ATOM 2630 C C . THR A 1 341 ? 13.054 5.822 11.493 1.00 63.03 341 THR A C 1
ATOM 2632 O O . THR A 1 341 ? 12.636 6.630 10.661 1.00 63.03 341 THR A O 1
ATOM 2635 N N . TRP A 1 342 ? 12.233 5.101 12.260 1.00 74.75 342 TRP A N 1
ATOM 2636 C CA . TRP A 1 342 ? 10.785 5.304 12.274 1.00 74.75 342 TRP A CA 1
ATOM 2637 C C . TRP A 1 342 ? 10.463 6.672 12.870 1.00 74.75 342 TRP A C 1
ATOM 2639 O O . TRP A 1 342 ? 10.768 6.955 14.026 1.00 74.75 342 TRP A O 1
ATOM 2649 N N . THR A 1 343 ? 9.913 7.543 12.031 1.00 71.50 343 THR A N 1
ATOM 2650 C CA . THR A 1 343 ? 9.583 8.926 12.366 1.00 71.50 343 THR A CA 1
ATOM 2651 C C . THR A 1 343 ? 8.081 9.110 12.224 1.00 71.50 343 THR A C 1
ATOM 2653 O O . THR A 1 343 ? 7.511 8.729 11.203 1.00 71.50 343 THR A O 1
ATOM 2656 N N . ALA A 1 344 ? 7.430 9.718 13.215 1.00 88.81 344 ALA A N 1
ATOM 2657 C CA . ALA A 1 344 ? 6.022 10.089 13.113 1.00 88.81 344 ALA A CA 1
ATOM 2658 C C . ALA A 1 344 ? 5.841 11.177 12.041 1.00 88.81 344 ALA A C 1
ATOM 2660 O O . ALA A 1 344 ? 6.368 12.281 12.179 1.00 88.81 344 ALA A O 1
ATOM 2661 N N . VAL A 1 345 ? 5.096 10.860 10.981 1.00 81.62 345 VAL A N 1
ATOM 2662 C CA . VAL A 1 345 ? 4.865 11.749 9.821 1.00 81.62 345 VAL A CA 1
ATOM 2663 C C . VAL A 1 345 ? 3.433 12.274 9.757 1.00 81.62 345 VAL A C 1
ATOM 2665 O O . VAL A 1 345 ? 3.152 13.266 9.087 1.00 81.62 345 VAL A O 1
ATOM 2668 N N . LEU A 1 346 ? 2.519 11.635 10.490 1.00 88.56 346 LEU A N 1
ATOM 2669 C CA . LEU A 1 346 ? 1.171 12.124 10.752 1.00 88.56 346 LEU A CA 1
ATOM 2670 C C . LEU A 1 346 ? 0.761 11.679 12.154 1.00 88.56 346 LEU A C 1
ATOM 2672 O O . LEU A 1 346 ? 0.583 10.490 12.387 1.00 88.56 346 LEU A O 1
ATOM 2676 N N . LYS A 1 347 ? 0.582 12.626 13.078 1.00 89.38 347 LYS A N 1
ATOM 2677 C CA . LYS A 1 347 ? 0.095 12.352 14.438 1.00 89.38 347 LYS A CA 1
ATOM 2678 C C . LYS A 1 347 ? -0.838 13.470 14.917 1.00 89.38 347 LYS A C 1
ATOM 2680 O O . LYS A 1 347 ? -0.408 14.352 15.656 1.00 89.38 347 LYS A O 1
ATOM 2685 N N . PRO A 1 348 ? -2.089 13.503 14.426 1.00 83.19 348 PRO A N 1
ATOM 2686 C CA . PRO A 1 348 ? -3.048 14.529 14.821 1.00 83.19 348 PRO A CA 1
ATOM 2687 C C . PRO A 1 348 ? -3.495 14.329 16.281 1.00 83.19 348 PRO A C 1
ATOM 2689 O O . PRO A 1 348 ? -3.430 13.200 16.768 1.00 83.19 348 PRO A O 1
ATOM 2692 N N . PRO A 1 349 ? -3.983 15.371 16.979 1.00 80.81 349 PRO A N 1
ATOM 2693 C CA . PRO A 1 349 ? -4.499 15.216 18.336 1.00 80.81 349 PRO A CA 1
ATOM 2694 C C . PRO A 1 349 ? -5.632 14.186 18.374 1.00 80.81 349 PRO A C 1
ATOM 2696 O O . PRO A 1 349 ? -6.604 14.313 17.623 1.00 80.81 349 PRO A O 1
ATOM 2699 N N . ALA A 1 350 ? -5.541 13.198 19.269 1.00 84.12 350 ALA A N 1
ATOM 2700 C CA . ALA A 1 350 ? -6.525 12.113 19.356 1.00 84.12 350 ALA A CA 1
ATOM 2701 C C . ALA A 1 350 ? -7.957 12.648 19.520 1.00 84.12 350 ALA A C 1
ATOM 2703 O O . ALA A 1 350 ? -8.847 12.274 18.771 1.00 84.12 350 ALA A O 1
ATOM 2704 N N . ALA A 1 351 ? -8.161 13.653 20.379 1.00 78.56 351 ALA A N 1
ATOM 2705 C CA . ALA A 1 351 ? -9.468 14.286 20.587 1.00 78.56 351 ALA A CA 1
ATOM 2706 C C . ALA A 1 351 ? -10.142 14.814 19.300 1.00 78.56 351 ALA A C 1
ATOM 2708 O O . ALA A 1 351 ? -11.364 14.938 19.262 1.00 78.56 351 ALA A O 1
ATOM 2709 N N . CYS A 1 352 ? -9.356 15.149 18.272 1.00 77.62 352 CYS A N 1
ATOM 2710 C CA . CYS A 1 352 ? -9.830 15.679 16.993 1.00 77.62 352 CYS A CA 1
ATOM 2711 C C . CYS A 1 352 ? -9.892 14.632 15.876 1.00 77.62 352 CYS A C 1
ATOM 2713 O O . CYS A 1 352 ? -10.636 14.818 14.919 1.00 77.62 352 CYS A O 1
ATOM 2715 N N . ALA A 1 353 ? -9.080 13.579 15.965 1.00 83.56 353 ALA A N 1
ATOM 2716 C CA . ALA A 1 353 ? -8.901 12.593 14.902 1.00 83.56 353 ALA A CA 1
ATOM 2717 C C . ALA A 1 353 ? -9.453 11.202 15.248 1.00 83.56 353 ALA A C 1
ATOM 2719 O O . ALA A 1 353 ? -9.352 10.290 14.430 1.00 83.56 353 ALA A O 1
ATOM 2720 N N . THR A 1 354 ? -10.024 11.023 16.440 1.00 86.75 354 THR A N 1
ATOM 2721 C CA . THR A 1 354 ? -10.756 9.807 16.796 1.00 86.75 354 THR A CA 1
ATOM 2722 C C . THR A 1 354 ? -12.049 9.708 15.994 1.00 86.75 354 THR A C 1
ATOM 2724 O O . THR A 1 354 ? -12.899 10.601 16.015 1.00 86.75 354 THR A O 1
ATOM 2727 N N . HIS A 1 355 ? -12.214 8.574 15.326 1.00 86.88 355 HIS A N 1
ATOM 2728 C CA . HIS A 1 355 ? -13.468 8.119 14.757 1.00 86.88 355 HIS A CA 1
ATOM 2729 C C . HIS A 1 355 ? -14.256 7.399 15.845 1.00 86.88 355 HIS A C 1
ATOM 2731 O O . HIS A 1 355 ? -14.122 6.195 16.049 1.00 86.88 355 HIS A O 1
ATOM 2737 N N . TRP A 1 356 ? -15.050 8.180 16.562 1.00 83.69 356 TRP A N 1
ATOM 2738 C CA . TRP A 1 356 ? -15.879 7.697 17.654 1.00 83.69 356 TRP A CA 1
ATOM 2739 C C . TRP A 1 356 ? -16.980 6.753 17.162 1.00 83.69 356 TRP A C 1
ATOM 2741 O O . TRP A 1 356 ? -17.582 7.012 16.114 1.00 83.69 356 TRP A O 1
ATOM 2751 N N . ASN A 1 357 ? -17.281 5.704 17.928 1.00 82.12 357 ASN A N 1
ATOM 2752 C CA . ASN A 1 357 ? -18.223 4.649 17.559 1.00 82.12 357 ASN A CA 1
ATOM 2753 C C . ASN A 1 357 ? -17.975 4.125 16.133 1.00 82.12 357 ASN A C 1
ATOM 2755 O O . ASN A 1 357 ? -18.904 4.029 15.321 1.00 82.12 357 ASN A O 1
ATOM 2759 N N . TYR A 1 358 ? -16.712 3.835 15.811 1.00 85.12 358 TYR A N 1
ATOM 2760 C CA . TYR A 1 358 ? -16.254 3.554 14.456 1.00 85.12 358 TYR A CA 1
ATOM 2761 C C . TYR A 1 358 ? -17.138 2.512 13.759 1.00 85.12 358 TYR A C 1
ATOM 2763 O O . TYR A 1 358 ? -17.324 1.378 14.218 1.00 85.12 358 TYR A O 1
ATOM 2771 N N . ALA A 1 359 ? -17.684 2.906 12.608 1.00 84.94 359 ALA A N 1
ATOM 2772 C CA . ALA A 1 359 ? -18.477 2.020 11.777 1.00 84.94 359 ALA A CA 1
ATOM 2773 C C . ALA A 1 359 ? -17.549 1.010 11.093 1.00 84.94 359 ALA A C 1
ATOM 2775 O O . ALA A 1 359 ? -16.762 1.377 10.218 1.00 84.94 359 ALA A O 1
ATOM 2776 N N . SER A 1 360 ? -17.652 -0.259 11.495 1.00 84.75 360 SER A N 1
ATOM 2777 C CA . SER A 1 360 ? -16.873 -1.366 10.930 1.00 84.75 360 SER A CA 1
ATOM 2778 C C . SER A 1 360 ? -16.875 -1.321 9.395 1.00 84.75 360 SER A C 1
ATOM 2780 O O . SER A 1 360 ? -17.933 -1.295 8.765 1.00 84.75 360 SER A O 1
ATOM 2782 N N . GLY A 1 361 ? -15.687 -1.289 8.793 1.00 83.06 361 GLY A N 1
ATOM 2783 C CA . GLY A 1 361 ? -15.476 -1.239 7.346 1.00 83.06 361 GLY A CA 1
ATOM 2784 C C . GLY A 1 361 ? -15.528 0.153 6.706 1.00 83.06 361 GLY A C 1
ATOM 2785 O O . GLY A 1 361 ? -15.320 0.249 5.498 1.00 83.06 361 GLY A O 1
ATOM 2786 N N . SER A 1 362 ? -15.789 1.226 7.461 1.00 85.06 362 SER A N 1
ATOM 2787 C CA . SER A 1 362 ? -15.744 2.596 6.927 1.00 85.06 362 SER A CA 1
ATOM 2788 C C . SER A 1 362 ? -14.306 3.040 6.626 1.00 85.06 362 SER A C 1
ATOM 2790 O O . SER A 1 362 ? -13.397 2.823 7.420 1.00 85.06 362 SER A O 1
ATOM 2792 N N . GLU A 1 363 ? -14.060 3.641 5.463 1.00 90.94 363 GLU A N 1
ATOM 2793 C CA . GLU A 1 363 ? -12.689 3.964 5.047 1.00 90.94 363 GLU A CA 1
ATOM 2794 C C . GLU A 1 363 ? -12.085 5.122 5.862 1.00 90.94 363 GLU A C 1
ATOM 2796 O O . GLU A 1 363 ? -12.636 6.223 5.906 1.00 90.94 363 GLU A O 1
ATOM 2801 N N . LEU A 1 364 ? -10.907 4.891 6.451 1.00 92.50 364 LEU A N 1
ATOM 2802 C CA . LEU A 1 364 ? -10.055 5.932 7.026 1.00 92.50 364 LEU A CA 1
ATOM 2803 C C . LEU A 1 364 ? -9.092 6.483 5.966 1.00 92.50 364 LEU A C 1
ATOM 2805 O O . LEU A 1 364 ? -8.283 5.739 5.418 1.00 92.50 364 LEU A O 1
ATOM 2809 N N . VAL A 1 365 ? -9.126 7.793 5.702 1.00 94.94 365 VAL A N 1
ATOM 2810 C CA . VAL A 1 365 ? -8.187 8.449 4.770 1.00 94.94 365 VAL A CA 1
ATOM 2811 C C . VAL A 1 365 ? -7.183 9.297 5.546 1.00 94.94 365 VAL A C 1
ATOM 2813 O O . VAL A 1 365 ? -7.496 10.399 6.001 1.00 94.94 365 VAL A O 1
ATOM 2816 N N . LEU A 1 366 ? -5.958 8.789 5.673 1.00 93.75 366 LEU A N 1
ATOM 2817 C CA . LEU A 1 366 ? -4.867 9.411 6.421 1.00 93.75 366 LEU A CA 1
ATOM 2818 C C . LEU A 1 366 ? -3.976 10.226 5.473 1.00 93.75 366 LEU A C 1
ATOM 2820 O O . LEU A 1 366 ? -3.269 9.668 4.637 1.00 93.75 366 LEU A O 1
ATOM 2824 N N . ARG A 1 367 ? -4.016 11.559 5.588 1.00 93.88 367 ARG A N 1
ATOM 2825 C CA . ARG A 1 367 ? -3.306 12.483 4.683 1.00 93.88 367 ARG A CA 1
ATOM 2826 C C . ARG A 1 367 ? -1.970 12.929 5.272 1.00 93.88 367 ARG A C 1
ATOM 2828 O O . ARG A 1 367 ? -1.938 13.786 6.154 1.00 93.88 367 ARG A O 1
ATOM 2835 N N . VAL A 1 368 ? -0.872 12.380 4.765 1.00 84.94 368 VAL A N 1
ATOM 2836 C CA . VAL A 1 368 ? 0.495 12.727 5.175 1.00 84.94 368 VAL A CA 1
ATOM 2837 C C . VAL A 1 368 ? 0.983 13.922 4.360 1.00 84.94 368 VAL A C 1
ATOM 2839 O O . VAL A 1 368 ? 1.054 13.861 3.137 1.00 84.94 368 VAL A O 1
ATOM 2842 N N . ARG A 1 369 ? 1.321 15.022 5.037 1.00 81.94 369 ARG A N 1
ATOM 2843 C CA . ARG A 1 369 ? 1.827 16.259 4.407 1.00 81.94 369 ARG A CA 1
ATOM 2844 C C . ARG A 1 369 ? 3.334 16.451 4.564 1.00 81.94 369 ARG A C 1
ATOM 2846 O O . ARG A 1 369 ? 3.872 17.431 4.059 1.00 81.94 369 ARG A O 1
ATOM 2853 N N . ASP A 1 370 ? 4.005 15.541 5.268 1.00 75.12 370 ASP A N 1
ATOM 2854 C CA . ASP A 1 370 ? 5.452 15.598 5.452 1.00 75.12 370 ASP A CA 1
ATOM 2855 C C . ASP A 1 370 ? 6.154 15.437 4.089 1.00 75.12 370 ASP A C 1
ATOM 2857 O O . ASP A 1 370 ? 6.013 14.390 3.450 1.00 75.12 370 ASP A O 1
ATOM 2861 N N . PRO A 1 371 ? 6.904 16.448 3.614 1.00 72.69 371 PRO A N 1
ATOM 2862 C CA . PRO A 1 371 ? 7.504 16.419 2.283 1.00 72.69 371 PRO A CA 1
ATOM 2863 C C . PRO A 1 371 ? 8.592 15.349 2.134 1.00 72.69 371 PRO A C 1
ATOM 2865 O O . PRO A 1 371 ? 8.936 14.995 1.006 1.00 72.69 371 PRO A O 1
ATOM 2868 N N . ARG A 1 372 ? 9.121 14.826 3.251 1.00 71.06 372 ARG A N 1
ATOM 2869 C CA . ARG A 1 372 ? 10.148 13.774 3.281 1.00 71.06 372 ARG A CA 1
ATOM 2870 C C . ARG A 1 372 ? 9.579 12.388 2.984 1.00 71.06 372 ARG A C 1
ATOM 2872 O O . ARG A 1 372 ? 10.351 11.465 2.748 1.00 71.06 372 ARG A O 1
ATOM 2879 N N . VAL A 1 373 ? 8.257 12.229 3.035 1.00 68.00 373 VAL A N 1
ATOM 2880 C CA . VAL A 1 373 ? 7.581 10.952 2.791 1.00 68.00 373 VAL A CA 1
ATOM 2881 C C . VAL A 1 373 ? 7.306 10.809 1.298 1.00 68.00 373 VAL A C 1
ATOM 2883 O O . VAL A 1 373 ? 6.518 11.595 0.763 1.00 68.00 373 VAL A O 1
ATOM 2886 N N . PRO A 1 374 ? 7.935 9.850 0.598 1.00 71.94 374 PRO A N 1
ATOM 2887 C CA . PRO A 1 374 ? 7.625 9.598 -0.803 1.00 71.94 374 PRO A CA 1
ATOM 2888 C C . PRO A 1 374 ? 6.215 9.001 -0.942 1.00 71.94 374 PRO A C 1
ATOM 2890 O O . PRO A 1 374 ? 5.647 8.474 0.015 1.00 71.94 374 PRO A O 1
ATOM 2893 N N . TRP A 1 375 ? 5.642 9.095 -2.136 1.00 78.56 375 TRP A N 1
ATOM 2894 C CA . TRP A 1 375 ? 4.466 8.313 -2.518 1.00 78.56 375 TRP A CA 1
ATOM 2895 C C . TRP A 1 375 ? 4.905 7.057 -3.282 1.00 78.56 375 TRP A C 1
ATOM 2897 O O . TRP A 1 375 ? 6.051 6.966 -3.723 1.00 78.56 375 TRP A O 1
ATOM 2907 N N . CYS A 1 376 ? 4.006 6.085 -3.430 1.00 75.00 376 CYS A N 1
ATOM 2908 C CA . CYS A 1 376 ? 4.241 4.912 -4.266 1.00 75.00 376 CYS A CA 1
ATOM 2909 C C . CYS A 1 376 ? 4.322 5.402 -5.713 1.00 75.00 376 CYS A C 1
ATOM 2911 O O . CYS A 1 376 ? 3.306 5.765 -6.307 1.00 75.00 376 CYS A O 1
ATOM 2913 N N . GLU A 1 377 ? 5.526 5.459 -6.267 1.00 58.31 377 GLU A N 1
ATOM 2914 C CA . GLU A 1 377 ? 5.711 5.550 -7.708 1.00 58.31 377 GLU A CA 1
ATOM 2915 C C . GLU A 1 377 ? 5.946 4.143 -8.240 1.00 58.31 377 GLU A C 1
ATOM 2917 O O . GLU A 1 377 ? 6.817 3.418 -7.755 1.00 58.31 377 GLU A O 1
ATOM 2922 N N . GLU A 1 378 ? 5.199 3.762 -9.277 1.00 53.16 378 GLU A N 1
ATOM 2923 C CA . GLU A 1 378 ? 5.736 2.758 -10.185 1.00 53.16 378 GLU A CA 1
ATOM 2924 C C . GLU A 1 378 ? 7.042 3.332 -10.759 1.00 53.16 378 GLU A C 1
ATOM 2926 O O . GLU A 1 378 ? 7.049 4.504 -11.150 1.00 53.16 378 GLU A O 1
ATOM 2931 N N . PRO A 1 379 ? 8.141 2.556 -10.828 1.00 53.72 379 PRO A N 1
ATOM 2932 C CA . PRO A 1 379 ? 9.358 3.018 -11.479 1.00 53.72 379 PRO A CA 1
ATOM 2933 C C . PRO A 1 379 ? 9.005 3.586 -12.856 1.00 53.72 379 PRO A C 1
ATOM 2935 O O . PRO A 1 379 ? 8.243 2.938 -13.586 1.00 53.72 379 PRO A O 1
ATOM 2938 N N . PRO A 1 380 ? 9.521 4.768 -13.232 1.00 55.78 380 PRO A N 1
ATOM 2939 C CA . PRO A 1 380 ? 9.189 5.359 -14.516 1.00 55.78 380 PRO A CA 1
ATOM 2940 C C . PRO A 1 380 ? 9.525 4.361 -15.627 1.00 55.78 380 PRO A C 1
ATOM 2942 O O . PRO A 1 380 ? 10.651 3.872 -15.744 1.00 55.78 380 PRO A O 1
ATOM 2945 N N . THR A 1 381 ? 8.517 4.012 -16.424 1.00 66.19 381 THR A N 1
ATOM 2946 C CA . THR A 1 381 ? 8.688 3.152 -17.596 1.00 66.19 381 THR A CA 1
ATOM 2947 C C . THR A 1 381 ? 8.914 4.017 -18.830 1.00 66.19 381 THR A C 1
ATOM 2949 O O . THR A 1 381 ? 8.555 5.195 -18.856 1.00 66.19 381 THR A O 1
ATOM 2952 N N . LEU A 1 382 ? 9.521 3.443 -19.872 1.00 76.06 382 LEU A N 1
ATOM 2953 C CA . LEU A 1 382 ? 9.687 4.156 -21.134 1.00 76.06 382 LEU A CA 1
ATOM 2954 C C . LEU A 1 382 ? 8.289 4.329 -21.768 1.00 76.06 382 LEU A C 1
ATOM 2956 O O . LEU A 1 382 ? 7.612 3.321 -22.014 1.00 76.06 382 LEU A O 1
ATOM 2960 N N . PRO A 1 383 ? 7.813 5.569 -21.987 1.00 75.62 383 PRO A N 1
ATOM 2961 C CA . PRO A 1 383 ? 6.437 5.809 -22.400 1.00 75.62 383 PRO A CA 1
ATOM 2962 C C . PRO A 1 383 ? 6.211 5.395 -23.858 1.00 75.62 383 PRO A C 1
ATOM 2964 O O . PRO A 1 383 ? 7.086 5.544 -24.706 1.00 75.62 383 PRO A O 1
ATOM 2967 N N . GLY A 1 384 ? 5.000 4.935 -24.177 1.00 81.31 384 GLY A N 1
ATOM 2968 C CA . GLY A 1 384 ? 4.611 4.619 -25.553 1.00 81.31 384 GLY A CA 1
ATOM 2969 C C . GLY A 1 384 ? 5.191 3.308 -26.100 1.00 81.31 384 GLY A C 1
ATOM 2970 O O . GLY A 1 384 ? 5.546 2.391 -25.354 1.00 81.31 384 GLY A O 1
ATOM 2971 N N . LYS A 1 385 ? 5.230 3.205 -27.434 1.00 88.50 385 LYS A N 1
ATOM 2972 C CA . LYS A 1 385 ? 5.691 2.039 -28.213 1.00 88.50 385 LYS A CA 1
ATOM 2973 C C . LYS A 1 385 ? 7.205 2.096 -28.455 1.00 88.50 385 LYS A C 1
ATOM 2975 O O . LYS A 1 385 ? 7.672 1.925 -29.579 1.00 88.50 385 LYS A O 1
ATOM 2980 N N . LYS A 1 386 ? 7.956 2.404 -27.397 1.00 92.12 386 LYS A N 1
ATOM 2981 C CA . LYS A 1 386 ? 9.381 2.731 -27.481 1.00 92.12 386 LYS A CA 1
ATOM 2982 C C . LYS A 1 386 ? 10.283 1.590 -27.023 1.00 92.12 386 LYS A C 1
ATOM 2984 O O . LYS A 1 386 ? 9.911 0.815 -26.140 1.00 92.12 386 LYS A O 1
ATOM 2989 N N . VAL A 1 387 ? 11.491 1.531 -27.572 1.00 94.25 387 VAL A N 1
ATOM 2990 C CA . VAL A 1 387 ? 12.584 0.654 -27.132 1.00 94.25 387 VAL A CA 1
ATOM 2991 C C . VAL A 1 387 ? 13.852 1.483 -26.951 1.00 94.25 387 VAL A C 1
ATOM 2993 O O . VAL A 1 387 ? 14.357 2.063 -27.906 1.00 94.25 387 VAL A O 1
ATOM 2996 N N . GLY A 1 388 ? 14.389 1.509 -25.734 1.00 94.19 388 GLY A N 1
ATOM 2997 C CA . GLY A 1 388 ? 15.666 2.141 -25.417 1.00 94.19 388 GLY A CA 1
ATOM 2998 C C . GLY A 1 388 ? 16.810 1.134 -25.511 1.00 94.19 388 GLY A C 1
ATOM 2999 O O . GLY A 1 388 ? 16.870 0.216 -24.697 1.00 94.19 388 GLY A O 1
ATOM 3000 N N . VAL A 1 389 ? 17.737 1.285 -26.454 1.00 95.19 389 VAL A N 1
ATOM 3001 C CA . VAL A 1 389 ? 18.958 0.460 -26.509 1.00 95.19 389 VAL A CA 1
ATOM 3002 C C . VAL A 1 389 ? 20.082 1.257 -25.858 1.00 95.19 389 VAL A C 1
ATOM 3004 O O . VAL A 1 389 ? 20.487 2.289 -26.377 1.00 95.19 389 VAL A O 1
ATOM 3007 N N . LEU A 1 390 ? 20.541 0.830 -24.681 1.00 93.69 390 LEU A N 1
ATOM 3008 C CA . LEU A 1 390 ? 21.310 1.701 -23.786 1.00 93.69 390 LEU A CA 1
ATOM 3009 C C . LEU A 1 390 ? 22.817 1.486 -23.904 1.00 93.69 390 LEU A C 1
ATOM 3011 O O . LEU A 1 390 ? 23.576 2.396 -24.237 1.00 93.69 390 LEU A O 1
ATOM 3015 N N . THR A 1 391 ? 23.266 0.273 -23.606 1.00 92.88 391 THR A N 1
ATOM 3016 C CA . THR A 1 391 ? 24.691 -0.032 -23.473 1.00 92.88 391 THR A CA 1
ATOM 3017 C C . THR A 1 391 ? 25.034 -1.395 -24.049 1.00 92.88 391 THR A C 1
ATOM 3019 O O . THR A 1 391 ? 24.182 -2.278 -24.138 1.00 92.88 391 THR A O 1
ATOM 3022 N N . LEU A 1 392 ? 26.305 -1.577 -24.408 1.00 90.06 392 LEU A N 1
ATOM 3023 C CA . LEU A 1 392 ? 26.917 -2.893 -24.584 1.00 90.06 392 LEU A CA 1
ATOM 3024 C C . LEU A 1 392 ? 27.708 -3.212 -23.309 1.00 90.06 392 LEU A C 1
ATOM 3026 O O . LEU A 1 392 ? 28.671 -2.522 -22.957 1.00 90.06 392 LEU A O 1
ATOM 3030 N N . GLY A 1 393 ? 27.252 -4.217 -22.566 1.00 83.94 393 GLY A N 1
ATOM 3031 C CA . GLY A 1 393 ? 27.641 -4.429 -21.176 1.00 83.94 393 GLY A CA 1
ATOM 3032 C C . GLY A 1 393 ? 27.278 -3.213 -20.316 1.00 83.94 393 GLY A C 1
ATOM 3033 O O . GLY A 1 393 ? 26.288 -2.532 -20.566 1.00 83.94 393 GLY A O 1
ATOM 3034 N N . ASN A 1 394 ? 28.116 -2.896 -19.328 1.00 80.12 394 ASN A N 1
ATOM 3035 C CA . ASN A 1 394 ? 27.898 -1.747 -18.432 1.00 80.12 394 ASN A CA 1
ATOM 3036 C C . ASN A 1 394 ? 28.784 -0.533 -18.767 1.00 80.12 394 ASN A C 1
ATOM 3038 O O . ASN A 1 394 ? 28.749 0.462 -18.051 1.00 80.12 394 ASN A O 1
ATOM 3042 N N . ALA A 1 395 ? 29.632 -0.634 -19.795 1.00 84.56 395 ALA A N 1
ATOM 3043 C CA . ALA A 1 395 ? 30.763 0.280 -19.986 1.00 84.56 395 ALA A CA 1
ATOM 3044 C C . ALA A 1 395 ? 30.781 0.996 -21.341 1.00 84.56 395 ALA A C 1
ATOM 3046 O O . ALA A 1 395 ? 31.601 1.884 -21.539 1.00 84.56 395 ALA A O 1
ATOM 3047 N N . ILE A 1 396 ? 29.922 0.613 -22.287 1.00 90.69 396 ILE A N 1
ATOM 3048 C CA . ILE A 1 396 ? 29.925 1.186 -23.636 1.00 90.69 396 ILE A CA 1
ATOM 3049 C C . ILE A 1 396 ? 28.536 1.743 -23.921 1.00 90.69 396 ILE A C 1
ATOM 3051 O O . ILE A 1 396 ? 27.568 0.988 -23.939 1.00 90.69 396 ILE A O 1
ATOM 3055 N N . ASN A 1 397 ? 28.444 3.053 -24.157 1.00 93.50 397 ASN A N 1
ATOM 3056 C CA . ASN A 1 397 ? 27.249 3.676 -24.719 1.00 93.50 397 ASN A CA 1
ATOM 3057 C C . ASN A 1 397 ? 27.142 3.250 -26.192 1.00 93.50 397 ASN A C 1
ATOM 3059 O O . ASN A 1 397 ? 28.094 3.441 -26.952 1.00 93.50 397 ASN A O 1
ATOM 3063 N N . VAL A 1 398 ? 26.000 2.691 -26.601 1.00 93.56 398 VAL A N 1
ATOM 3064 C CA . VAL A 1 398 ? 25.793 2.226 -27.986 1.00 93.56 398 VAL A CA 1
ATOM 3065 C C . VAL A 1 398 ? 25.985 3.340 -29.019 1.00 93.56 398 VAL A C 1
ATOM 3067 O O . VAL A 1 398 ? 26.479 3.079 -30.110 1.00 93.56 398 VAL A O 1
ATOM 3070 N N . HIS A 1 399 ? 25.684 4.591 -28.657 1.00 94.25 399 HIS A N 1
ATOM 3071 C CA . HIS A 1 399 ? 25.821 5.754 -29.537 1.00 94.25 399 HIS A CA 1
ATOM 3072 C C . HIS A 1 399 ? 27.281 6.206 -29.719 1.00 94.25 399 HIS A C 1
ATOM 3074 O O . HIS A 1 399 ? 27.583 7.014 -30.591 1.00 94.25 399 HIS A O 1
ATOM 3080 N N . GLN A 1 400 ? 28.203 5.700 -28.898 1.00 93.19 400 GLN A N 1
ATOM 3081 C CA . GLN A 1 400 ? 29.627 6.033 -28.975 1.00 93.19 400 GLN A CA 1
ATOM 3082 C C . GLN A 1 400 ? 30.457 4.978 -29.720 1.00 93.19 400 GLN A C 1
ATOM 3084 O O . GLN A 1 400 ? 31.679 5.110 -29.799 1.00 93.19 400 GLN A O 1
ATOM 3089 N N . VAL A 1 401 ? 29.820 3.936 -30.264 1.00 91.44 401 VAL A N 1
ATOM 3090 C CA . VAL A 1 401 ? 30.486 2.989 -31.163 1.00 91.44 401 VAL A CA 1
ATOM 3091 C C . VAL A 1 401 ? 30.691 3.667 -32.515 1.00 91.44 401 VAL A C 1
ATOM 3093 O O . VAL A 1 401 ? 29.728 4.081 -33.169 1.00 91.44 401 VAL A O 1
ATOM 3096 N N . ASP A 1 402 ? 31.951 3.778 -32.935 1.00 88.44 402 ASP A N 1
ATOM 3097 C CA . ASP A 1 402 ? 32.316 4.389 -34.205 1.00 88.44 402 ASP A CA 1
ATOM 3098 C C . ASP A 1 402 ? 31.725 3.580 -35.366 1.00 88.44 402 ASP A C 1
ATOM 3100 O O . ASP A 1 402 ? 32.025 2.403 -35.554 1.00 88.44 402 ASP A O 1
ATOM 3104 N N . GLN A 1 403 ? 30.871 4.219 -36.160 1.00 82.06 403 GLN A N 1
ATOM 3105 C CA . GLN A 1 403 ? 30.114 3.537 -37.210 1.00 82.06 403 GLN A CA 1
ATOM 3106 C C . GLN A 1 403 ? 30.953 3.162 -38.432 1.00 82.06 403 GLN A C 1
ATOM 3108 O O . GLN A 1 403 ? 30.476 2.402 -39.274 1.00 82.06 403 GLN A O 1
ATOM 3113 N N . GLY A 1 404 ? 32.161 3.709 -38.584 1.00 81.62 404 GLY A N 1
ATOM 3114 C CA . GLY A 1 404 ? 33.063 3.350 -39.677 1.00 81.62 404 GLY A CA 1
ATOM 3115 C C . GLY A 1 404 ? 33.893 2.114 -39.343 1.00 81.62 404 GLY A C 1
ATOM 3116 O O . GLY A 1 404 ? 34.003 1.200 -40.151 1.00 81.62 404 GLY A O 1
ATOM 3117 N N . SER A 1 405 ? 34.458 2.091 -38.140 1.00 85.75 405 SER A N 1
ATOM 3118 C CA . SER A 1 405 ? 35.448 1.110 -37.692 1.00 85.75 405 SER A CA 1
ATOM 3119 C C . SER A 1 405 ? 34.899 0.047 -36.737 1.00 85.75 405 SER A C 1
ATOM 3121 O O . SER A 1 405 ? 35.560 -0.967 -36.525 1.00 85.75 405 SER A O 1
ATOM 3123 N N . GLY A 1 406 ? 33.722 0.261 -36.142 1.00 86.44 406 GLY A N 1
ATOM 3124 C CA . GLY A 1 406 ? 33.157 -0.602 -35.098 1.00 86.44 406 GLY A CA 1
ATOM 3125 C C . GLY A 1 406 ? 33.898 -0.525 -33.759 1.00 86.44 406 GLY A C 1
ATOM 3126 O O . GLY A 1 406 ? 33.674 -1.359 -32.881 1.00 86.44 406 GLY A O 1
ATOM 3127 N N . LEU A 1 407 ? 34.804 0.443 -33.596 1.00 90.94 407 LEU A N 1
ATOM 3128 C CA . LEU A 1 407 ? 35.621 0.604 -32.396 1.00 90.94 407 LEU A CA 1
ATOM 3129 C C . LEU A 1 407 ? 34.889 1.434 -31.338 1.00 90.94 407 LEU A C 1
ATOM 3131 O O . LEU A 1 407 ? 34.111 2.336 -31.646 1.00 90.94 407 LEU A O 1
ATOM 3135 N N . VAL A 1 408 ? 35.168 1.145 -30.069 1.00 90.00 408 VAL A N 1
ATOM 3136 C CA . VAL A 1 408 ? 34.661 1.939 -28.938 1.00 90.00 408 VAL A CA 1
ATOM 3137 C C . VAL A 1 408 ? 35.553 3.169 -28.705 1.00 90.00 408 VAL A C 1
ATOM 3139 O O . VAL A 1 408 ? 36.664 3.226 -29.254 1.00 90.00 408 VAL A O 1
ATOM 3142 N N . PRO A 1 409 ? 35.132 4.149 -27.875 1.00 87.12 409 PRO A N 1
ATOM 3143 C CA . PRO A 1 409 ? 35.937 5.332 -27.587 1.00 87.12 409 PRO A CA 1
ATOM 3144 C C . PRO A 1 409 ? 37.385 5.001 -27.212 1.00 87.12 409 PRO A C 1
ATOM 3146 O O . PRO A 1 409 ? 37.664 4.095 -26.422 1.00 87.12 409 PRO A O 1
ATOM 3149 N N . GLY A 1 410 ? 38.319 5.737 -27.817 1.00 86.25 410 GLY A N 1
ATOM 3150 C CA . GLY A 1 410 ? 39.755 5.459 -27.723 1.00 86.25 410 GLY A CA 1
ATOM 3151 C C . GLY A 1 410 ? 40.282 4.453 -28.755 1.00 86.25 410 GLY A C 1
ATOM 3152 O O . GLY A 1 410 ? 41.418 4.009 -28.617 1.00 86.25 410 GLY A O 1
ATOM 3153 N N . GLY A 1 411 ? 39.488 4.085 -29.770 1.00 88.50 411 GLY A N 1
ATOM 3154 C CA . GLY A 1 411 ? 39.929 3.237 -30.886 1.00 88.50 411 GLY A CA 1
ATOM 3155 C C . GLY A 1 411 ? 40.174 1.783 -30.487 1.00 88.50 411 GLY A C 1
ATOM 3156 O O . GLY A 1 411 ? 41.017 1.105 -31.071 1.00 88.50 411 GLY A O 1
ATOM 3157 N N . ARG A 1 412 ? 39.483 1.306 -29.448 1.00 87.62 412 ARG A N 1
ATOM 3158 C CA . ARG A 1 412 ? 39.684 -0.041 -28.902 1.00 87.62 412 ARG A CA 1
ATOM 3159 C C . ARG A 1 412 ? 38.682 -1.014 -29.530 1.00 87.62 412 ARG A C 1
ATOM 3161 O O . ARG A 1 412 ? 37.512 -0.654 -29.668 1.00 87.62 412 ARG A O 1
ATOM 3168 N N . PRO A 1 413 ? 39.093 -2.240 -29.895 1.00 87.69 413 PRO A N 1
ATOM 3169 C CA . PRO A 1 413 ? 38.147 -3.270 -30.301 1.00 87.69 413 PRO A CA 1
ATOM 3170 C C . PRO A 1 413 ? 37.334 -3.756 -29.096 1.00 87.69 413 PRO A C 1
ATOM 3172 O O . PRO A 1 413 ? 37.792 -3.694 -27.950 1.00 87.69 413 PRO A O 1
ATOM 3175 N N . MET A 1 414 ? 36.132 -4.262 -29.363 1.00 85.94 414 MET A N 1
ATOM 3176 C CA . MET A 1 414 ? 35.336 -4.980 -28.367 1.00 85.94 414 MET A CA 1
ATOM 3177 C C . MET A 1 414 ? 35.855 -6.413 -28.213 1.00 85.94 414 MET A C 1
ATOM 3179 O O . MET A 1 414 ? 36.317 -7.022 -29.174 1.00 85.94 414 MET A O 1
ATOM 3183 N N . GLY A 1 415 ? 35.806 -6.931 -26.988 1.00 78.81 415 GLY A N 1
ATOM 3184 C CA . GLY A 1 415 ? 36.320 -8.251 -26.633 1.00 78.81 415 GLY A CA 1
ATOM 3185 C C . GLY A 1 415 ? 35.593 -8.815 -25.414 1.00 78.81 415 GLY A C 1
ATOM 3186 O O . GLY A 1 415 ? 35.140 -8.059 -24.554 1.00 78.81 415 GLY A O 1
ATOM 3187 N N . GLY A 1 416 ? 35.506 -10.139 -25.314 1.00 80.69 416 GLY A N 1
ATOM 3188 C CA . GLY A 1 416 ? 34.778 -10.832 -24.254 1.00 80.69 416 GLY A CA 1
ATOM 3189 C C . GLY A 1 416 ? 33.294 -10.987 -24.580 1.00 80.69 416 GLY A C 1
ATOM 3190 O O . GLY A 1 416 ? 32.927 -11.240 -25.724 1.00 80.69 416 GLY A O 1
ATOM 3191 N N . SER A 1 417 ? 32.441 -10.875 -23.566 1.00 82.19 417 SER A N 1
ATOM 3192 C CA . SER A 1 417 ? 30.989 -10.946 -23.736 1.00 82.19 417 SER A CA 1
ATOM 3193 C C . SER A 1 417 ? 30.425 -9.559 -24.032 1.00 82.19 417 SER A C 1
ATOM 3195 O O . SER A 1 417 ? 30.675 -8.603 -23.298 1.00 82.19 417 SER A O 1
ATOM 3197 N N . ILE A 1 418 ? 29.692 -9.459 -25.132 1.00 87.50 418 ILE A N 1
ATOM 3198 C CA . ILE A 1 418 ? 28.971 -8.275 -25.574 1.00 87.50 418 ILE A CA 1
ATOM 3199 C C . ILE A 1 418 ? 27.511 -8.502 -25.185 1.00 87.50 418 ILE A C 1
ATOM 3201 O O . ILE A 1 418 ? 26.838 -9.364 -25.751 1.00 87.50 418 ILE A O 1
ATOM 3205 N N . GLU A 1 419 ? 27.040 -7.750 -24.187 1.00 90.00 419 GLU A N 1
ATOM 3206 C CA . GLU A 1 419 ? 25.689 -7.885 -23.635 1.00 90.00 419 GLU A CA 1
ATOM 3207 C C . GLU A 1 419 ? 24.859 -6.617 -23.871 1.00 90.00 419 GLU A C 1
ATOM 3209 O O . GLU A 1 419 ? 24.959 -5.668 -23.089 1.00 90.00 419 GLU A O 1
ATOM 3214 N N . PRO A 1 420 ? 24.032 -6.544 -24.924 1.00 93.06 420 PRO A N 1
ATOM 3215 C CA . PRO A 1 420 ? 23.178 -5.383 -25.126 1.00 93.06 420 PRO A CA 1
ATOM 3216 C C . PRO A 1 420 ? 22.185 -5.230 -23.969 1.00 93.06 420 PRO A C 1
ATOM 3218 O O . PRO A 1 420 ? 21.484 -6.182 -23.612 1.00 93.06 420 PRO A O 1
ATOM 3221 N N . THR A 1 421 ? 22.089 -4.030 -23.404 1.00 92.44 421 THR A N 1
ATOM 3222 C CA . THR A 1 421 ? 21.069 -3.667 -22.414 1.00 92.44 421 THR A CA 1
ATOM 3223 C C . THR A 1 421 ? 19.932 -2.932 -23.108 1.00 92.44 421 THR A C 1
ATOM 3225 O O . THR A 1 421 ? 20.150 -1.906 -23.755 1.00 92.44 421 THR A O 1
ATOM 3228 N N . VAL A 1 422 ? 18.716 -3.458 -22.957 1.00 92.38 422 VAL A N 1
ATOM 3229 C CA . VAL A 1 422 ? 17.511 -2.932 -23.608 1.00 92.38 422 VAL A CA 1
ATOM 3230 C C . VAL A 1 422 ? 16.446 -2.603 -22.569 1.00 92.38 422 VAL A C 1
ATOM 3232 O O . VAL A 1 422 ? 16.168 -3.390 -21.660 1.00 92.38 422 VAL A O 1
ATOM 3235 N N . TRP A 1 423 ? 15.834 -1.439 -22.740 1.00 90.19 423 TRP A N 1
ATOM 3236 C CA . TRP A 1 423 ? 14.700 -0.952 -21.979 1.00 90.19 423 TRP A CA 1
ATOM 3237 C C . TRP A 1 423 ? 13.441 -0.996 -22.846 1.00 90.19 423 TRP A C 1
ATOM 3239 O O . TRP A 1 423 ? 13.340 -0.300 -23.854 1.00 90.19 423 TRP A O 1
ATOM 3249 N N . PHE A 1 424 ? 12.471 -1.818 -22.461 1.00 90.88 424 PHE A N 1
ATOM 3250 C CA . PHE A 1 424 ? 11.225 -1.999 -23.206 1.00 90.88 424 PHE A CA 1
ATOM 3251 C C . PHE A 1 424 ? 10.134 -1.062 -22.673 1.00 90.88 424 PHE A C 1
ATOM 3253 O O . PHE A 1 424 ? 9.942 -0.963 -21.461 1.00 90.88 424 PHE A O 1
ATOM 3260 N N . GLY A 1 425 ? 9.427 -0.368 -23.566 1.00 88.00 425 GLY A N 1
ATOM 3261 C CA . GLY A 1 425 ? 8.310 0.507 -23.213 1.00 88.00 425 GLY A CA 1
ATOM 3262 C C . GLY A 1 425 ? 7.015 -0.237 -22.888 1.00 88.00 425 GLY A C 1
ATOM 3263 O O . GLY A 1 425 ? 6.764 -1.346 -23.367 1.00 88.00 425 GLY A O 1
ATOM 3264 N N . GLN A 1 426 ? 6.158 0.394 -22.082 1.00 77.50 426 GLN A N 1
ATOM 3265 C CA . GLN A 1 426 ? 4.959 -0.241 -21.518 1.00 77.50 426 GLN A CA 1
ATOM 3266 C C . GLN A 1 426 ? 3.882 -0.564 -22.571 1.00 77.50 426 GLN A C 1
ATOM 3268 O O . GLN A 1 426 ? 3.114 -1.511 -22.402 1.00 77.50 426 GLN A O 1
ATOM 3273 N N . GLN A 1 427 ? 3.819 0.188 -23.680 1.00 82.00 427 GLN A N 1
ATOM 3274 C CA . GLN A 1 427 ? 2.812 -0.034 -24.727 1.00 82.00 427 GLN A CA 1
ATOM 3275 C C . GLN A 1 427 ? 3.271 -0.992 -25.836 1.00 82.00 427 GLN A C 1
ATOM 3277 O O . GLN A 1 427 ? 2.528 -1.195 -26.794 1.00 82.00 427 GLN A O 1
ATOM 3282 N N . LEU A 1 428 ? 4.448 -1.620 -25.732 1.00 88.31 428 LEU A N 1
ATOM 3283 C CA . LEU A 1 428 ? 4.888 -2.615 -26.721 1.00 88.31 428 LEU A CA 1
ATOM 3284 C C . LEU A 1 428 ? 3.951 -3.833 -26.745 1.00 88.31 428 LEU A C 1
ATOM 3286 O O . LEU A 1 428 ? 3.443 -4.214 -27.798 1.00 88.31 428 LEU A O 1
ATOM 3290 N N . GLN A 1 429 ? 3.648 -4.394 -25.573 1.00 85.94 429 GLN A N 1
ATOM 3291 C CA . GLN A 1 429 ? 2.740 -5.538 -25.453 1.00 85.94 429 GLN A CA 1
ATOM 3292 C C . GLN A 1 429 ? 1.282 -5.128 -25.700 1.00 85.94 429 GLN A C 1
ATOM 3294 O O . GLN A 1 429 ? 0.612 -5.709 -26.550 1.00 85.94 429 GLN A O 1
ATOM 3299 N N . ALA A 1 430 ? 0.792 -4.099 -25.001 1.00 81.50 430 ALA A N 1
ATOM 3300 C CA . ALA A 1 430 ? -0.617 -3.701 -25.059 1.00 81.50 430 ALA A CA 1
ATOM 3301 C C . ALA A 1 430 ? -1.008 -2.935 -26.339 1.00 81.50 430 ALA A C 1
ATOM 3303 O O . ALA A 1 430 ? -2.161 -2.991 -26.757 1.00 81.50 430 ALA A O 1
ATOM 3304 N N . GLY A 1 431 ? -0.076 -2.198 -26.950 1.00 83.25 431 GLY A N 1
ATOM 3305 C CA . GLY A 1 431 ? -0.358 -1.278 -28.057 1.00 83.25 431 GLY A CA 1
ATOM 3306 C C . GLY A 1 431 ? -0.029 -1.812 -29.452 1.00 83.25 431 GLY A C 1
ATOM 3307 O O . GLY A 1 431 ? -0.623 -1.336 -30.419 1.00 83.25 431 GLY A O 1
ATOM 3308 N N 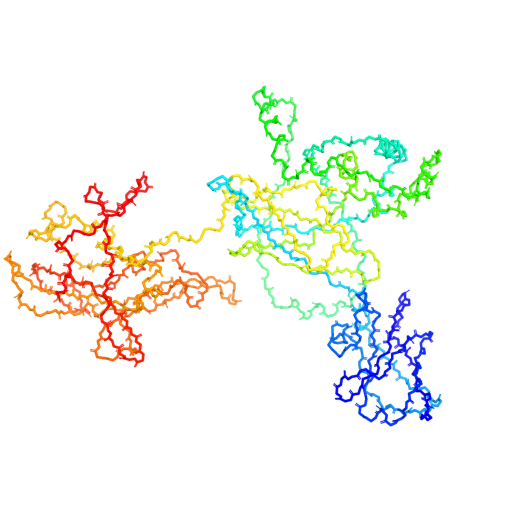. ILE A 1 432 ? 0.914 -2.755 -29.577 1.00 87.31 432 ILE A N 1
ATOM 3309 C CA . ILE A 1 432 ? 1.316 -3.371 -30.864 1.00 87.31 432 ILE A CA 1
ATOM 3310 C C . ILE A 1 432 ? 1.500 -4.892 -30.787 1.00 87.31 432 ILE A C 1
ATOM 3312 O O . ILE A 1 432 ? 1.938 -5.504 -31.756 1.00 87.31 432 ILE A O 1
ATOM 3316 N N . GLY A 1 433 ? 1.178 -5.520 -29.653 1.00 89.00 433 GLY A N 1
ATOM 3317 C CA . GLY A 1 433 ? 1.237 -6.974 -29.505 1.00 89.00 433 GLY A CA 1
ATOM 3318 C C . GLY A 1 433 ? 2.649 -7.565 -29.469 1.00 89.00 433 GLY A C 1
ATOM 3319 O O . GLY A 1 433 ? 2.783 -8.785 -29.552 1.00 89.00 433 GLY A O 1
ATOM 3320 N N . ALA A 1 434 ? 3.702 -6.750 -29.337 1.00 93.19 434 ALA A N 1
ATOM 3321 C CA . ALA A 1 434 ? 5.069 -7.253 -29.247 1.00 93.19 434 ALA A CA 1
ATOM 3322 C C . ALA A 1 434 ? 5.246 -8.034 -27.943 1.00 93.19 434 ALA A C 1
ATOM 3324 O O . ALA A 1 434 ? 5.182 -7.459 -26.859 1.00 93.19 434 ALA A O 1
ATOM 3325 N N . SER A 1 435 ? 5.470 -9.342 -28.047 1.00 93.25 435 SER A N 1
ATOM 3326 C CA . SER A 1 435 ? 5.654 -10.238 -26.901 1.00 93.25 435 SER A CA 1
ATOM 3327 C C . SER A 1 435 ? 7.072 -10.789 -26.801 1.00 93.25 435 SER A C 1
ATOM 3329 O O . SER A 1 435 ? 7.500 -11.168 -25.711 1.00 93.25 435 SER A O 1
ATOM 3331 N N . HIS A 1 436 ? 7.812 -10.802 -27.909 1.00 95.31 436 HIS A N 1
ATOM 3332 C CA . HIS A 1 436 ? 9.151 -11.365 -27.999 1.00 95.31 436 HIS A CA 1
ATOM 3333 C C . HIS A 1 436 ? 10.110 -10.436 -28.745 1.00 95.31 436 HIS A C 1
ATOM 3335 O O . HIS A 1 436 ? 9.694 -9.522 -29.456 1.00 95.31 436 HIS A O 1
ATOM 3341 N N . TYR A 1 437 ? 11.403 -10.691 -28.601 1.00 96.12 437 TYR A N 1
ATOM 3342 C CA . TYR A 1 437 ? 12.471 -10.041 -29.341 1.00 96.12 437 TYR A CA 1
ATOM 3343 C C . TYR A 1 437 ? 13.546 -11.056 -29.745 1.00 96.12 437 TYR A C 1
ATOM 3345 O O . TYR A 1 437 ? 13.616 -12.160 -29.201 1.00 96.12 437 TYR A O 1
ATOM 3353 N N . LYS A 1 438 ? 14.386 -10.675 -30.707 1.00 95.38 438 LYS A N 1
ATOM 3354 C CA . LYS A 1 438 ? 15.552 -11.445 -31.144 1.00 95.38 438 LYS A CA 1
ATOM 3355 C C . LYS A 1 438 ? 16.716 -10.510 -31.413 1.00 95.38 438 LYS A C 1
ATOM 3357 O O . LYS A 1 438 ? 16.549 -9.502 -32.099 1.00 95.38 438 LYS A O 1
ATOM 3362 N N . TRP A 1 439 ? 17.884 -10.881 -30.903 1.00 95.69 439 TRP A N 1
ATOM 3363 C CA . TRP A 1 439 ? 19.151 -10.337 -31.371 1.00 95.69 439 TRP A CA 1
ATOM 3364 C C . TRP A 1 439 ? 19.758 -11.280 -32.405 1.00 95.69 439 TRP A C 1
ATOM 3366 O O . TRP A 1 439 ? 19.730 -12.501 -32.247 1.00 95.69 439 TRP A O 1
ATOM 3376 N N . SER A 1 440 ? 20.310 -10.713 -33.468 1.00 94.38 440 SER A N 1
ATOM 3377 C CA . SER A 1 440 ? 21.090 -11.438 -34.466 1.00 94.38 440 SER A CA 1
ATOM 3378 C C . SER A 1 440 ? 22.364 -10.676 -34.792 1.00 94.38 440 SER A C 1
ATOM 3380 O O . SER A 1 440 ? 22.407 -9.453 -34.666 1.00 94.38 440 SER A O 1
ATOM 3382 N N . TYR A 1 441 ? 23.387 -11.390 -35.237 1.00 93.38 441 TYR A N 1
ATOM 3383 C CA . TYR A 1 441 ? 24.649 -10.822 -35.680 1.00 93.38 441 TYR A CA 1
ATOM 3384 C C . TYR A 1 441 ? 25.031 -11.360 -37.057 1.00 93.38 441 TYR A C 1
ATOM 3386 O O . TYR A 1 441 ? 24.564 -12.418 -37.472 1.00 93.38 441 TYR A O 1
ATOM 3394 N N . ARG A 1 442 ? 25.872 -10.617 -37.772 1.00 93.38 442 ARG A N 1
ATOM 3395 C CA . ARG A 1 442 ? 26.573 -11.115 -38.960 1.00 93.38 442 ARG A CA 1
ATOM 3396 C C . ARG A 1 442 ? 27.910 -10.416 -39.105 1.00 93.38 442 ARG A C 1
ATOM 3398 O O . ARG A 1 442 ? 28.030 -9.231 -38.778 1.00 93.38 442 ARG A O 1
ATOM 3405 N N . ARG A 1 443 ? 28.904 -11.125 -39.623 1.00 92.88 443 ARG A N 1
ATOM 3406 C CA . ARG A 1 443 ? 30.181 -10.532 -40.006 1.00 92.88 443 ARG A CA 1
ATOM 3407 C C . ARG A 1 443 ? 30.051 -9.741 -41.305 1.00 92.88 443 ARG A C 1
ATOM 3409 O O . ARG A 1 443 ? 29.389 -10.166 -42.254 1.00 92.88 443 ARG A O 1
ATOM 3416 N N . VAL A 1 444 ? 30.735 -8.604 -41.360 1.00 94.00 444 VAL A N 1
ATOM 3417 C CA . VAL A 1 444 ? 30.802 -7.732 -42.536 1.00 94.00 444 VAL A CA 1
ATOM 3418 C C . VAL A 1 444 ? 32.250 -7.398 -42.890 1.00 94.00 444 VAL A C 1
ATOM 3420 O O . VAL A 1 444 ? 33.152 -7.431 -42.048 1.00 94.00 444 VAL A O 1
ATOM 3423 N N . ASN A 1 445 ? 32.480 -7.080 -44.158 1.00 92.75 445 ASN A N 1
ATOM 3424 C CA . ASN A 1 445 ? 33.748 -6.543 -44.641 1.00 92.75 445 ASN A CA 1
ATOM 3425 C C . ASN A 1 445 ? 33.911 -5.063 -44.229 1.00 92.75 445 ASN A C 1
ATOM 3427 O O . ASN A 1 445 ? 32.940 -4.430 -43.813 1.00 92.75 445 ASN A O 1
ATOM 3431 N N . PRO A 1 446 ? 35.110 -4.459 -44.371 1.00 88.50 446 PRO A N 1
ATOM 3432 C CA . PRO A 1 446 ? 35.314 -3.030 -44.096 1.00 88.50 446 PRO A CA 1
ATOM 3433 C C . PRO A 1 446 ? 34.434 -2.085 -44.932 1.00 88.50 446 PRO A C 1
ATOM 3435 O O . PRO A 1 446 ? 34.165 -0.966 -44.510 1.00 88.50 446 PRO A O 1
ATOM 3438 N N . ASP A 1 447 ? 33.964 -2.532 -46.101 1.00 89.00 447 ASP A N 1
ATOM 3439 C CA . ASP A 1 447 ? 32.988 -1.817 -46.936 1.00 89.00 447 ASP A CA 1
ATOM 3440 C C . ASP A 1 447 ? 31.524 -2.059 -46.508 1.00 89.00 447 ASP A C 1
ATOM 3442 O O . ASP A 1 447 ? 30.598 -1.623 -47.190 1.00 89.00 447 ASP A O 1
ATOM 3446 N N . LYS A 1 448 ? 31.320 -2.744 -45.374 1.00 86.31 448 LYS A N 1
ATOM 3447 C CA . LYS A 1 448 ? 30.038 -3.172 -44.795 1.00 86.31 448 LYS A CA 1
ATOM 3448 C C . LYS A 1 448 ? 29.247 -4.177 -45.637 1.00 86.31 448 LYS A C 1
ATOM 3450 O O . LYS A 1 448 ? 28.088 -4.451 -45.330 1.00 86.31 448 LYS A O 1
ATOM 3455 N N . SER A 1 449 ? 29.850 -4.773 -46.667 1.00 92.50 449 SER A N 1
ATOM 3456 C CA . SER A 1 449 ? 29.218 -5.889 -47.374 1.00 92.50 449 SER A CA 1
ATOM 3457 C C . SER A 1 449 ? 29.140 -7.133 -46.468 1.00 92.50 449 SER A C 1
ATOM 3459 O O . SER A 1 449 ? 30.095 -7.416 -45.735 1.00 92.50 449 SER A O 1
ATOM 3461 N N . PRO A 1 450 ? 28.015 -7.874 -46.469 1.00 94.31 450 PRO A N 1
ATOM 3462 C CA . PRO A 1 450 ? 27.853 -9.052 -45.623 1.00 94.31 450 PRO A CA 1
ATOM 3463 C C . PRO A 1 450 ? 28.788 -10.181 -46.060 1.00 94.31 450 PRO A C 1
ATOM 3465 O O . PRO A 1 450 ? 28.903 -10.481 -47.247 1.00 94.31 450 PRO A O 1
ATOM 3468 N N . VAL A 1 451 ? 29.439 -10.818 -45.085 1.00 94.12 451 VAL A N 1
ATOM 3469 C CA . VAL A 1 451 ? 30.250 -12.032 -45.290 1.00 94.12 451 VAL A CA 1
ATOM 3470 C C . VAL A 1 451 ? 29.389 -13.287 -45.138 1.00 94.12 451 VAL A C 1
ATOM 3472 O O . VAL A 1 451 ? 29.660 -14.310 -45.762 1.00 94.12 451 VAL A O 1
ATOM 3475 N N . GLU A 1 452 ? 28.349 -13.198 -44.316 1.00 93.50 452 GLU A N 1
ATOM 3476 C CA . GLU A 1 452 ? 27.464 -14.296 -43.944 1.00 93.50 452 GLU A CA 1
ATOM 3477 C C . GLU A 1 452 ? 26.028 -13.800 -43.719 1.00 93.50 452 GLU A C 1
ATOM 3479 O O . GLU A 1 452 ? 25.772 -12.593 -43.605 1.00 93.50 452 GLU A O 1
ATOM 3484 N N . ASP A 1 453 ? 25.093 -14.751 -43.670 1.00 94.25 453 ASP A N 1
ATOM 3485 C CA . ASP A 1 453 ? 23.706 -14.497 -43.285 1.00 94.25 453 ASP A CA 1
ATOM 3486 C C . ASP A 1 453 ? 23.587 -14.185 -41.785 1.00 94.25 453 ASP A C 1
ATOM 3488 O O . ASP A 1 453 ? 24.509 -14.393 -40.999 1.00 94.25 453 ASP A O 1
ATOM 3492 N N . TRP A 1 454 ? 22.429 -13.666 -41.374 1.00 93.62 454 TRP A N 1
ATOM 3493 C CA . TRP A 1 454 ? 22.156 -13.363 -39.969 1.00 93.62 454 TRP A CA 1
ATOM 3494 C C . TRP A 1 454 ? 22.116 -14.631 -39.107 1.00 93.62 454 TRP A C 1
ATOM 3496 O O . TRP A 1 454 ? 21.330 -15.539 -39.369 1.00 93.62 454 TRP A O 1
ATOM 3506 N N . ILE A 1 455 ? 22.895 -14.632 -38.028 1.00 91.88 455 ILE A N 1
ATOM 3507 C CA . ILE A 1 455 ? 22.961 -15.691 -37.017 1.00 91.88 455 ILE A CA 1
ATOM 3508 C C . ILE A 1 455 ? 22.285 -15.187 -35.737 1.00 91.88 455 ILE A C 1
ATOM 3510 O O . ILE A 1 455 ? 22.494 -14.043 -35.334 1.00 91.88 455 ILE A O 1
ATOM 3514 N N . ALA A 1 456 ? 21.448 -16.003 -35.094 1.00 91.62 456 ALA A N 1
ATOM 3515 C CA . ALA A 1 456 ? 20.780 -15.623 -33.848 1.00 91.62 456 ALA A CA 1
ATOM 3516 C C . ALA A 1 456 ? 21.754 -15.615 -32.653 1.00 91.62 456 ALA A C 1
ATOM 3518 O O . ALA A 1 456 ? 22.647 -16.452 -32.559 1.00 91.62 456 ALA A O 1
ATOM 3519 N N . CYS A 1 457 ? 21.573 -14.681 -31.716 1.00 90.44 457 CYS A N 1
ATOM 3520 C CA . CYS A 1 457 ? 22.306 -14.662 -30.447 1.00 90.44 457 CYS A CA 1
ATOM 3521 C C . CYS A 1 457 ? 21.607 -15.560 -29.408 1.00 90.44 457 CYS A C 1
ATOM 3523 O O . CYS A 1 457 ? 21.042 -15.047 -28.441 1.00 90.44 457 CYS A O 1
ATOM 3525 N N . ASP A 1 458 ? 21.594 -16.878 -29.614 1.00 87.00 458 ASP A N 1
ATOM 3526 C CA . ASP A 1 458 ? 20.769 -17.815 -28.835 1.00 87.00 458 ASP A CA 1
ATOM 3527 C C . ASP A 1 458 ? 21.520 -18.925 -28.090 1.00 87.00 458 ASP A C 1
ATOM 3529 O O . ASP A 1 458 ? 20.914 -19.738 -27.395 1.00 87.00 458 ASP A O 1
ATOM 3533 N N . GLU A 1 459 ? 22.848 -18.914 -28.143 1.00 80.06 459 GLU A N 1
ATOM 3534 C CA . GLU A 1 459 ? 23.692 -19.920 -27.489 1.00 80.06 459 GLU A CA 1
ATOM 3535 C C . GLU A 1 459 ? 23.609 -19.907 -25.954 1.00 80.06 459 GLU A C 1
ATOM 3537 O O . GLU A 1 459 ? 24.073 -20.841 -25.295 1.00 80.06 459 GLU A O 1
ATOM 3542 N N . ARG A 1 460 ? 23.046 -18.846 -25.359 1.00 84.38 460 ARG A N 1
ATOM 3543 C CA . ARG A 1 460 ? 22.952 -18.691 -23.908 1.00 84.38 460 ARG A CA 1
ATOM 3544 C C . ARG A 1 460 ? 21.576 -18.228 -23.460 1.00 84.38 460 ARG A C 1
ATOM 3546 O O . ARG A 1 460 ? 20.979 -17.321 -24.034 1.00 84.38 460 ARG A O 1
ATOM 3553 N N . GLU A 1 461 ? 21.139 -18.807 -22.348 1.00 89.50 461 GLU A N 1
ATOM 3554 C CA . GLU A 1 461 ? 19.937 -18.378 -21.651 1.00 89.50 461 GLU A CA 1
ATOM 3555 C C . GLU A 1 461 ? 20.069 -16.942 -21.123 1.00 89.50 461 GLU A C 1
ATOM 3557 O O . GLU A 1 461 ? 21.047 -16.586 -20.459 1.00 89.50 461 GLU A O 1
ATOM 3562 N N . VAL A 1 462 ? 19.040 -16.137 -21.376 1.00 91.88 462 VAL A N 1
ATOM 3563 C CA . VAL A 1 462 ? 18.843 -14.815 -20.781 1.00 91.88 462 VAL A CA 1
ATOM 3564 C C . VAL A 1 462 ? 17.758 -14.935 -19.717 1.00 91.88 462 VAL A C 1
ATOM 3566 O O . VAL A 1 462 ? 16.672 -15.457 -19.980 1.00 91.88 462 VAL A O 1
ATOM 3569 N N . GLY A 1 463 ? 18.028 -14.428 -18.515 1.00 90.19 463 GLY A N 1
ATOM 3570 C CA . GLY A 1 463 ? 17.086 -14.487 -17.401 1.00 90.19 463 GLY A CA 1
ATOM 3571 C C . GLY A 1 463 ? 17.222 -13.319 -16.429 1.00 90.19 463 GLY A C 1
ATOM 3572 O O . GLY A 1 463 ? 18.237 -12.628 -16.392 1.00 90.19 463 GLY A O 1
ATOM 3573 N N . ARG A 1 464 ? 16.174 -13.094 -15.632 1.00 87.38 464 ARG A N 1
ATOM 3574 C CA . ARG A 1 464 ? 16.107 -12.031 -14.616 1.00 87.38 464 ARG A CA 1
ATOM 3575 C C . ARG A 1 464 ? 15.769 -12.597 -13.250 1.00 87.38 464 ARG A C 1
ATOM 3577 O O . ARG A 1 464 ? 14.911 -13.463 -13.135 1.00 87.38 464 ARG A O 1
ATOM 3584 N N . HIS A 1 465 ? 16.398 -12.070 -12.204 1.00 88.50 465 HIS A N 1
ATOM 3585 C CA . HIS A 1 465 ? 16.120 -12.519 -10.842 1.00 88.50 465 HIS A CA 1
ATOM 3586 C C . HIS A 1 465 ? 14.955 -11.750 -10.208 1.00 88.50 465 HIS A C 1
ATOM 3588 O O . HIS A 1 465 ? 14.862 -10.533 -10.362 1.00 88.50 465 HIS A O 1
ATOM 3594 N N . TYR A 1 466 ? 14.119 -12.443 -9.438 1.00 83.50 466 TYR A N 1
ATOM 3595 C CA . TYR A 1 466 ? 13.055 -11.876 -8.605 1.00 83.50 466 TYR A CA 1
ATOM 3596 C C . TYR A 1 466 ? 13.121 -12.443 -7.181 1.00 83.50 466 TYR A C 1
ATOM 3598 O O . TYR A 1 466 ? 13.560 -13.576 -6.975 1.00 83.50 466 TYR A O 1
ATOM 3606 N N . GLY A 1 467 ? 12.753 -11.632 -6.192 1.00 82.38 467 GLY A N 1
ATOM 3607 C CA . GLY A 1 467 ? 12.775 -11.972 -4.772 1.00 82.38 467 GLY A CA 1
ATOM 3608 C C . GLY A 1 467 ? 11.395 -12.382 -4.265 1.00 82.38 467 GLY A C 1
ATOM 3609 O O . GLY A 1 467 ? 10.404 -11.718 -4.557 1.00 82.38 467 GLY A O 1
ATOM 3610 N N . VAL A 1 468 ? 11.332 -13.457 -3.480 1.00 74.69 468 VAL A N 1
ATOM 3611 C CA . VAL A 1 468 ? 10.107 -13.936 -2.820 1.00 74.69 468 VAL A CA 1
ATOM 3612 C C . VAL A 1 468 ? 10.407 -14.240 -1.356 1.00 74.69 468 VAL A C 1
ATOM 3614 O O . VAL A 1 468 ? 11.431 -14.853 -1.055 1.00 74.69 468 VAL A O 1
ATOM 3617 N N . ILE A 1 469 ? 9.508 -13.854 -0.450 1.00 71.12 469 ILE A N 1
ATOM 3618 C CA . ILE A 1 469 ? 9.576 -14.273 0.953 1.00 71.12 469 ILE A CA 1
ATOM 3619 C C . ILE A 1 469 ? 9.006 -15.688 1.069 1.00 71.12 469 ILE A C 1
ATOM 3621 O O . ILE A 1 469 ? 7.852 -15.939 0.723 1.00 71.12 469 ILE A O 1
ATOM 3625 N N . GLY A 1 470 ? 9.845 -16.629 1.495 1.00 67.88 470 GLY A N 1
ATOM 3626 C CA . GLY A 1 470 ? 9.457 -18.017 1.711 1.00 67.88 470 GLY A CA 1
ATOM 3627 C C . GLY A 1 470 ? 8.639 -18.195 2.989 1.00 67.88 470 GLY A C 1
ATOM 3628 O O . GLY A 1 470 ? 8.588 -17.317 3.847 1.00 67.88 470 GLY A O 1
ATOM 3629 N N . ALA A 1 471 ? 8.033 -19.373 3.153 1.00 67.69 471 ALA A N 1
ATOM 3630 C CA . ALA A 1 471 ? 7.331 -19.745 4.387 1.00 67.69 471 ALA A CA 1
ATOM 3631 C C . ALA A 1 471 ? 8.256 -19.783 5.623 1.00 67.69 471 ALA A C 1
ATOM 3633 O O . ALA A 1 471 ? 7.784 -19.783 6.754 1.00 67.69 471 ALA A O 1
ATOM 3634 N N . ASP A 1 472 ? 9.572 -19.802 5.402 1.00 78.38 472 ASP A N 1
ATOM 3635 C CA . ASP A 1 472 ? 10.618 -19.677 6.416 1.00 78.38 472 ASP A CA 1
ATOM 3636 C C . ASP A 1 472 ? 10.925 -18.219 6.804 1.00 78.38 472 ASP A C 1
ATOM 3638 O O . ASP A 1 472 ? 11.883 -17.967 7.537 1.00 78.38 472 ASP A O 1
ATOM 3642 N N . SER A 1 473 ? 10.146 -17.259 6.296 1.00 69.88 473 SER A N 1
ATOM 3643 C CA . SER A 1 473 ? 10.350 -15.817 6.462 1.00 69.88 473 SER A CA 1
ATOM 3644 C C . SER A 1 473 ? 11.712 -15.325 5.955 1.00 69.88 473 SER A C 1
ATOM 3646 O O . SER A 1 473 ? 12.187 -14.271 6.379 1.00 69.88 473 SER A O 1
ATOM 3648 N N . LYS A 1 474 ? 12.357 -16.065 5.041 1.00 71.12 474 LYS A N 1
ATOM 3649 C CA . LYS A 1 474 ? 13.606 -15.655 4.385 1.00 71.12 474 LYS A CA 1
ATOM 3650 C C . LYS A 1 474 ? 13.347 -15.198 2.959 1.00 71.12 474 LYS A C 1
ATOM 3652 O O . LYS A 1 474 ? 12.412 -15.651 2.303 1.00 71.12 474 LYS A O 1
ATOM 3657 N N . ILE A 1 475 ? 14.212 -14.317 2.468 1.00 73.12 475 ILE A N 1
ATOM 3658 C CA . ILE A 1 475 ? 14.208 -13.903 1.067 1.00 73.12 475 ILE A CA 1
ATOM 3659 C C . ILE A 1 475 ? 14.903 -14.954 0.196 1.00 73.12 475 ILE A C 1
ATOM 3661 O O . ILE A 1 475 ? 16.034 -15.358 0.465 1.00 73.12 475 ILE A O 1
ATOM 3665 N N . HIS A 1 476 ? 14.223 -15.375 -0.868 1.00 82.25 476 HIS A N 1
ATOM 3666 C CA . HIS A 1 476 ? 14.738 -16.286 -1.888 1.00 82.25 476 HIS A CA 1
ATOM 3667 C C . HIS A 1 476 ? 14.775 -15.564 -3.231 1.00 82.25 476 HIS A C 1
ATOM 3669 O O . HIS A 1 476 ? 13.753 -15.037 -3.673 1.00 82.25 476 HIS A O 1
ATOM 3675 N N . PHE A 1 477 ? 15.926 -15.573 -3.901 1.00 85.56 477 PHE A N 1
ATOM 3676 C CA . PHE A 1 477 ? 16.060 -15.042 -5.258 1.00 85.56 477 PHE A CA 1
ATOM 3677 C C . PHE A 1 477 ? 15.906 -16.169 -6.277 1.00 85.56 477 PHE A C 1
ATOM 3679 O O . PHE A 1 477 ? 16.710 -17.098 -6.316 1.00 85.56 477 PHE A O 1
ATOM 3686 N N . LYS A 1 478 ? 14.867 -16.091 -7.105 1.00 89.19 478 LYS A N 1
ATOM 3687 C CA . LYS A 1 478 ? 14.579 -17.042 -8.185 1.00 89.19 478 LYS A CA 1
ATOM 3688 C C . LYS A 1 478 ? 14.895 -16.406 -9.533 1.00 89.19 478 LYS A C 1
ATOM 3690 O O . LYS A 1 478 ? 14.809 -15.190 -9.665 1.00 89.19 478 LYS A O 1
ATOM 3695 N N . SER A 1 479 ? 15.242 -17.217 -10.530 1.00 89.69 479 SER A N 1
ATOM 3696 C CA . SER A 1 479 ? 15.448 -16.752 -11.907 1.00 89.69 479 SER A CA 1
ATOM 3697 C C . SER A 1 479 ? 14.177 -16.939 -12.738 1.00 89.69 479 SER A C 1
ATOM 3699 O O . SER A 1 479 ? 13.487 -17.952 -12.621 1.00 89.69 479 SER A O 1
ATOM 3701 N N . TYR A 1 480 ? 13.871 -15.954 -13.572 1.00 90.25 480 TYR A N 1
ATOM 3702 C CA . TYR A 1 480 ? 12.859 -15.997 -14.615 1.00 90.25 480 TYR A CA 1
ATOM 3703 C C . TYR A 1 480 ? 13.554 -16.045 -15.975 1.00 90.25 480 TYR A C 1
ATOM 3705 O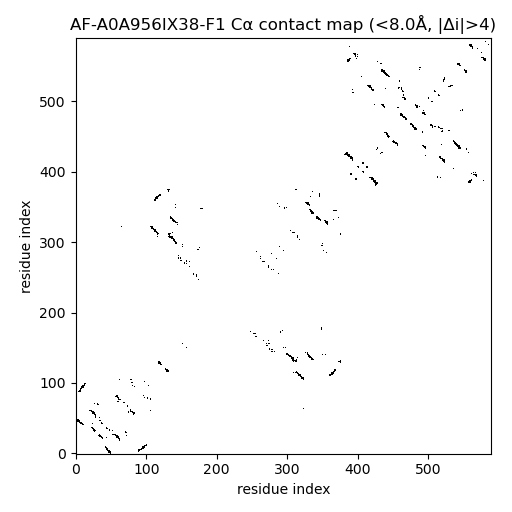 O . TYR A 1 480 ? 14.211 -15.078 -16.368 1.00 90.25 480 TYR A O 1
ATOM 3713 N N . LYS A 1 481 ? 13.407 -17.166 -16.685 1.00 92.94 481 LYS A N 1
ATOM 3714 C CA . LYS A 1 481 ? 13.956 -17.375 -18.029 1.00 92.94 481 LYS A CA 1
ATOM 3715 C C . LYS A 1 481 ? 13.182 -16.540 -19.051 1.00 92.94 481 LYS A C 1
ATOM 3717 O O . LYS A 1 481 ? 11.976 -16.721 -19.212 1.00 92.94 481 LYS A O 1
ATOM 3722 N N . LEU A 1 482 ? 13.881 -15.646 -19.747 1.00 92.75 482 LEU A N 1
ATOM 3723 C CA . LEU A 1 482 ? 13.332 -14.863 -20.856 1.00 92.75 482 LEU A CA 1
ATOM 3724 C C . LEU A 1 482 ? 13.484 -15.604 -22.180 1.00 92.75 482 LEU A C 1
ATOM 3726 O O . LEU A 1 482 ? 12.563 -15.591 -22.987 1.00 92.75 482 LEU A O 1
ATOM 3730 N N . GLY A 1 483 ? 14.604 -16.284 -22.398 1.00 91.25 483 GLY A N 1
ATOM 3731 C CA . GLY A 1 483 ? 14.754 -17.149 -23.558 1.00 91.25 483 GLY A CA 1
ATOM 3732 C C . GLY A 1 483 ? 16.145 -17.769 -23.682 1.00 91.25 483 GLY A C 1
ATOM 3733 O O . GLY A 1 483 ? 16.984 -17.505 -22.819 1.00 91.25 483 GLY A O 1
ATOM 3734 N N . PRO A 1 484 ? 16.395 -18.579 -24.724 1.00 92.62 484 PRO A N 1
ATOM 3735 C CA . PRO A 1 484 ? 15.454 -18.904 -25.804 1.00 92.62 484 PRO A CA 1
ATOM 3736 C C . PRO A 1 484 ? 14.142 -19.534 -25.309 1.00 92.62 484 PRO A C 1
ATOM 3738 O O . PRO A 1 484 ? 14.153 -20.325 -24.361 1.00 92.62 484 PRO A O 1
ATOM 3741 N N . ASP A 1 485 ? 13.005 -19.120 -25.871 1.00 91.62 485 ASP A N 1
ATOM 3742 C CA . ASP A 1 485 ? 11.683 -19.613 -25.478 1.00 91.62 485 ASP A CA 1
ATOM 3743 C C . ASP A 1 485 ? 11.358 -20.935 -26.174 1.00 91.62 485 ASP A C 1
ATOM 3745 O O . ASP A 1 485 ? 10.980 -20.975 -27.340 1.00 91.62 485 ASP A O 1
ATOM 3749 N N . GLU A 1 486 ? 11.451 -22.023 -25.417 1.00 88.25 486 GLU A N 1
ATOM 3750 C CA . GLU A 1 486 ? 11.209 -23.391 -25.890 1.00 88.25 486 GLU A CA 1
ATOM 3751 C C . GLU A 1 486 ? 9.765 -23.624 -26.375 1.00 88.25 486 GLU A C 1
ATOM 3753 O O . GLU A 1 486 ? 9.494 -24.606 -27.065 1.00 88.25 486 GLU A O 1
ATOM 3758 N N . ALA A 1 487 ? 8.830 -22.728 -26.038 1.00 85.25 487 ALA A N 1
ATOM 3759 C CA . ALA A 1 487 ? 7.453 -22.778 -26.526 1.00 85.25 487 ALA A CA 1
ATOM 3760 C C . ALA A 1 487 ? 7.299 -22.297 -27.983 1.00 85.25 487 ALA A C 1
ATOM 3762 O O . ALA A 1 487 ? 6.252 -22.526 -28.594 1.00 85.25 487 ALA A O 1
ATOM 3763 N N . VAL A 1 488 ? 8.313 -21.631 -28.543 1.00 85.50 488 VAL A N 1
ATOM 3764 C CA . VAL A 1 488 ? 8.311 -21.129 -29.919 1.00 85.50 488 VAL A CA 1
ATOM 3765 C C . VAL A 1 488 ? 9.066 -22.111 -30.814 1.00 85.50 488 VAL A C 1
ATOM 3767 O O . VAL A 1 488 ? 10.278 -22.267 -30.716 1.00 85.50 488 VAL A O 1
ATOM 3770 N N . SER A 1 489 ? 8.352 -22.794 -31.710 1.00 78.50 489 SER A N 1
ATOM 3771 C CA . SER A 1 489 ? 8.964 -23.736 -32.653 1.00 78.50 489 SER A CA 1
ATOM 3772 C C . SER A 1 489 ? 9.485 -23.029 -33.908 1.00 78.50 489 SER A C 1
ATOM 3774 O O . SER A 1 489 ? 8.726 -22.313 -34.559 1.00 78.50 489 SER A O 1
ATOM 3776 N N . GLY A 1 490 ? 10.728 -23.310 -34.308 1.00 74.25 490 GLY A N 1
ATOM 3777 C CA . GLY A 1 490 ? 11.289 -22.887 -35.600 1.00 74.25 490 GLY A CA 1
ATOM 3778 C C . GLY A 1 490 ? 11.980 -21.519 -35.615 1.00 74.25 490 GLY A C 1
ATOM 3779 O O . GLY A 1 490 ? 12.524 -21.144 -36.649 1.00 74.25 490 GLY A O 1
ATOM 3780 N N . ASP A 1 491 ? 12.002 -20.800 -34.492 1.00 80.94 491 ASP A N 1
ATOM 3781 C CA . ASP A 1 491 ? 12.806 -19.590 -34.308 1.00 80.94 491 ASP A CA 1
ATOM 3782 C C . ASP A 1 491 ? 13.249 -19.485 -32.845 1.00 80.94 491 ASP A C 1
ATOM 3784 O O . ASP A 1 491 ? 12.589 -20.009 -31.948 1.00 80.94 491 ASP A O 1
ATOM 3788 N N . SER A 1 492 ? 14.359 -18.799 -32.608 1.00 88.06 492 SER A N 1
ATOM 3789 C CA . SER A 1 492 ? 14.949 -18.643 -31.283 1.00 88.06 492 SER A CA 1
ATOM 3790 C C . SER A 1 492 ? 14.651 -17.245 -30.756 1.00 88.06 492 SER A C 1
ATOM 3792 O O . SER A 1 492 ? 15.344 -16.271 -31.062 1.00 88.06 492 SER A O 1
ATOM 3794 N N . LEU A 1 493 ? 13.536 -17.127 -30.033 1.00 94.31 493 LEU A N 1
ATOM 3795 C CA . LEU A 1 493 ? 13.005 -15.856 -29.545 1.00 94.31 493 LEU A CA 1
ATOM 3796 C C . LEU A 1 493 ? 13.128 -15.729 -28.028 1.00 94.31 493 LEU A C 1
ATOM 3798 O O . LEU A 1 493 ? 13.091 -16.712 -27.293 1.00 94.31 493 LEU A O 1
ATOM 3802 N N . PHE A 1 494 ? 13.205 -14.490 -27.554 1.00 95.56 494 PHE A N 1
ATOM 3803 C CA . PHE A 1 494 ? 13.266 -14.148 -26.139 1.00 95.56 494 PHE A CA 1
ATOM 3804 C C . PHE A 1 494 ? 12.025 -13.353 -25.749 1.00 95.56 494 PHE A C 1
ATOM 3806 O O . PHE A 1 494 ? 11.616 -12.442 -26.464 1.00 95.56 494 PHE A O 1
ATOM 3813 N N . LYS A 1 495 ? 11.416 -13.665 -24.608 1.00 94.12 495 LYS A N 1
ATOM 3814 C CA . LYS A 1 495 ? 10.259 -12.943 -24.071 1.00 94.12 495 LYS A CA 1
ATOM 3815 C C . LYS A 1 495 ? 10.650 -11.526 -23.696 1.00 94.12 495 LYS A C 1
ATOM 3817 O O . LYS A 1 495 ? 11.622 -11.321 -22.967 1.00 94.12 495 LYS A O 1
ATOM 3822 N N . ILE A 1 496 ? 9.847 -10.551 -24.115 1.00 92.56 496 ILE A N 1
ATOM 3823 C CA . ILE A 1 496 ? 9.879 -9.225 -23.497 1.00 92.56 496 ILE A CA 1
ATOM 3824 C C . ILE A 1 496 ? 9.480 -9.417 -22.025 1.00 92.56 496 ILE A C 1
ATOM 3826 O O . ILE A 1 496 ? 8.443 -10.040 -21.772 1.00 92.56 496 ILE A O 1
ATOM 3830 N N . PRO A 1 497 ? 10.282 -8.937 -21.054 1.00 86.94 497 PRO A N 1
ATOM 3831 C CA . PRO A 1 497 ? 9.991 -9.141 -19.642 1.00 86.94 497 PRO A CA 1
ATOM 3832 C C . PRO A 1 497 ? 8.576 -8.660 -19.300 1.00 86.94 497 PRO A C 1
ATOM 3834 O O . PRO A 1 497 ? 8.205 -7.558 -19.713 1.00 86.94 497 PRO A O 1
ATOM 3837 N N . PRO A 1 498 ? 7.776 -9.451 -18.564 1.00 83.19 498 PRO A N 1
ATOM 3838 C CA . PRO A 1 498 ? 6.499 -8.964 -18.065 1.00 83.19 498 PRO A CA 1
ATOM 3839 C C . PRO A 1 498 ? 6.731 -7.808 -17.086 1.00 83.19 498 PRO A C 1
ATOM 3841 O O . PRO A 1 498 ? 7.785 -7.733 -16.447 1.00 83.19 498 PRO A O 1
ATOM 3844 N N . LYS A 1 499 ? 5.729 -6.926 -16.965 1.00 77.38 499 LYS A N 1
ATOM 3845 C CA . LYS A 1 499 ? 5.745 -5.824 -15.991 1.00 77.38 499 LYS A CA 1
ATOM 3846 C C . LYS A 1 499 ? 6.065 -6.360 -14.592 1.00 77.38 499 LYS A C 1
ATOM 3848 O O . LYS A 1 499 ? 7.046 -5.943 -13.979 1.00 77.38 499 LYS A O 1
ATOM 3853 N N . ASP A 1 500 ? 5.309 -7.365 -14.167 1.00 78.81 500 ASP A N 1
ATOM 3854 C CA . ASP A 1 500 ? 5.454 -8.000 -12.862 1.00 78.81 500 ASP A CA 1
ATOM 3855 C C . ASP A 1 500 ? 6.132 -9.375 -12.988 1.00 78.81 500 ASP A C 1
ATOM 3857 O O . ASP A 1 500 ? 5.889 -10.100 -13.963 1.00 78.81 500 ASP A O 1
ATOM 3861 N N . PRO A 1 501 ? 6.988 -9.769 -12.026 1.00 81.44 501 PRO A N 1
ATOM 3862 C CA . PRO A 1 501 ? 7.530 -11.120 -11.991 1.00 81.44 501 PRO A CA 1
ATOM 3863 C C . PRO A 1 501 ? 6.420 -12.140 -11.672 1.00 81.44 501 PRO A C 1
ATOM 3865 O O . PRO A 1 501 ? 5.347 -11.773 -11.194 1.00 81.44 501 PRO A O 1
ATOM 3868 N N . PRO A 1 502 ? 6.675 -13.451 -11.841 1.00 82.94 502 PRO A N 1
ATOM 3869 C CA . PRO A 1 502 ? 5.691 -14.484 -11.498 1.00 82.94 502 PRO A CA 1
ATOM 3870 C C . PRO A 1 502 ? 5.215 -14.462 -10.035 1.00 82.94 502 PRO A C 1
ATOM 3872 O O . PRO A 1 502 ? 4.130 -14.955 -9.739 1.00 82.94 502 PRO A O 1
ATOM 3875 N N . ALA A 1 503 ? 6.044 -13.957 -9.117 1.00 72.62 503 ALA A N 1
ATOM 3876 C CA . ALA A 1 503 ? 5.724 -13.753 -7.708 1.00 72.62 503 ALA A CA 1
ATOM 3877 C C . ALA A 1 503 ? 6.689 -12.728 -7.091 1.00 72.62 503 ALA A C 1
ATOM 3879 O O . ALA A 1 503 ? 7.825 -12.608 -7.547 1.00 72.62 503 ALA A O 1
ATOM 3880 N N . GLY A 1 504 ? 6.273 -12.062 -6.011 1.00 75.50 504 GLY A N 1
ATOM 3881 C CA . GLY A 1 504 ? 7.114 -11.094 -5.301 1.00 75.50 504 GLY A CA 1
ATOM 3882 C C . GLY A 1 504 ? 7.503 -9.901 -6.178 1.00 75.50 504 GLY A C 1
ATOM 3883 O O . GLY A 1 504 ? 6.677 -9.415 -6.944 1.00 75.50 504 GLY A O 1
ATOM 3884 N N . SER A 1 505 ? 8.759 -9.460 -6.081 1.00 72.81 505 SER A N 1
ATOM 3885 C CA . SER A 1 505 ? 9.256 -8.262 -6.778 1.00 72.81 505 SER A CA 1
ATOM 3886 C C . SER A 1 505 ? 10.544 -8.563 -7.541 1.00 72.81 505 SER A C 1
ATOM 3888 O O . SER A 1 505 ? 11.342 -9.407 -7.122 1.00 72.81 505 SER A O 1
ATOM 3890 N N . TRP A 1 506 ? 10.784 -7.880 -8.666 1.00 78.75 506 TRP A N 1
ATOM 3891 C CA . TRP A 1 506 ? 12.063 -7.987 -9.375 1.00 78.75 506 TRP A CA 1
ATOM 3892 C C . TRP A 1 506 ? 13.221 -7.647 -8.424 1.00 78.75 506 TRP A C 1
ATOM 3894 O O . TRP A 1 506 ? 13.159 -6.680 -7.669 1.00 78.75 506 TRP A O 1
ATOM 3904 N N . ALA A 1 507 ? 14.271 -8.468 -8.418 1.00 76.25 507 ALA A N 1
ATOM 3905 C CA . ALA A 1 507 ? 15.365 -8.317 -7.468 1.00 76.25 507 ALA A CA 1
ATOM 3906 C C . ALA A 1 507 ? 16.239 -7.106 -7.843 1.00 76.25 507 ALA A C 1
ATOM 3908 O O . ALA A 1 507 ? 16.516 -6.924 -9.035 1.00 76.25 507 ALA A O 1
ATOM 3909 N N . PRO A 1 508 ? 16.756 -6.333 -6.865 1.00 57.03 508 PRO A N 1
ATOM 3910 C CA . PRO A 1 508 ? 17.686 -5.237 -7.119 1.00 57.03 508 PRO A CA 1
ATOM 3911 C C . PRO A 1 508 ? 19.047 -5.792 -7.574 1.00 57.03 508 PRO A C 1
ATOM 3913 O O . PRO A 1 508 ? 19.969 -5.975 -6.788 1.00 57.03 508 PRO A O 1
ATOM 3916 N N . GLN A 1 509 ? 19.133 -6.128 -8.865 1.00 65.25 509 GLN A N 1
ATOM 3917 C CA . GLN A 1 509 ? 20.349 -6.415 -9.633 1.00 65.25 509 GLN A CA 1
ATOM 3918 C C . GLN A 1 509 ? 21.372 -7.361 -8.962 1.00 65.25 509 GLN A C 1
ATOM 3920 O O . GLN A 1 509 ? 22.570 -7.086 -8.981 1.00 65.25 509 GLN A O 1
ATOM 3925 N N . LEU A 1 510 ? 20.922 -8.520 -8.447 1.00 69.44 510 LEU A N 1
ATOM 3926 C CA . LEU A 1 510 ? 21.781 -9.566 -7.842 1.00 69.44 510 LEU A CA 1
ATOM 3927 C C . LEU A 1 510 ? 23.023 -9.901 -8.694 1.00 69.44 510 LEU A C 1
ATOM 3929 O O . LEU A 1 510 ? 24.109 -10.142 -8.173 1.00 69.44 510 LEU A O 1
ATOM 3933 N N . ASN A 1 511 ? 22.857 -9.882 -10.016 1.00 73.12 511 ASN A N 1
ATOM 3934 C CA . ASN A 1 511 ? 23.944 -9.822 -10.979 1.00 73.12 511 ASN A CA 1
ATOM 3935 C C . ASN A 1 511 ? 23.598 -8.748 -12.012 1.00 73.12 511 ASN A C 1
ATOM 3937 O O . ASN A 1 511 ? 22.869 -9.027 -12.958 1.00 73.12 511 ASN A O 1
ATOM 3941 N N . ALA A 1 512 ? 24.097 -7.524 -11.829 1.00 70.25 512 ALA A N 1
ATOM 3942 C CA . ALA A 1 512 ? 23.744 -6.390 -12.685 1.00 70.25 512 ALA A CA 1
ATOM 3943 C C . ALA A 1 512 ? 23.915 -6.693 -14.182 1.00 70.25 512 ALA A C 1
ATOM 3945 O O . ALA A 1 512 ? 22.979 -6.478 -14.938 1.00 70.25 512 ALA A O 1
ATOM 3946 N N . ARG A 1 513 ? 25.045 -7.292 -14.595 1.00 74.06 513 ARG A N 1
ATOM 3947 C CA . ARG A 1 513 ? 25.281 -7.640 -16.009 1.00 74.06 513 ARG A CA 1
ATOM 3948 C C . ARG A 1 513 ? 24.271 -8.652 -16.539 1.00 74.06 513 ARG A C 1
ATOM 3950 O O . ARG A 1 513 ? 23.776 -8.493 -17.645 1.00 74.06 513 ARG A O 1
ATOM 3957 N N . ALA A 1 514 ? 23.981 -9.709 -15.779 1.00 77.62 514 ALA A N 1
ATOM 3958 C CA . ALA A 1 514 ? 23.054 -10.740 -16.240 1.00 77.62 514 ALA A CA 1
ATOM 3959 C C . ALA A 1 514 ? 21.592 -10.277 -16.198 1.00 77.62 514 ALA A C 1
ATOM 3961 O O . ALA A 1 514 ? 20.827 -10.580 -17.103 1.00 77.62 514 ALA A O 1
ATOM 3962 N N . ASN A 1 515 ? 21.218 -9.504 -15.179 1.00 79.38 515 ASN A N 1
ATOM 3963 C CA . ASN A 1 515 ? 19.854 -9.027 -14.984 1.00 79.38 515 ASN A CA 1
ATOM 3964 C C . ASN A 1 515 ? 19.445 -7.936 -15.992 1.00 79.38 515 ASN A C 1
ATOM 3966 O O . ASN A 1 515 ? 18.245 -7.742 -16.195 1.00 79.38 515 ASN A O 1
ATOM 3970 N N . THR A 1 516 ? 20.400 -7.217 -16.594 1.00 81.62 516 THR A N 1
ATOM 3971 C CA . THR A 1 516 ? 20.125 -6.185 -17.611 1.00 81.62 516 THR A CA 1
ATOM 3972 C C . THR A 1 516 ? 20.384 -6.646 -19.044 1.00 81.62 516 THR A C 1
ATOM 3974 O O . THR A 1 516 ? 19.876 -6.014 -19.971 1.00 81.62 516 THR A O 1
ATOM 3977 N N . ALA A 1 517 ? 21.124 -7.743 -19.239 1.00 89.06 517 ALA A N 1
ATOM 3978 C CA . ALA A 1 517 ? 21.394 -8.297 -20.560 1.00 89.06 517 ALA A CA 1
ATOM 3979 C C . ALA A 1 517 ? 20.101 -8.701 -21.283 1.00 89.06 517 ALA A C 1
ATOM 3981 O O . ALA A 1 517 ? 19.187 -9.286 -20.701 1.00 89.06 517 ALA A O 1
ATOM 3982 N N . SER A 1 518 ? 20.055 -8.407 -22.579 1.00 92.69 518 SER A N 1
ATOM 3983 C CA . SER A 1 518 ? 19.023 -8.891 -23.504 1.00 92.69 518 SER A CA 1
ATOM 3984 C C . SER A 1 518 ? 19.545 -9.972 -24.455 1.00 92.69 518 SER A C 1
ATOM 3986 O O . SER A 1 518 ? 18.768 -10.726 -25.020 1.00 92.69 518 SER A O 1
ATOM 3988 N N . ALA A 1 519 ? 20.860 -10.101 -24.613 1.00 92.62 519 ALA A N 1
ATOM 3989 C CA . ALA A 1 519 ? 21.502 -11.195 -25.334 1.00 92.62 519 ALA A CA 1
ATOM 3990 C C . ALA A 1 519 ? 22.958 -11.328 -24.880 1.00 92.62 519 ALA A C 1
ATOM 3992 O O . ALA A 1 519 ? 23.483 -10.444 -24.198 1.00 92.62 519 ALA A O 1
ATOM 3993 N N . TYR A 1 520 ? 23.609 -12.413 -25.294 1.00 89.06 520 TYR A N 1
ATOM 3994 C CA . TYR A 1 520 ? 25.039 -12.629 -25.102 1.00 89.06 520 TYR A CA 1
ATOM 3995 C C . TYR A 1 520 ? 25.703 -12.935 -26.442 1.00 89.06 520 TYR A C 1
ATOM 3997 O O . TYR A 1 520 ? 25.272 -13.845 -27.145 1.00 89.06 520 TYR A O 1
ATOM 4005 N N . LEU A 1 521 ? 26.772 -12.210 -26.764 1.00 87.44 521 LEU A N 1
ATOM 4006 C CA . LEU A 1 521 ? 27.624 -12.467 -27.925 1.00 87.44 521 LEU A CA 1
ATOM 4007 C C . LEU A 1 521 ? 29.087 -12.547 -27.470 1.00 87.44 521 LEU A C 1
ATOM 4009 O O . LEU A 1 521 ? 29.598 -11.602 -26.875 1.00 87.44 521 LEU A O 1
ATOM 4013 N N . TRP A 1 522 ? 29.772 -13.662 -27.728 1.00 80.69 522 TRP A N 1
ATOM 4014 C CA . TRP A 1 522 ? 31.093 -13.934 -27.147 1.00 80.69 522 TRP A CA 1
ATOM 4015 C C . TRP A 1 522 ? 32.228 -13.853 -28.169 1.00 80.69 522 TRP A C 1
ATOM 4017 O O . TRP A 1 522 ? 32.361 -14.698 -29.049 1.00 80.69 522 TRP A O 1
ATOM 4027 N N . SER A 1 523 ? 33.117 -12.880 -27.973 1.00 73.06 523 SER A N 1
ATOM 4028 C CA . SER A 1 523 ? 34.379 -12.710 -28.699 1.00 73.06 523 SER A CA 1
ATOM 4029 C C . SER A 1 523 ? 35.559 -13.136 -27.808 1.00 73.06 523 SER A C 1
ATOM 4031 O O . SER A 1 523 ? 36.034 -12.378 -26.964 1.00 73.06 523 SER A O 1
ATOM 4033 N N . GLY A 1 524 ? 36.025 -14.389 -27.914 1.00 60.75 524 GLY A N 1
ATOM 4034 C CA . GLY A 1 524 ? 37.203 -14.860 -27.162 1.00 60.75 524 GLY A CA 1
ATOM 4035 C C . GLY A 1 524 ? 37.234 -16.348 -26.787 1.00 60.75 524 GLY A C 1
ATOM 4036 O O . GLY A 1 524 ? 36.315 -17.106 -27.070 1.00 60.75 524 GLY A O 1
ATOM 4037 N N . SER A 1 525 ? 38.335 -16.772 -26.150 1.00 49.28 525 SER A N 1
ATOM 4038 C CA . SER A 1 525 ? 38.613 -18.159 -25.738 1.00 49.28 525 SER A CA 1
ATOM 4039 C C . SER A 1 525 ? 37.930 -18.513 -24.410 1.00 49.28 525 SER A C 1
ATOM 4041 O O . SER A 1 525 ? 38.493 -18.276 -23.338 1.00 49.28 525 SER A O 1
ATOM 4043 N N . ARG A 1 526 ? 36.761 -19.155 -24.468 1.00 52.81 526 ARG A N 1
ATOM 4044 C CA . ARG A 1 526 ? 36.237 -19.977 -23.366 1.00 52.81 526 ARG A CA 1
ATOM 4045 C C . ARG A 1 526 ? 35.623 -21.258 -23.936 1.00 52.81 526 ARG A C 1
ATOM 4047 O O . ARG A 1 526 ? 35.113 -21.263 -25.045 1.00 52.81 526 ARG A O 1
ATOM 4054 N N . THR A 1 527 ? 35.740 -22.354 -23.199 1.00 51.62 527 THR A N 1
ATOM 4055 C CA . THR A 1 527 ? 35.636 -23.742 -23.689 1.00 51.62 527 THR A CA 1
ATOM 4056 C C . THR A 1 527 ? 34.211 -24.298 -23.839 1.00 51.62 527 THR A C 1
ATOM 4058 O O . THR A 1 527 ? 34.060 -25.506 -23.972 1.00 51.62 527 THR A O 1
ATOM 4061 N N . GLU A 1 528 ? 33.169 -23.463 -23.797 1.00 54.00 528 GLU A N 1
ATOM 4062 C CA . GLU A 1 528 ? 31.764 -23.912 -23.675 1.00 54.00 528 GLU A CA 1
ATOM 4063 C C . GLU A 1 528 ? 30.762 -23.242 -24.641 1.00 54.00 528 GLU A C 1
ATOM 4065 O O . GLU A 1 528 ? 29.625 -23.694 -24.705 1.00 54.00 528 GLU A O 1
ATOM 4070 N N . TYR A 1 529 ? 31.165 -22.236 -25.431 1.00 58.72 529 TYR A N 1
ATOM 4071 C CA . TYR A 1 529 ? 30.288 -21.527 -26.385 1.00 58.72 529 TYR A CA 1
ATOM 4072 C C . TYR A 1 529 ? 30.970 -21.359 -27.747 1.00 58.72 529 TYR A C 1
ATOM 4074 O O . TYR A 1 529 ? 32.203 -21.436 -27.831 1.00 58.72 529 TYR A O 1
ATOM 4082 N N . ALA A 1 530 ? 30.193 -21.150 -28.816 1.00 58.62 530 ALA A N 1
ATOM 4083 C CA . ALA A 1 530 ? 30.765 -20.966 -30.138 1.00 58.62 530 ALA A CA 1
ATOM 4084 C C . ALA A 1 530 ? 31.501 -19.622 -30.193 1.00 58.62 530 ALA A C 1
ATOM 4086 O O . ALA A 1 530 ? 31.019 -18.563 -29.790 1.00 58.62 530 ALA A O 1
ATOM 4087 N N . ARG A 1 531 ? 32.745 -19.683 -30.659 1.00 71.38 531 ARG A N 1
ATOM 4088 C CA . ARG A 1 531 ? 33.608 -18.515 -30.789 1.00 71.38 531 ARG A CA 1
ATOM 4089 C C . ARG A 1 531 ? 33.266 -17.788 -32.083 1.00 71.38 531 ARG A C 1
ATOM 4091 O O . ARG A 1 531 ? 33.471 -18.362 -33.153 1.00 71.38 531 ARG A O 1
ATOM 4098 N N . ILE A 1 532 ? 32.908 -16.506 -31.999 1.00 79.50 532 ILE A N 1
ATOM 4099 C CA . ILE A 1 532 ? 32.894 -15.660 -33.198 1.00 79.50 532 ILE A CA 1
ATOM 4100 C C . ILE A 1 532 ? 34.335 -15.225 -33.546 1.00 79.50 532 ILE A C 1
ATOM 4102 O O . ILE A 1 532 ? 35.097 -14.846 -32.646 1.00 79.50 532 ILE A O 1
ATOM 4106 N N . PRO A 1 533 ? 34.765 -15.320 -34.818 1.00 82.94 533 PRO A N 1
ATOM 4107 C CA . PRO A 1 533 ? 36.079 -14.847 -35.258 1.00 82.94 533 PRO A CA 1
ATOM 4108 C C . PRO A 1 533 ? 36.264 -13.333 -35.091 1.00 82.94 533 PRO A C 1
ATOM 4110 O O . PRO A 1 533 ? 35.297 -12.580 -35.040 1.00 82.94 533 PRO A O 1
ATOM 4113 N N . ASP A 1 534 ? 37.508 -12.859 -35.102 1.00 84.69 534 ASP A N 1
ATOM 4114 C CA . ASP A 1 534 ? 37.785 -11.418 -35.093 1.00 84.69 534 ASP A CA 1
ATOM 4115 C C . ASP A 1 534 ? 37.270 -10.765 -36.391 1.00 84.69 534 ASP A C 1
ATOM 4117 O O . ASP A 1 534 ? 37.438 -11.312 -37.485 1.00 84.69 534 ASP A O 1
ATOM 4121 N N . GLY A 1 535 ? 36.654 -9.587 -36.311 1.00 88.69 535 GLY A N 1
ATOM 4122 C CA . GLY A 1 535 ? 36.126 -8.897 -37.489 1.00 88.69 535 GLY A CA 1
ATOM 4123 C C . GLY A 1 535 ? 35.192 -7.740 -37.158 1.00 88.69 535 GLY A C 1
ATOM 4124 O O . GLY A 1 535 ? 34.972 -7.427 -35.989 1.00 88.69 535 GLY A O 1
ATOM 4125 N N . LEU A 1 536 ? 34.650 -7.121 -38.207 1.00 91.38 536 LEU A N 1
ATOM 4126 C CA . LEU A 1 536 ? 33.581 -6.135 -38.094 1.00 91.38 536 LEU A CA 1
ATOM 4127 C C . LEU A 1 536 ? 32.233 -6.862 -38.125 1.00 91.38 536 LEU A C 1
ATOM 4129 O O . LEU A 1 536 ? 32.036 -7.770 -38.935 1.00 91.38 536 LEU A O 1
ATOM 4133 N N . TYR A 1 537 ? 31.325 -6.472 -37.236 1.00 91.56 537 TYR A N 1
ATOM 4134 C CA . TYR A 1 537 ? 30.028 -7.118 -37.069 1.00 91.56 537 TYR A CA 1
ATOM 4135 C C . TYR A 1 537 ? 28.910 -6.091 -37.035 1.00 91.56 537 TYR A C 1
ATOM 4137 O O . TYR A 1 537 ? 29.059 -5.011 -36.464 1.00 91.56 537 TYR A O 1
ATOM 4145 N N . GLU A 1 538 ? 27.769 -6.477 -37.589 1.00 92.50 538 GLU A N 1
ATOM 4146 C CA . GLU A 1 538 ? 26.503 -5.793 -37.365 1.00 92.50 538 GLU A CA 1
ATOM 4147 C C . GLU A 1 538 ? 25.676 -6.582 -36.354 1.00 92.50 538 GLU A C 1
ATOM 4149 O O . GLU A 1 538 ? 25.640 -7.813 -36.402 1.00 92.50 538 GLU A O 1
ATOM 4154 N N . LEU A 1 539 ? 24.997 -5.867 -35.456 1.00 93.25 539 LEU A N 1
ATOM 4155 C CA . LEU A 1 539 ? 23.998 -6.428 -34.555 1.00 93.25 539 LEU A CA 1
ATOM 4156 C C . LEU A 1 539 ? 22.625 -5.893 -34.946 1.00 93.25 539 LEU A C 1
ATOM 4158 O O . LEU A 1 539 ? 22.470 -4.712 -35.251 1.00 93.25 539 LEU A O 1
ATOM 4162 N N . LYS A 1 540 ? 21.622 -6.761 -34.890 1.00 94.75 540 LYS A N 1
ATOM 4163 C CA . LYS A 1 540 ? 20.243 -6.456 -35.251 1.00 94.75 540 LYS A CA 1
ATOM 4164 C C . LYS A 1 540 ? 19.305 -6.874 -34.129 1.00 94.75 540 LYS A C 1
ATOM 4166 O O . LYS A 1 540 ? 19.343 -8.028 -33.709 1.00 94.75 540 LYS A O 1
ATOM 4171 N N . LEU A 1 541 ? 18.455 -5.948 -33.689 1.00 96.12 541 LEU A N 1
ATOM 4172 C CA . LEU A 1 541 ? 17.356 -6.195 -32.759 1.00 96.12 541 LEU A CA 1
ATOM 4173 C C . LEU A 1 541 ? 16.029 -6.162 -33.517 1.00 96.12 541 LEU A C 1
ATOM 4175 O O . LEU A 1 541 ? 15.720 -5.188 -34.197 1.00 96.12 541 LEU A O 1
ATOM 4179 N N . GLU A 1 542 ? 15.231 -7.212 -33.367 1.00 95.06 542 GLU A N 1
ATOM 4180 C CA . GLU A 1 542 ? 13.900 -7.334 -33.962 1.00 95.06 542 GLU A CA 1
ATOM 4181 C C . GLU A 1 542 ? 12.867 -7.676 -32.883 1.00 95.06 542 GLU A C 1
ATOM 4183 O O . GLU A 1 542 ? 13.170 -8.421 -31.951 1.00 95.06 542 GLU A O 1
ATOM 4188 N N . LEU A 1 543 ? 11.645 -7.147 -33.009 1.00 95.12 543 LEU A N 1
ATOM 4189 C CA . LEU A 1 543 ? 10.520 -7.444 -32.117 1.00 95.12 543 LEU A CA 1
ATOM 4190 C C . LEU A 1 543 ? 9.473 -8.292 -32.844 1.00 95.12 543 LEU A C 1
ATOM 4192 O O . LEU A 1 543 ? 9.224 -8.115 -34.038 1.00 95.12 543 LEU A O 1
ATOM 4196 N N . PHE A 1 544 ? 8.837 -9.198 -32.106 1.00 94.75 544 PHE A N 1
ATOM 4197 C CA . PHE A 1 544 ? 7.895 -10.178 -32.631 1.00 94.75 544 PHE A CA 1
ATOM 4198 C C . PHE A 1 544 ? 6.643 -10.275 -31.765 1.00 94.75 544 PHE A C 1
ATOM 4200 O O . PHE A 1 544 ? 6.684 -10.188 -30.536 1.00 94.75 544 PHE A O 1
ATOM 4207 N N . GLN A 1 545 ? 5.523 -10.518 -32.429 1.00 93.75 545 GLN A N 1
ATOM 4208 C CA . GLN A 1 545 ? 4.297 -10.992 -31.826 1.00 93.75 545 GLN A CA 1
ATOM 4209 C C . GLN A 1 545 ? 4.239 -12.503 -32.022 1.00 93.75 545 GLN A C 1
ATOM 4211 O O . GLN A 1 545 ? 4.292 -12.997 -33.148 1.00 93.75 545 GLN A O 1
ATOM 4216 N N . VAL A 1 546 ? 4.102 -13.223 -30.913 1.00 91.75 546 VAL A N 1
ATOM 4217 C CA . VAL A 1 546 ? 3.842 -14.664 -30.905 1.00 91.75 546 VAL A CA 1
ATOM 4218 C C . VAL A 1 546 ? 2.422 -14.894 -30.406 1.00 91.75 546 VAL A C 1
ATOM 4220 O O . VAL A 1 546 ? 2.104 -14.542 -29.270 1.00 91.75 546 VAL A O 1
ATOM 4223 N N . SER A 1 547 ? 1.566 -15.468 -31.253 1.00 86.44 547 SER A N 1
ATOM 4224 C CA . SER A 1 547 ? 0.175 -15.801 -30.920 1.00 86.44 547 SER A CA 1
ATOM 4225 C C . SER A 1 547 ? -0.201 -17.151 -31.524 1.00 86.44 547 SER A C 1
ATOM 4227 O O . SER A 1 547 ? -0.095 -17.341 -32.734 1.00 86.44 547 SER A O 1
ATOM 4229 N N . GLY A 1 548 ? -0.600 -18.113 -30.685 1.00 80.00 548 GLY A N 1
ATOM 4230 C CA . GLY A 1 548 ? -0.995 -19.454 -31.139 1.00 80.00 548 GLY A CA 1
ATOM 4231 C C . GLY A 1 548 ? 0.072 -20.181 -31.973 1.00 80.00 548 GLY A C 1
ATOM 4232 O O . GLY A 1 548 ? -0.280 -20.912 -32.892 1.00 80.00 548 GLY A O 1
ATOM 4233 N N . GLY A 1 549 ? 1.361 -19.932 -31.709 1.00 80.44 549 GLY A N 1
ATOM 4234 C CA . GLY A 1 549 ? 2.492 -20.484 -32.472 1.00 80.44 549 GLY A CA 1
ATOM 4235 C C . GLY A 1 549 ? 2.837 -19.736 -33.768 1.00 80.44 549 GLY A C 1
ATOM 4236 O O . GLY A 1 549 ? 3.854 -20.034 -34.384 1.00 80.44 549 GLY A O 1
ATOM 4237 N N . THR A 1 550 ? 2.040 -18.743 -34.175 1.00 86.88 550 THR A N 1
ATOM 4238 C CA . THR A 1 550 ? 2.373 -17.864 -35.306 1.00 86.88 550 THR A CA 1
ATOM 4239 C C . THR A 1 550 ? 3.335 -16.775 -34.849 1.00 86.88 550 THR A C 1
ATOM 4241 O O . THR A 1 550 ? 3.078 -16.115 -33.840 1.00 86.88 550 THR A O 1
ATOM 4244 N N . ILE A 1 551 ? 4.416 -16.582 -35.607 1.00 92.56 551 ILE A N 1
ATOM 4245 C CA . ILE A 1 551 ? 5.449 -15.573 -35.360 1.00 92.56 551 ILE A CA 1
ATOM 4246 C C . ILE A 1 551 ? 5.319 -14.477 -36.418 1.00 92.56 551 ILE A C 1
ATOM 4248 O O . ILE A 1 551 ? 5.485 -14.738 -37.609 1.00 92.56 551 ILE A O 1
ATOM 4252 N N . THR A 1 552 ? 5.066 -13.246 -35.979 1.00 92.44 552 THR A N 1
ATOM 4253 C CA . THR A 1 552 ? 4.961 -12.076 -36.860 1.00 92.44 552 THR A CA 1
ATOM 4254 C C . THR A 1 552 ? 5.911 -10.990 -36.381 1.00 92.44 552 THR A C 1
ATOM 4256 O O . THR A 1 552 ? 5.889 -10.629 -35.205 1.00 92.44 552 THR A O 1
ATOM 4259 N N . ARG A 1 553 ? 6.741 -10.435 -37.273 1.00 91.81 553 ARG A N 1
ATOM 4260 C CA . ARG A 1 553 ? 7.585 -9.279 -36.935 1.00 91.81 553 ARG A CA 1
ATOM 4261 C C . ARG A 1 553 ? 6.710 -8.043 -36.716 1.00 91.81 553 ARG A C 1
ATOM 4263 O O . ARG A 1 553 ? 5.842 -7.744 -37.535 1.00 91.81 553 ARG A O 1
ATOM 4270 N N . VAL A 1 554 ? 6.954 -7.326 -35.627 1.00 91.62 554 VAL A N 1
ATOM 4271 C CA . VAL A 1 554 ? 6.223 -6.106 -35.271 1.00 91.62 554 VAL A CA 1
ATOM 4272 C C . VAL A 1 554 ? 6.853 -4.894 -35.957 1.00 91.62 554 VAL A C 1
ATOM 4274 O O . VAL A 1 554 ? 8.075 -4.800 -36.066 1.00 91.62 554 VAL A O 1
ATOM 4277 N N . LYS A 1 555 ? 6.002 -3.978 -36.430 1.00 87.81 555 LYS A N 1
ATOM 4278 C CA . LYS A 1 555 ? 6.369 -2.704 -37.069 1.00 87.81 555 LYS A CA 1
ATOM 4279 C C . LYS A 1 555 ? 5.928 -1.527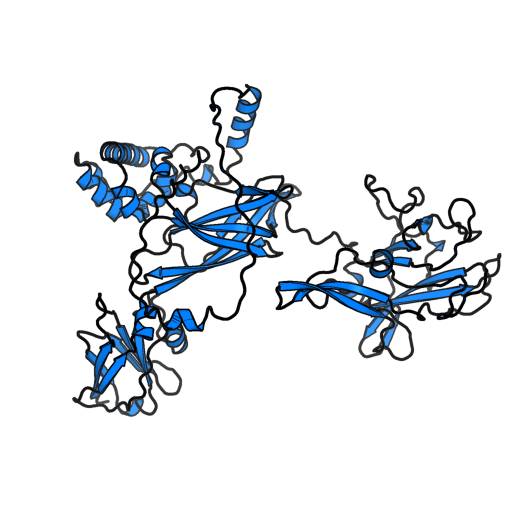 -36.185 1.00 87.81 555 LYS A C 1
ATOM 4281 O O . LYS A 1 555 ? 5.287 -1.744 -35.159 1.00 87.81 555 LYS A O 1
ATOM 4286 N N . ASP A 1 556 ? 6.274 -0.303 -36.581 1.00 84.81 556 ASP A N 1
ATOM 4287 C CA . ASP A 1 556 ? 5.906 0.942 -35.882 1.00 84.81 556 ASP A CA 1
ATOM 4288 C C . ASP A 1 556 ? 6.390 0.996 -34.419 1.00 84.81 556 ASP A C 1
ATOM 4290 O O . ASP A 1 556 ? 5.627 1.274 -33.488 1.00 84.81 556 ASP A O 1
ATOM 4294 N N . VAL A 1 557 ? 7.678 0.691 -34.231 1.00 89.88 557 VAL A N 1
ATOM 4295 C CA . VAL A 1 557 ? 8.393 0.791 -32.953 1.00 89.88 557 VAL A CA 1
ATOM 4296 C C . VAL A 1 557 ? 9.360 1.965 -33.021 1.00 89.88 557 VAL A C 1
ATOM 4298 O O . VAL A 1 557 ? 10.183 2.038 -33.933 1.00 89.88 557 VAL A O 1
ATOM 4301 N N . ASP A 1 558 ? 9.295 2.841 -32.026 1.00 90.94 558 ASP A N 1
ATOM 4302 C CA . ASP A 1 558 ? 10.222 3.960 -31.888 1.00 90.94 558 ASP A CA 1
ATOM 4303 C C . ASP A 1 558 ? 11.462 3.500 -31.111 1.00 90.94 558 ASP A C 1
ATOM 4305 O O . ASP A 1 558 ? 11.363 3.053 -29.966 1.00 90.94 558 ASP A O 1
ATOM 4309 N N . PHE A 1 559 ? 12.643 3.603 -31.715 1.00 93.81 559 PHE A N 1
ATOM 4310 C CA . PHE A 1 559 ? 13.896 3.274 -31.037 1.00 93.81 559 PHE A CA 1
ATOM 4311 C C . PHE A 1 559 ? 14.578 4.537 -30.527 1.00 93.81 559 PHE A C 1
ATOM 4313 O O . PHE A 1 559 ? 14.751 5.510 -31.261 1.00 93.81 559 PHE A O 1
ATOM 4320 N N . GLU A 1 560 ? 15.014 4.490 -29.275 1.00 95.38 560 GLU A N 1
ATOM 4321 C CA . GLU A 1 560 ? 15.775 5.549 -28.628 1.00 95.38 560 GLU A CA 1
ATOM 4322 C C . GLU A 1 560 ? 17.110 5.007 -28.110 1.00 95.38 560 GLU A C 1
ATOM 4324 O O . GLU A 1 560 ? 17.250 3.830 -27.768 1.00 95.38 560 GLU A O 1
ATOM 4329 N N . ILE A 1 561 ? 18.108 5.881 -28.054 1.00 95.38 561 ILE A N 1
ATOM 4330 C CA . ILE A 1 561 ? 19.448 5.584 -27.552 1.00 95.38 561 ILE A CA 1
ATOM 4331 C C . ILE A 1 561 ? 19.935 6.727 -26.653 1.00 95.38 561 ILE A C 1
ATOM 4333 O O . ILE A 1 561 ? 19.419 7.844 -26.734 1.00 95.38 561 ILE A O 1
ATOM 4337 N N . PRO A 1 562 ? 20.936 6.497 -25.792 1.00 95.38 562 PRO A N 1
ATOM 4338 C CA . PRO A 1 562 ? 21.556 7.568 -25.026 1.00 95.38 562 PRO A CA 1
ATOM 4339 C C . PRO A 1 562 ? 22.211 8.612 -25.944 1.00 95.38 562 PRO A C 1
ATOM 4341 O O . PRO A 1 562 ? 22.630 8.296 -27.063 1.00 95.38 562 PRO A O 1
ATOM 4344 N N . PRO A 1 563 ? 22.352 9.864 -25.492 1.00 93.25 563 PRO A N 1
ATOM 4345 C CA . PRO A 1 563 ? 23.015 10.897 -26.272 1.00 93.25 563 PRO A CA 1
ATOM 4346 C C . PRO A 1 563 ? 24.518 10.594 -26.407 1.00 93.25 563 PRO A C 1
ATOM 4348 O O . PRO A 1 563 ? 25.142 10.005 -25.522 1.00 93.25 563 PRO A O 1
ATOM 4351 N N . SER A 1 564 ? 25.119 10.980 -27.535 1.00 91.31 564 SER A N 1
ATOM 4352 C CA . SER A 1 564 ? 26.510 10.634 -27.878 1.00 91.31 564 SER A CA 1
ATOM 4353 C C . SER A 1 564 ? 27.557 11.348 -27.017 1.00 91.31 564 SER A C 1
ATOM 4355 O O . SER A 1 564 ? 28.701 10.899 -26.928 1.00 91.31 564 SER A O 1
ATOM 4357 N N . ASN A 1 565 ? 27.178 12.439 -26.351 1.00 89.69 565 ASN A N 1
ATOM 4358 C CA . ASN A 1 565 ? 28.050 13.240 -25.493 1.00 89.69 565 ASN A CA 1
ATOM 4359 C C . ASN A 1 565 ? 28.216 12.682 -24.067 1.00 89.69 565 ASN A C 1
ATOM 4361 O O . ASN A 1 565 ? 28.977 13.262 -23.296 1.00 89.69 565 ASN A O 1
ATOM 4365 N N . VAL A 1 566 ? 27.551 11.576 -23.709 1.00 90.44 566 VAL A N 1
ATOM 4366 C CA . VAL A 1 566 ? 27.663 10.952 -22.380 1.00 90.44 566 VAL A CA 1
ATOM 4367 C C . VAL A 1 566 ? 28.297 9.567 -22.504 1.00 90.44 566 VAL A C 1
ATOM 4369 O O . VAL A 1 566 ? 27.827 8.723 -23.264 1.00 90.44 566 VAL A O 1
ATOM 4372 N N . ALA A 1 567 ? 29.369 9.314 -21.754 1.00 90.31 567 ALA A N 1
ATOM 4373 C CA . ALA A 1 567 ? 30.013 8.003 -21.710 1.00 90.31 567 ALA A CA 1
ATOM 4374 C C . ALA A 1 567 ? 29.330 7.067 -20.700 1.00 90.31 567 ALA A C 1
ATOM 4376 O O . ALA A 1 567 ? 28.826 7.515 -19.672 1.00 90.31 567 ALA A O 1
ATOM 4377 N N . ALA A 1 568 ? 29.344 5.764 -20.989 1.00 89.00 568 ALA A N 1
ATOM 4378 C CA . ALA A 1 568 ? 28.979 4.736 -20.018 1.00 89.00 568 ALA A CA 1
ATOM 4379 C C . ALA A 1 568 ? 30.218 4.310 -19.186 1.00 89.00 568 ALA A C 1
ATOM 4381 O O . ALA A 1 568 ? 31.333 4.359 -19.712 1.00 89.00 568 ALA A O 1
ATOM 4382 N N . PRO A 1 569 ? 30.066 3.854 -17.926 1.00 88.06 569 PRO A N 1
ATOM 4383 C CA . PRO A 1 569 ? 28.827 3.846 -17.146 1.00 88.06 569 PRO A CA 1
ATOM 4384 C C . PRO A 1 569 ? 28.313 5.272 -16.921 1.00 88.06 569 PRO A C 1
ATOM 4386 O O . PRO A 1 569 ? 29.103 6.185 -16.693 1.00 88.06 569 PRO A O 1
ATOM 4389 N N . PHE A 1 570 ? 26.997 5.461 -17.037 1.00 87.12 570 PHE A N 1
ATOM 4390 C CA . PHE A 1 570 ? 26.408 6.797 -16.971 1.00 87.12 570 PHE A CA 1
ATOM 4391 C C . PHE A 1 570 ? 26.622 7.414 -15.576 1.00 87.12 570 PHE A C 1
ATOM 4393 O O . PHE A 1 570 ? 26.467 6.699 -14.579 1.00 87.12 570 PHE A O 1
ATOM 4400 N N . PRO A 1 571 ? 26.994 8.705 -15.485 1.00 81.62 571 PRO A N 1
ATOM 4401 C CA . PRO A 1 571 ? 27.199 9.376 -14.204 1.00 81.62 571 PRO A CA 1
ATOM 4402 C C . PRO A 1 571 ? 25.924 9.392 -13.355 1.00 81.62 571 PRO A C 1
ATOM 4404 O O . PRO A 1 571 ? 24.818 9.468 -13.881 1.00 81.62 571 PRO A O 1
ATOM 4407 N N . THR A 1 572 ? 26.080 9.340 -12.031 1.00 76.00 572 THR A N 1
ATOM 4408 C CA . THR A 1 572 ? 24.941 9.340 -11.086 1.00 76.00 572 THR A CA 1
ATOM 4409 C C . THR A 1 572 ? 24.394 10.738 -10.787 1.00 76.00 572 THR A C 1
ATOM 4411 O O . THR A 1 572 ? 23.332 10.862 -10.189 1.00 76.00 572 THR A O 1
ATOM 4414 N N . ASP A 1 573 ? 25.110 11.780 -11.203 1.00 79.06 573 ASP A N 1
ATOM 4415 C CA . ASP A 1 573 ? 24.841 13.200 -10.962 1.00 79.06 573 ASP A CA 1
ATOM 4416 C C . ASP A 1 573 ? 24.400 13.953 -12.230 1.00 79.06 573 ASP A C 1
ATOM 4418 O O . ASP A 1 573 ? 24.319 15.180 -12.226 1.00 79.06 573 ASP A O 1
ATOM 4422 N N . THR A 1 574 ? 24.139 13.232 -13.324 1.00 75.81 574 THR A N 1
ATOM 4423 C CA . THR A 1 574 ? 23.769 13.812 -14.620 1.00 75.81 574 THR A CA 1
ATOM 4424 C C . THR A 1 574 ? 22.437 13.250 -15.101 1.00 75.81 574 THR A C 1
ATOM 4426 O O . THR A 1 574 ? 22.280 12.034 -15.220 1.00 75.81 574 THR A O 1
ATOM 4429 N N . ASP A 1 575 ? 21.506 14.135 -15.455 1.00 80.88 575 ASP A N 1
ATOM 4430 C CA . ASP A 1 575 ? 20.248 13.742 -16.087 1.00 80.88 575 ASP A CA 1
ATOM 4431 C C . ASP A 1 575 ? 20.513 13.151 -17.480 1.00 80.88 575 ASP A C 1
ATOM 4433 O O . ASP A 1 575 ? 21.087 13.797 -18.361 1.00 80.88 575 ASP A O 1
ATOM 4437 N N . LEU A 1 576 ? 20.069 11.911 -17.699 1.00 84.81 576 LEU A N 1
ATOM 4438 C CA . LEU A 1 576 ? 20.189 11.225 -18.983 1.00 84.81 576 LEU A CA 1
ATOM 4439 C C . LEU A 1 576 ? 18.843 11.246 -19.714 1.00 84.81 576 LEU A C 1
ATOM 4441 O O . LEU A 1 576 ? 17.922 10.517 -19.358 1.00 84.81 576 LEU A O 1
ATOM 4445 N N . THR A 1 577 ? 18.743 12.049 -20.772 1.00 90.25 577 THR A N 1
ATOM 4446 C CA . THR A 1 577 ? 17.572 12.053 -21.664 1.00 90.25 577 THR A CA 1
ATOM 4447 C C . THR A 1 577 ? 17.887 11.255 -22.924 1.00 90.25 577 THR A C 1
ATOM 4449 O O . THR A 1 577 ? 18.830 11.597 -23.640 1.00 90.25 577 THR A O 1
ATOM 4452 N N . LEU A 1 578 ? 17.122 10.193 -23.198 1.00 91.81 578 LEU A N 1
ATOM 4453 C CA . LEU A 1 578 ? 17.275 9.425 -24.435 1.00 91.81 578 LEU A CA 1
ATOM 4454 C C . LEU A 1 578 ? 16.881 10.269 -25.654 1.00 91.81 578 LEU A C 1
ATOM 4456 O O . LEU A 1 578 ? 16.017 11.142 -25.581 1.00 91.81 578 LEU A O 1
ATOM 4460 N N . VAL A 1 579 ? 17.525 9.992 -26.782 1.00 94.44 579 VAL A N 1
ATOM 4461 C CA . VAL A 1 579 ? 17.269 10.630 -28.075 1.00 94.44 579 VAL A CA 1
ATOM 4462 C C . VAL A 1 579 ? 16.822 9.581 -29.086 1.00 94.44 579 VAL A C 1
ATOM 4464 O O . VAL A 1 579 ? 17.161 8.406 -28.949 1.00 94.44 579 VAL A O 1
ATOM 4467 N N . ASN A 1 580 ? 16.097 9.995 -30.125 1.00 94.81 580 ASN A N 1
ATOM 4468 C CA . ASN A 1 580 ? 15.738 9.095 -31.222 1.00 94.81 580 ASN A CA 1
ATOM 4469 C C . ASN A 1 580 ? 16.992 8.459 -31.833 1.00 94.81 580 ASN A C 1
ATOM 4471 O O . ASN A 1 580 ? 18.000 9.138 -32.057 1.00 94.81 580 ASN A O 1
ATOM 4475 N N . ALA A 1 581 ? 16.915 7.163 -32.125 1.00 92.94 581 ALA A N 1
ATOM 4476 C CA . ALA A 1 581 ? 17.977 6.462 -32.823 1.00 92.94 581 ALA A CA 1
ATOM 4477 C C . ALA A 1 581 ? 18.203 7.093 -34.216 1.00 92.94 581 ALA A C 1
ATOM 4479 O O . ALA A 1 581 ? 17.233 7.375 -34.925 1.00 92.94 581 ALA A O 1
ATOM 4480 N N . PRO A 1 582 ? 19.464 7.320 -34.630 1.00 92.00 582 PRO A N 1
ATOM 4481 C CA . PRO A 1 582 ? 19.786 7.781 -35.974 1.00 92.00 582 PRO A CA 1
ATOM 4482 C C . PRO A 1 582 ? 19.188 6.874 -37.053 1.00 92.00 582 PRO A C 1
ATOM 4484 O O . PRO A 1 582 ? 19.210 5.653 -36.914 1.00 92.00 582 PRO A O 1
ATOM 4487 N N . GLU A 1 583 ? 18.758 7.452 -38.179 1.00 90.06 583 GLU A N 1
ATOM 4488 C CA . GLU A 1 583 ? 18.200 6.693 -39.317 1.00 90.06 583 GLU A CA 1
ATOM 4489 C C . GLU A 1 583 ? 19.120 5.566 -39.803 1.00 90.06 583 GLU A C 1
ATOM 4491 O O . GLU A 1 583 ? 18.646 4.515 -40.217 1.00 90.06 583 GLU A O 1
ATOM 4496 N N . ALA A 1 584 ? 20.440 5.744 -39.701 1.00 87.75 584 ALA A N 1
ATOM 4497 C CA . ALA A 1 584 ? 21.418 4.726 -40.080 1.00 87.75 584 ALA A CA 1
ATOM 4498 C C . ALA A 1 584 ? 21.350 3.441 -39.229 1.00 87.75 584 ALA A C 1
ATOM 4500 O O . ALA A 1 584 ? 21.922 2.431 -39.627 1.00 87.75 584 ALA A O 1
ATOM 4501 N N . TYR A 1 585 ? 20.699 3.474 -38.061 1.00 89.81 585 TYR A N 1
ATOM 4502 C CA . TYR A 1 585 ? 20.528 2.313 -37.176 1.00 89.81 585 TYR A CA 1
ATOM 4503 C C . TYR A 1 585 ? 19.179 1.618 -37.383 1.00 89.81 585 TYR A C 1
ATOM 4505 O O . TYR A 1 585 ? 18.948 0.546 -36.826 1.00 89.81 585 TYR A O 1
ATOM 4513 N N . LEU A 1 586 ? 18.275 2.227 -38.153 1.00 90.69 586 LEU A N 1
ATOM 4514 C CA . LEU A 1 586 ? 16.914 1.746 -38.335 1.00 90.69 586 LEU A CA 1
ATOM 4515 C C . LEU A 1 586 ? 16.804 0.911 -39.610 1.00 90.69 586 LEU A C 1
ATOM 4517 O O . LEU A 1 586 ? 17.258 1.299 -40.684 1.00 90.69 586 LEU A O 1
ATOM 4521 N N . ILE A 1 587 ? 16.131 -0.233 -39.502 1.00 85.19 587 ILE A N 1
ATOM 4522 C CA . ILE A 1 587 ? 15.772 -1.060 -40.653 1.00 85.19 587 ILE A CA 1
ATOM 4523 C C . ILE A 1 587 ? 14.369 -0.647 -41.091 1.00 85.19 587 ILE A C 1
ATOM 4525 O O . ILE A 1 587 ? 13.384 -0.985 -40.436 1.00 85.19 587 ILE A O 1
ATOM 4529 N N . ARG A 1 588 ? 14.269 0.084 -42.204 1.00 77.81 588 ARG A N 1
ATOM 4530 C CA . ARG A 1 588 ? 12.986 0.382 -42.850 1.00 77.81 588 ARG A CA 1
ATOM 4531 C C . ARG A 1 588 ? 12.740 -0.649 -43.950 1.00 77.81 588 ARG A C 1
ATOM 4533 O O . ARG A 1 588 ? 13.450 -0.665 -44.951 1.00 77.81 588 ARG A O 1
ATOM 4540 N N . GLU A 1 589 ? 11.750 -1.515 -43.765 1.00 61.91 589 GLU A N 1
ATOM 4541 C CA . GLU A 1 589 ? 11.183 -2.263 -44.891 1.00 61.91 589 GLU A CA 1
ATOM 4542 C C . GLU A 1 589 ? 10.217 -1.330 -45.630 1.00 61.91 589 GLU A C 1
ATOM 4544 O O . GLU A 1 589 ? 9.319 -0.769 -44.999 1.00 61.91 589 GLU A O 1
ATOM 4549 N N . GLY A 1 590 ? 10.461 -1.119 -46.927 1.00 46.41 590 GLY A N 1
ATOM 4550 C CA . GLY A 1 590 ? 9.598 -0.325 -47.808 1.00 46.41 590 GLY A CA 1
ATOM 4551 C C . GLY A 1 590 ? 8.244 -0.962 -48.081 1.00 46.41 590 GLY A C 1
ATOM 4552 O O . GLY A 1 590 ? 8.122 -2.201 -47.925 1.00 46.41 590 GLY A O 1
#

Radius of gyration: 36.05 Å; Cα contacts (8 Å, |Δi|>4): 998; chains: 1; bounding box: 94×69×88 Å

Mean predicted aligned error: 19.13 Å

pLDDT: mean 77.21, std 20.32, range [23.66, 96.94]

Foldseek 3Di:
DQWFKFKAQEEEPDDDPDDFWKKKWKAAPVFHTQDIFTQDPSMTMDGGDPVRLVRIWMWIFGDDLVNDDDTPVVSVVRVTDTDPDRRDGDPDHHYHYHYNVRVVPNQKDKFKAKAFEFAFDADPNDTDTFGFFFKKKFKKFKDDPLQLLVPQDLVVLLVVLVVVVVLLVFFFDDDDFAPDEDDDDPPPPPPPDDDDDPPVVVVVPPDDDDDDDDDDDDDDDDDDDPDDDDPVVVVVVVVCVPVDPPPVVVRRPDNQPQDPCLVVQSPDPDSVSNSVSCSVVVVSCLQVQSRDSVSLNSIDIDGPDMFTAHLRRMDMDMDMDGSPDFATFIAMFIWDQQPNDTDGQGDGRSSNRTPGNDDRPDYDYHYGHRPRRDGNDDPDADADLAKEFEAFFQFAFPLQQDPQQRAHPPRHHDAFKGFTFMGGGPCNCVPFNFFWKWKWKFFADSVRHTPDDTDTLAQDWQWFWAWDQDPVRDIDIDIDTQDLPPVAPPDRIGTDDDSADPDHHGDPPPPVRRNRGPGIDHDDDDDRTDHDDDHDMDMDMWTWRADPNDTDTTDDHWYWGWDNPATGVGDPPDDIDIDTDDPVRDDDDD

Solvent-accessible surface area (backbone atoms only — not comparable to full-atom values): 35430 Å² total; per-residue (Å²): 132,81,60,39,49,34,35,31,39,46,43,68,47,76,82,72,95,58,89,77,64,35,34,37,38,33,24,32,75,85,53,46,72,73,52,73,34,60,47,53,98,41,35,33,61,44,81,39,49,69,84,64,48,66,71,40,45,54,32,41,25,59,66,62,91,82,66,68,78,84,35,64,68,50,38,59,74,58,66,33,49,64,68,96,68,85,88,60,72,38,94,64,61,44,82,41,76,43,54,48,80,56,58,62,49,62,49,49,36,76,39,40,50,32,32,37,33,26,31,74,43,78,58,97,88,42,79,42,75,38,27,23,41,68,27,38,40,40,36,22,42,41,64,54,62,52,65,36,51,74,70,53,54,54,74,56,47,49,48,49,43,56,53,50,59,47,43,67,73,43,78,82,71,85,69,75,84,63,90,69,79,82,76,76,77,88,69,86,73,82,76,83,69,80,90,68,72,73,68,70,60,62,75,69,68,77,81,75,89,86,84,88,78,82,90,80,82,89,83,88,86,88,81,83,95,82,79,90,82,56,78,68,57,58,52,56,58,58,61,51,71,77,66,60,91,57,65,63,76,74,60,62,68,75,71,64,82,71,52,70,70,46,55,59,33,55,72,50,91,45,46,68,57,32,49,55,38,48,46,75,43,42,81,71,42,51,81,60,51,38,64,39,72,88,54,46,87,58,66,50,66,47,81,75,47,75,42,60,20,39,82,71,5,35,41,73,49,76,47,80,44,54,56,81,74,76,58,61,21,42,27,68,35,32,30,36,72,56,96,90,37,81,37,82,50,35,75,70,45,56,66,66,54,45,39,66,59,45,63,63,61,51,78,42,80,45,74,37,75,47,85,86,59,71,56,54,68,77,77,90,66,49,73,51,47,29,36,37,46,46,23,44,44,73,56,35,31,56,60,48,44,38,88,81,75,64,22,36,82,88,76,38,77,84,70,42,72,46,20,43,24,64,46,73,15,72,26,30,46,82,72,67,47,34,45,28,33,36,50,29,36,29,44,29,47,91,87,64,48,72,74,53,71,81,40,72,46,54,95,52,79,32,43,35,48,23,31,34,75,44,100,83,76,41,81,43,79,44,77,44,80,32,18,59,35,85,85,46,81,97,54,76,36,26,45,57,80,64,96,65,52,100,53,69,42,70,40,91,50,91,46,52,70,54,50,44,30,69,41,57,44,49,38,59,98,59,99,84,62,81,62,54,76,93,77,43,70,50,79,45,80,48,45,21,25,72,57,98,82,46,80,42,78,53,75,90,67,48,50,26,24,49,49,65,91,54,64,38,59,69,63,94,90,55,91,84,66,70,36,75,53,58,71,93,78,57,87,79,83,129

Sequence (590 aa):
MPTSPLVFNVAAAGQPERPLEMVGHLFDARGRLIASAPVTNGRLAFDVDPARLSRASLYVAPVDPEGAAPTVAVMKRLAAYQPTVALRPGPAAIAVKIPEDLWKRWLFCVTRVVGRVVRPVEIGGEIHELPVCHARVHICEVDPWPDIFTRIPDPKILRLRDELLHLVERVPRPPIPDPGPLIRPRVPVRVVRPAIDARLLREIEAETPMIRVGAVSEASEAVPFASLMSAAELHTLAATREAAGVDLAAMSAIRLEVPAALRNALSSPSASVIRNALAANTEVLMPALCWWPWVWPFVRYDEVKVVETDEHGRFEANILYPCNGDKPDVYAWVEYCIGGTWTAVLKPPAACATHWNYASGSELVLRVRDPRVPWCEEPPTLPGKKVGVLTLGNAINVHQVDQGSGLVPGGRPMGGSIEPTVWFGQQLQAGIGASHYKWSYRRVNPDKSPVEDWIACDEREVGRHYGVIGADSKIHFKSYKLGPDEAVSGDSLFKIPPKDPPAGSWAPQLNARANTASAYLWSGSRTEYARIPDGLYELKLELFQVSGGTITRVKDVDFEIPPSNVAAPFPTDTDLTLVNAPEAYLIREG

Nearest PDB structures (foldseek):
  4p0d-assembly1_A  TM=3.929E-01  e=5.228E-01  Streptococcus pyogenes MGAS10394